Protein AF-A0A401G6D4-F1 (afdb_monomer_lite)

Foldseek 3Di:
DDDDDDDDDDDDDDDDDDDDDDDDDDDDDDDDDDDDDDDDDDDDDDDDDDDDDDDDDDDDDDDDDDDDDDDDDDDDDDDDDDDDPPPPPDVVNVVVVVVVVVLCVVCVVPDPVVSVLVVVLVVQLVLLLDDDDRDPVPPLSVLLLLLLLCLCQPQHLPDQQLQLLLLQLVVVCVVVDPDDDDPPAPCVPHDPDDDPVRSVSSPVSNVSSCVSNVVCVVCSVVCNVDNVSSVSSSVSSVVSSVVSLVVLLVLCLQPLLVQQDDDPPADRDDSPPDQQCFDLVGLSLVLQQAFPVCNVVCVVPVNVVSVCVVVVVDDDDPVGDGPQQADPVQDDPVDRCGRGNVRSSLQQSLCCQQVNNVCSPPPDDDPPDDDDDGGNCVVSVPPDDDPSNSVSSSVSSSVSRHD

Radius of gyration: 33.6 Å; chains: 1; bounding box: 81×92×113 Å

Secondary structure (DSSP, 8-state):
-PPPPPPP-------PPP-------------------------------------PPPP---PPP------------------PPP----HHHHHHHHHHHHHHHTTTTS-HHHHHHHHHHHHHHHHHH--SPPPSS-HHHHHHHHHHTTHHHHT-TT--HHHHHHHHHHHHHHHH--S-----S-GGGS-SS--HHHHHHHHHHHHHHHHHSTHHHHSHHHHHH-HHHHHHHHHHHHHHHHHHHHHHHHHHHTTGGGGSPP-TTSPPPPTTS-GGGSGGGSHHHHHHHSBGGGHHHHHH-HHHHHHHHHTTSS---TTS-BGGGB-TTT-BTTBTTTTBT--HHHHHHHIIIII-GGGTT--S------SSPPPHHHHTT-SS--HHHHHHHHHHHHHHH--

pLDDT: mean 74.56, std 26.26, range [23.97, 98.31]

Structure (mmCIF, N/CA/C/O backbone):
data_AF-A0A401G6D4-F1
#
_entry.id   AF-A0A401G6D4-F1
#
loop_
_atom_site.group_PDB
_atom_site.id
_atom_site.type_symbol
_atom_site.label_atom_id
_atom_site.label_alt_id
_atom_site.label_comp_id
_atom_site.label_asym_id
_atom_site.label_entity_id
_atom_site.label_seq_id
_atom_site.pdbx_PDB_ins_code
_atom_site.Cartn_x
_atom_site.Cartn_y
_atom_site.Cartn_z
_atom_site.occupancy
_atom_site.B_iso_or_equiv
_atom_site.auth_seq_id
_atom_site.auth_comp_id
_atom_site.auth_asym_id
_atom_site.auth_atom_id
_atom_site.pdbx_PDB_model_num
ATOM 1 N N . MET A 1 1 ? 19.485 -2.890 46.721 1.00 42.94 1 MET A N 1
ATOM 2 C CA . MET A 1 1 ? 18.847 -3.655 45.633 1.00 42.94 1 MET A CA 1
ATOM 3 C C . MET A 1 1 ? 19.537 -5.003 45.505 1.00 42.94 1 MET A C 1
ATOM 5 O O . MET A 1 1 ? 20.699 -5.013 45.122 1.00 42.94 1 MET A O 1
ATOM 9 N N . PRO A 1 2 ? 18.884 -6.115 45.869 1.00 38.69 2 PRO A N 1
ATOM 10 C CA . PRO A 1 2 ? 19.303 -7.448 45.450 1.00 38.69 2 PRO A CA 1
ATOM 11 C C . PRO A 1 2 ? 18.625 -7.815 44.112 1.00 38.69 2 PRO A C 1
ATOM 13 O O . PRO A 1 2 ? 17.506 -7.355 43.864 1.00 38.69 2 PRO A O 1
ATOM 16 N N . PRO A 1 3 ? 19.257 -8.616 43.236 1.00 39.62 3 PRO A N 1
ATOM 17 C CA . PRO A 1 3 ? 18.653 -8.998 41.966 1.00 39.62 3 PRO A CA 1
ATOM 18 C C . PRO A 1 3 ? 17.604 -10.098 42.186 1.00 39.62 3 PRO A C 1
ATOM 20 O O . PRO A 1 3 ? 17.882 -11.132 42.794 1.00 39.62 3 PRO A O 1
ATOM 23 N N . LEU A 1 4 ? 16.383 -9.865 41.696 1.00 38.38 4 LEU A N 1
ATOM 24 C CA . LEU A 1 4 ? 15.331 -10.878 41.621 1.00 38.38 4 LEU A CA 1
ATOM 25 C C . LEU A 1 4 ? 15.645 -11.872 40.494 1.00 38.38 4 LEU A C 1
ATOM 27 O O . LEU A 1 4 ? 15.896 -11.483 39.356 1.00 38.38 4 LEU A O 1
ATOM 31 N N . ALA A 1 5 ? 15.608 -13.158 40.836 1.00 38.88 5 ALA A N 1
ATOM 32 C CA . ALA A 1 5 ? 15.821 -14.284 39.936 1.00 38.88 5 ALA A CA 1
ATOM 33 C C . ALA A 1 5 ? 14.728 -14.398 38.845 1.00 38.88 5 ALA A C 1
ATOM 35 O O . ALA A 1 5 ? 13.567 -14.056 39.099 1.00 38.88 5 ALA A O 1
ATOM 36 N N . PRO A 1 6 ? 15.058 -14.932 37.652 1.00 36.16 6 PRO A N 1
ATOM 37 C CA . PRO A 1 6 ? 14.094 -15.135 36.575 1.00 36.16 6 PRO A CA 1
ATOM 38 C C . PRO A 1 6 ? 13.110 -16.265 36.915 1.00 36.16 6 PRO A C 1
ATOM 40 O O . PRO A 1 6 ? 13.501 -17.399 37.200 1.00 36.16 6 PRO A O 1
ATOM 43 N N . LYS A 1 7 ? 11.809 -15.952 36.881 1.00 40.94 7 LYS A N 1
ATOM 44 C CA . LYS A 1 7 ? 10.725 -16.932 37.030 1.00 40.94 7 LYS A CA 1
ATOM 45 C C . LYS A 1 7 ? 10.603 -17.763 35.751 1.00 40.94 7 LYS A C 1
ATOM 47 O O . LYS A 1 7 ? 10.476 -17.222 34.659 1.00 40.94 7 LYS A O 1
ATOM 52 N N . GLN A 1 8 ? 10.643 -19.079 35.927 1.00 33.09 8 GLN A N 1
ATOM 53 C CA . GLN A 1 8 ? 10.526 -20.094 34.885 1.00 33.09 8 GLN A CA 1
ATOM 54 C C . GLN A 1 8 ? 9.160 -20.050 34.183 1.00 33.09 8 GLN A C 1
ATOM 56 O O . GLN A 1 8 ? 8.114 -20.017 34.834 1.00 33.09 8 GLN A O 1
ATOM 61 N N . LEU A 1 9 ? 9.193 -20.090 32.850 1.00 30.31 9 LEU A N 1
ATOM 62 C CA . LEU A 1 9 ? 8.038 -20.202 31.965 1.00 30.31 9 LEU A CA 1
ATOM 63 C C . LEU A 1 9 ? 7.537 -21.657 31.985 1.00 30.31 9 LEU A C 1
ATOM 65 O O . LEU A 1 9 ? 8.212 -22.565 31.503 1.00 30.31 9 LEU A O 1
ATOM 69 N N . VAL A 1 10 ? 6.364 -21.904 32.571 1.00 34.66 10 VAL A N 1
ATOM 70 C CA . VAL A 1 10 ? 5.753 -23.241 32.590 1.00 34.66 10 VAL A CA 1
ATOM 71 C C . VAL A 1 10 ? 4.966 -23.441 31.294 1.00 34.66 10 VAL A C 1
ATOM 73 O O . VAL A 1 10 ? 3.837 -22.974 31.165 1.00 34.66 10 VAL A O 1
ATOM 76 N N . HIS A 1 11 ? 5.547 -24.158 30.332 1.00 31.47 11 HIS A N 1
ATOM 77 C CA . HIS A 1 11 ? 4.820 -24.655 29.163 1.00 31.47 11 HIS A CA 1
ATOM 78 C C . HIS A 1 11 ? 3.788 -25.712 29.585 1.00 31.47 11 HIS A C 1
ATOM 80 O O . HIS A 1 11 ? 4.139 -26.838 29.943 1.00 31.47 11 HIS A O 1
ATOM 86 N N . ARG A 1 12 ? 2.495 -25.384 29.498 1.00 35.22 12 ARG A N 1
ATOM 87 C CA . ARG A 1 12 ? 1.419 -26.384 29.521 1.00 35.22 12 ARG A CA 1
ATOM 88 C C . ARG A 1 12 ? 1.221 -26.944 28.111 1.00 35.22 12 ARG A C 1
ATOM 90 O O . ARG A 1 12 ? 0.574 -26.322 27.279 1.00 35.22 12 ARG A O 1
ATOM 97 N N . LYS A 1 13 ? 1.760 -28.140 27.856 1.00 32.69 13 LYS A N 1
ATOM 98 C CA . LYS A 1 13 ? 1.357 -28.990 26.723 1.00 32.69 13 LYS A CA 1
ATOM 99 C C . LYS A 1 13 ? -0.042 -29.548 26.997 1.00 32.69 13 LYS A C 1
ATOM 101 O O . LYS A 1 13 ? -0.209 -30.336 27.928 1.00 32.69 13 LYS A O 1
ATOM 106 N N . ALA A 1 14 ? -1.031 -29.168 26.193 1.00 35.41 14 ALA A N 1
ATOM 107 C CA . ALA A 1 14 ? -2.322 -29.847 26.160 1.00 35.41 14 ALA A CA 1
ATOM 108 C C . ALA A 1 14 ? -2.190 -31.161 25.367 1.00 35.41 14 ALA A C 1
ATOM 110 O O . ALA A 1 14 ? -1.772 -31.178 24.212 1.00 35.41 14 ALA A O 1
ATOM 111 N N . LEU A 1 15 ? -2.507 -32.274 26.028 1.00 32.53 15 LEU A N 1
ATOM 112 C CA . LEU A 1 15 ? -2.580 -33.620 25.462 1.00 32.53 15 LEU A CA 1
ATOM 113 C C . LEU A 1 15 ? -3.901 -33.786 24.694 1.00 32.53 15 LEU A C 1
ATOM 115 O O . LEU A 1 15 ? -4.954 -33.925 25.315 1.00 32.53 15 LEU A O 1
ATOM 119 N N . LEU A 1 16 ? -3.848 -33.833 23.361 1.00 34.09 16 LEU A N 1
ATOM 120 C CA . LEU A 1 16 ? -4.959 -34.312 22.534 1.00 34.09 16 LEU A CA 1
ATOM 121 C C . LEU A 1 16 ? -4.990 -35.850 22.540 1.00 34.09 16 LEU A C 1
ATOM 123 O O . LEU A 1 16 ? -4.030 -36.505 22.136 1.00 34.09 16 LEU A O 1
ATOM 127 N N . LYS A 1 17 ? -6.112 -36.429 22.986 1.00 33.50 17 LYS A N 1
ATOM 128 C CA . LYS A 1 17 ? -6.468 -37.836 22.736 1.00 33.50 17 LYS A CA 1
ATOM 129 C C . LYS A 1 17 ? -7.318 -37.926 21.459 1.00 33.50 17 LYS A C 1
ATOM 131 O O . LYS A 1 17 ? -8.213 -37.098 21.296 1.00 33.50 17 LYS A O 1
ATOM 136 N N . PRO A 1 18 ? -7.105 -38.930 20.592 1.00 32.56 18 PRO A N 1
ATOM 137 C CA . PRO A 1 18 ? -7.914 -39.119 19.392 1.00 32.56 18 PRO A CA 1
ATOM 138 C C . PRO A 1 18 ? -9.276 -39.728 19.749 1.00 32.56 18 PRO A C 1
ATOM 140 O O . PRO A 1 18 ? -9.369 -40.556 20.659 1.00 32.56 18 PRO A O 1
ATOM 143 N N . ARG A 1 19 ? -10.332 -39.332 19.028 1.00 32.56 19 ARG A N 1
ATOM 144 C CA . ARG A 1 19 ? -11.673 -39.912 19.167 1.00 32.56 19 ARG A CA 1
ATOM 145 C C . ARG A 1 19 ? -12.155 -40.496 17.841 1.00 32.56 19 ARG A C 1
ATOM 147 O O . ARG A 1 19 ? -11.947 -39.920 16.776 1.00 32.56 19 ARG A O 1
ATOM 154 N N . ASP A 1 20 ? -12.751 -41.674 17.971 1.00 32.03 20 ASP A N 1
ATOM 155 C CA . ASP A 1 20 ? -13.060 -42.647 16.931 1.00 32.03 20 ASP A CA 1
ATOM 156 C C . ASP A 1 20 ? -14.065 -42.199 15.867 1.00 32.03 20 ASP A C 1
ATOM 158 O O . ASP A 1 20 ? -15.035 -41.484 16.119 1.00 32.03 20 ASP A O 1
ATOM 162 N N . LYS A 1 21 ? -13.843 -42.734 14.662 1.00 34.53 21 LYS A N 1
ATOM 163 C CA . LYS A 1 21 ? -14.729 -42.657 13.502 1.00 34.53 21 LYS A CA 1
ATOM 164 C C . LYS A 1 21 ? -15.867 -43.668 13.658 1.00 34.53 21 LYS A C 1
ATOM 166 O O . LYS A 1 21 ? -15.616 -44.871 13.741 1.00 34.53 21 LYS A O 1
ATOM 171 N N . HIS A 1 22 ? -17.114 -43.207 13.592 1.00 33.44 22 HIS A N 1
ATOM 172 C CA . HIS A 1 22 ? -18.258 -44.075 13.312 1.00 33.44 22 HIS A CA 1
ATOM 173 C C . HIS A 1 22 ? -18.999 -43.632 12.052 1.00 33.44 22 HIS A C 1
ATOM 175 O O . HIS A 1 22 ? -19.619 -42.577 11.967 1.00 33.44 22 HIS A O 1
ATOM 181 N N . THR A 1 23 ? -18.872 -44.510 11.066 1.00 31.78 23 THR A N 1
ATOM 182 C CA . THR A 1 23 ? -19.559 -44.620 9.788 1.00 31.78 23 THR A CA 1
ATOM 183 C C . THR A 1 23 ? -21.059 -44.841 9.992 1.00 31.78 23 THR A C 1
ATOM 185 O O . THR A 1 23 ? -21.453 -45.704 10.774 1.00 31.78 23 THR A O 1
ATOM 188 N N . ARG A 1 24 ? -21.910 -44.158 9.216 1.00 28.12 24 ARG A N 1
ATOM 189 C CA . ARG A 1 24 ? -23.281 -44.624 8.960 1.00 28.12 24 ARG A CA 1
ATOM 190 C C . ARG A 1 24 ? -23.668 -44.408 7.497 1.00 28.12 24 ARG A C 1
ATOM 192 O O . ARG A 1 24 ? -23.653 -43.298 6.978 1.00 28.12 24 ARG A O 1
ATOM 199 N N . THR A 1 25 ? -23.987 -45.520 6.853 1.00 31.12 25 THR A N 1
ATOM 200 C CA . THR A 1 25 ? -24.474 -45.714 5.484 1.00 31.12 25 THR A CA 1
ATOM 201 C C . THR A 1 25 ? -25.947 -45.291 5.305 1.00 31.12 25 THR A C 1
ATOM 203 O O . THR A 1 25 ? -26.781 -45.661 6.126 1.00 31.12 25 THR A O 1
ATOM 206 N N . GLN A 1 26 ? -26.235 -44.495 4.256 1.00 30.92 26 GLN A N 1
ATOM 207 C CA . GLN A 1 26 ? -27.135 -44.751 3.092 1.00 30.92 26 GLN A CA 1
ATOM 208 C C . GLN A 1 26 ? -28.334 -45.738 3.283 1.00 30.92 26 GLN A C 1
ATOM 210 O O . GLN A 1 26 ? -28.132 -46.801 3.852 1.00 30.92 26 GLN A O 1
ATOM 215 N N . THR A 1 27 ? -29.589 -45.571 2.809 1.00 30.48 27 THR A N 1
ATOM 216 C CA . THR A 1 27 ? -30.226 -44.910 1.628 1.00 30.48 27 THR A CA 1
ATOM 217 C C . THR A 1 27 ? -31.789 -44.733 1.843 1.00 30.48 27 THR A C 1
ATOM 219 O O . THR A 1 27 ? -32.172 -44.675 3.010 1.00 30.48 27 THR A O 1
ATOM 222 N N . PRO A 1 28 ? -32.720 -44.574 0.843 1.00 39.28 28 PRO A N 1
ATOM 223 C CA . PRO A 1 28 ? -33.702 -43.472 0.806 1.00 39.28 28 PRO A CA 1
ATOM 224 C C . PRO A 1 28 ? -35.184 -43.943 0.733 1.00 39.28 28 PRO A C 1
ATOM 226 O O . PRO A 1 28 ? -35.478 -45.135 0.655 1.00 39.28 28 PRO A O 1
ATOM 229 N N . SER A 1 29 ? -36.154 -43.022 0.678 1.00 28.17 29 SER A N 1
ATOM 230 C CA . SER A 1 29 ? -37.496 -43.356 0.174 1.00 28.17 29 SER A CA 1
ATOM 231 C C . SER A 1 29 ? -38.133 -42.209 -0.618 1.00 28.17 29 SER A C 1
ATOM 233 O O . SER A 1 29 ? -37.982 -41.029 -0.313 1.00 28.17 29 SER A O 1
ATOM 235 N N . ASN A 1 30 ? -38.771 -42.627 -1.710 1.00 28.59 30 ASN A N 1
ATOM 236 C CA . ASN A 1 30 ? -39.372 -41.860 -2.795 1.00 28.59 30 ASN A CA 1
ATOM 237 C C . ASN A 1 30 ? -40.717 -41.218 -2.422 1.00 28.59 30 ASN A C 1
ATOM 239 O O . ASN A 1 30 ? -41.444 -41.748 -1.586 1.00 28.59 30 ASN A O 1
ATOM 243 N N . GLY A 1 31 ? -41.129 -40.206 -3.196 1.00 26.73 31 GLY A N 1
ATOM 244 C CA . GLY A 1 31 ? -42.552 -39.895 -3.372 1.00 26.73 31 GLY A CA 1
ATOM 245 C C . GLY A 1 31 ? -42.856 -38.582 -4.099 1.00 26.73 31 GLY A C 1
ATOM 246 O O . GLY A 1 31 ? -42.962 -37.559 -3.446 1.00 26.73 31 GLY A O 1
ATOM 247 N N . HIS A 1 32 ? -43.006 -38.674 -5.432 1.00 28.45 32 HIS A N 1
ATOM 248 C CA . HIS A 1 32 ? -43.937 -37.967 -6.352 1.00 28.45 32 HIS A CA 1
ATOM 249 C C . HIS A 1 32 ? -44.230 -36.449 -6.155 1.00 28.45 32 HIS A C 1
ATOM 251 O O . HIS A 1 32 ? -44.586 -36.003 -5.079 1.00 28.45 32 HIS A O 1
ATOM 257 N N . THR A 1 33 ? -44.257 -35.566 -7.168 1.00 27.23 33 THR A N 1
ATOM 258 C CA . THR A 1 33 ? -45.036 -35.645 -8.423 1.00 27.23 33 THR A CA 1
ATOM 259 C C . THR A 1 33 ? -44.640 -34.514 -9.405 1.00 27.23 33 THR A C 1
ATOM 261 O O . THR A 1 33 ? -44.622 -33.349 -9.035 1.00 27.23 33 THR A O 1
ATOM 264 N N . VAL A 1 34 ? -44.325 -34.902 -10.648 1.00 25.42 34 VAL A N 1
ATOM 265 C CA . VAL A 1 34 ? -44.672 -34.341 -11.984 1.00 25.42 34 VAL A CA 1
ATOM 266 C C . VAL A 1 34 ? -45.144 -32.869 -12.109 1.00 25.42 34 VAL A C 1
ATOM 268 O O . VAL A 1 34 ? -46.196 -32.530 -11.584 1.00 25.42 34 VAL A O 1
ATOM 271 N N . ALA A 1 35 ? -44.483 -32.054 -12.960 1.00 27.23 35 ALA A N 1
ATOM 272 C CA . ALA A 1 35 ? -45.023 -31.577 -14.262 1.00 27.23 35 ALA A CA 1
ATOM 273 C C . ALA A 1 35 ? -44.274 -30.362 -14.874 1.00 27.23 35 ALA A C 1
ATOM 275 O O . ALA A 1 35 ? -44.298 -29.267 -14.332 1.00 27.23 35 ALA A O 1
ATOM 276 N N . ALA A 1 36 ? -43.703 -30.596 -16.066 1.00 25.41 36 ALA A N 1
ATOM 277 C CA . ALA A 1 36 ? -43.654 -29.756 -17.278 1.00 25.41 36 ALA A CA 1
ATOM 278 C C . ALA A 1 36 ? -43.492 -28.216 -17.181 1.00 25.41 36 ALA A C 1
ATOM 280 O O . ALA A 1 36 ? -44.317 -27.527 -16.600 1.00 25.41 36 ALA A O 1
ATOM 281 N N . LYS A 1 37 ? -42.622 -27.624 -18.018 1.00 27.28 37 LYS A N 1
ATOM 282 C CA . LYS A 1 37 ? -42.909 -27.313 -19.441 1.00 27.28 37 LYS A CA 1
ATOM 283 C C . LYS A 1 37 ? -41.817 -26.397 -20.017 1.00 27.28 37 LYS A C 1
ATOM 285 O O . LYS A 1 37 ? -41.586 -25.296 -19.532 1.00 27.28 37 LYS A O 1
ATOM 290 N N . VAL A 1 38 ? -41.186 -26.844 -21.097 1.00 30.44 38 VAL A N 1
ATOM 291 C CA . VAL A 1 38 ? -40.449 -25.990 -22.037 1.00 30.44 38 VAL A CA 1
ATOM 292 C C . VAL A 1 38 ? -41.476 -25.325 -22.954 1.00 30.44 38 VAL A C 1
ATOM 294 O O . VAL A 1 38 ? -42.319 -26.022 -23.518 1.00 30.44 38 VAL A O 1
ATOM 297 N N . ALA A 1 39 ? -41.398 -24.006 -23.139 1.00 27.16 39 ALA A N 1
ATOM 298 C CA . ALA A 1 39 ? -42.016 -23.328 -24.275 1.00 27.16 39 ALA A CA 1
ATOM 299 C C . ALA A 1 39 ? -41.284 -22.028 -24.626 1.00 27.16 39 ALA A C 1
ATOM 301 O O . ALA A 1 39 ? -40.755 -21.312 -23.782 1.00 27.16 39 ALA A O 1
ATOM 302 N N . ARG A 1 40 ? -41.257 -21.801 -25.932 1.00 25.06 40 ARG A N 1
ATOM 303 C CA . ARG A 1 40 ? -40.499 -20.841 -26.724 1.00 25.06 40 ARG A CA 1
ATOM 304 C C . ARG A 1 40 ? -41.391 -19.628 -27.048 1.00 25.06 40 ARG A C 1
ATOM 306 O O . ARG A 1 40 ? -42.592 -19.801 -27.210 1.00 25.06 40 ARG A O 1
ATOM 313 N N . ALA A 1 41 ? -40.729 -18.509 -27.346 1.00 25.25 41 ALA A N 1
ATOM 314 C CA . ALA A 1 41 ? -41.062 -17.535 -28.398 1.00 25.25 41 ALA A CA 1
ATOM 315 C C . ALA A 1 41 ? -41.994 -16.325 -28.130 1.00 25.25 41 ALA A C 1
ATOM 317 O O . ALA A 1 41 ? -42.929 -16.362 -27.341 1.00 25.25 41 ALA A O 1
ATOM 318 N N . HIS A 1 42 ? -41.704 -15.308 -28.963 1.00 26.45 42 HIS A N 1
ATOM 319 C CA . HIS A 1 42 ? -42.421 -14.072 -29.328 1.00 26.45 42 HIS A CA 1
ATOM 320 C C . HIS A 1 42 ? -42.150 -12.851 -28.434 1.00 26.45 42 HIS A C 1
ATOM 322 O O . HIS A 1 42 ? -42.535 -12.798 -27.278 1.00 26.45 42 HIS A O 1
ATOM 328 N N . HIS A 1 43 ? -41.336 -11.879 -28.867 1.00 26.19 43 HIS A N 1
ATOM 329 C CA . HIS A 1 43 ? -41.523 -10.971 -30.015 1.00 26.19 43 HIS A CA 1
ATOM 330 C C . HIS A 1 43 ? -42.866 -10.237 -29.933 1.00 26.19 43 HIS A C 1
ATOM 332 O O . HIS A 1 43 ? -43.870 -10.691 -30.470 1.00 26.19 43 HIS A O 1
ATOM 338 N N . VAL A 1 44 ? -42.845 -9.084 -29.261 1.00 27.80 44 VAL A N 1
ATOM 339 C CA . VAL A 1 44 ? -43.875 -8.051 -29.360 1.00 27.80 44 VAL A CA 1
ATOM 340 C C . VAL A 1 44 ? -43.173 -6.768 -29.785 1.00 27.80 44 VAL A C 1
ATOM 342 O O . VAL A 1 44 ? -42.416 -6.163 -29.028 1.00 27.80 44 VAL A O 1
ATOM 345 N N . GLN A 1 45 ? -43.398 -6.401 -31.042 1.00 25.72 45 GLN A N 1
ATOM 346 C CA . GLN A 1 45 ? -43.209 -5.047 -31.536 1.00 25.72 45 GLN A CA 1
ATOM 347 C C . GLN A 1 45 ? -44.281 -4.155 -30.903 1.00 25.72 45 GLN A C 1
ATOM 349 O O . GLN A 1 45 ? -45.454 -4.519 -30.884 1.00 25.72 45 GLN A O 1
ATOM 354 N N . CYS A 1 46 ? -43.896 -2.963 -30.454 1.00 23.97 46 CYS A N 1
ATOM 355 C CA . CYS A 1 46 ? -44.829 -1.852 -30.334 1.00 23.97 46 CYS A CA 1
ATOM 356 C C . CYS A 1 46 ? -44.174 -0.609 -30.935 1.00 23.97 46 CYS A C 1
ATOM 358 O O . CYS A 1 46 ? -43.117 -0.153 -30.501 1.00 23.97 46 CYS A O 1
ATOM 360 N N . THR A 1 47 ? -44.784 -0.131 -32.010 1.00 26.19 47 THR A N 1
ATOM 361 C CA . THR A 1 47 ? -44.438 1.074 -32.753 1.00 26.19 47 THR A CA 1
ATOM 362 C C . THR A 1 47 ? -45.023 2.308 -32.075 1.00 26.19 47 THR A C 1
ATOM 364 O O . THR A 1 47 ? -46.224 2.348 -31.828 1.00 26.19 47 THR A O 1
ATOM 367 N N . ALA A 1 48 ? -44.224 3.362 -31.921 1.00 27.28 48 ALA A N 1
ATOM 368 C CA . ALA A 1 48 ? -44.717 4.737 -31.927 1.00 27.28 48 ALA A CA 1
ATOM 369 C C . ALA A 1 48 ? -43.667 5.650 -32.582 1.00 27.28 48 ALA A C 1
ATOM 371 O O . ALA A 1 48 ? -42.536 5.773 -32.117 1.00 27.28 48 ALA A O 1
ATOM 372 N N . ARG A 1 49 ? -44.051 6.247 -33.715 1.00 26.08 49 ARG A N 1
ATOM 373 C CA . ARG A 1 49 ? -43.358 7.351 -34.393 1.00 26.08 49 ARG A CA 1
ATOM 374 C C . ARG A 1 49 ? -43.649 8.654 -33.639 1.00 26.08 49 ARG A C 1
ATOM 376 O O . ARG A 1 49 ? -44.812 8.891 -33.351 1.00 26.08 49 ARG A O 1
ATOM 383 N N . SER A 1 50 ? -42.653 9.527 -33.470 1.00 27.03 50 SER A N 1
ATOM 384 C CA . SER A 1 50 ? -42.558 10.802 -34.215 1.00 27.03 50 SER A CA 1
ATOM 385 C C . SER A 1 50 ? -41.447 11.716 -33.670 1.00 27.03 50 SER A C 1
ATOM 387 O O . SER A 1 50 ? -41.478 12.106 -32.509 1.00 27.03 50 SER A O 1
ATOM 389 N N . SER A 1 51 ? -40.521 12.066 -34.574 1.00 25.61 51 SER A N 1
ATOM 390 C CA . SER A 1 51 ? -39.845 13.367 -34.759 1.00 25.61 51 SER A CA 1
ATOM 391 C C . SER A 1 51 ? -39.196 14.084 -33.566 1.00 25.61 51 SER A C 1
ATOM 393 O O . SER A 1 51 ? -39.894 14.615 -32.712 1.00 25.61 51 SER A O 1
ATOM 395 N N . LEU A 1 52 ? -37.870 14.268 -33.633 1.00 28.72 52 LEU A N 1
ATOM 396 C CA . LEU A 1 52 ? -37.206 15.561 -33.898 1.00 28.72 52 LEU A CA 1
ATOM 397 C C . LEU A 1 52 ? -35.695 15.334 -34.174 1.00 28.72 52 LEU A C 1
ATOM 399 O O . LEU A 1 52 ? -35.114 14.336 -33.761 1.00 28.72 52 LEU A O 1
ATOM 403 N N . SER A 1 53 ? -35.116 16.220 -34.983 1.00 28.88 53 SER A N 1
ATOM 404 C CA . SER A 1 53 ? -33.889 16.110 -35.798 1.00 28.88 53 SER A CA 1
ATOM 405 C C . SER A 1 53 ? -32.538 15.937 -35.068 1.00 28.88 53 SER A C 1
ATOM 407 O O . SER A 1 53 ? -32.384 16.449 -33.960 1.00 28.88 53 SER A O 1
ATOM 409 N N . PRO A 1 54 ? -31.499 15.368 -35.724 1.00 30.19 54 PRO A N 1
ATOM 410 C CA . PRO A 1 54 ? -30.140 15.308 -35.188 1.00 30.19 54 PRO A CA 1
ATOM 411 C C . PRO A 1 54 ? -29.308 16.560 -35.523 1.00 30.19 54 PRO A C 1
ATOM 413 O O . PRO A 1 54 ? -29.138 16.930 -36.684 1.00 30.19 54 PRO A O 1
ATOM 416 N N . PHE A 1 55 ? -28.741 17.184 -34.487 1.00 25.25 55 PHE A N 1
ATOM 417 C CA . PHE A 1 55 ? -27.799 18.300 -34.584 1.00 25.25 55 PHE A CA 1
ATOM 418 C C . PHE A 1 55 ? -26.412 17.773 -34.996 1.00 25.25 55 PHE A C 1
ATOM 420 O O . PHE A 1 55 ? -25.735 17.081 -34.233 1.00 25.25 55 PHE A O 1
ATOM 427 N N . GLN A 1 56 ? -26.015 18.060 -36.236 1.00 29.03 56 GLN A N 1
ATOM 428 C CA . GLN A 1 56 ? -24.719 17.698 -36.807 1.00 29.03 56 GLN A CA 1
ATOM 429 C C . GLN A 1 56 ? -23.606 18.618 -36.282 1.00 29.03 56 GLN A C 1
ATOM 431 O O . GLN A 1 56 ? -23.743 19.841 -36.256 1.00 29.03 56 GLN A O 1
ATOM 436 N N . ARG A 1 57 ? -22.474 18.013 -35.901 1.00 27.11 57 ARG A N 1
ATOM 437 C CA . ARG A 1 57 ? -21.210 18.704 -35.608 1.00 27.11 57 ARG A CA 1
ATOM 438 C C . ARG A 1 57 ? -20.657 19.318 -36.898 1.00 27.11 57 ARG A C 1
ATOM 440 O O . ARG A 1 57 ? -20.432 18.594 -37.863 1.00 27.11 57 ARG A O 1
ATOM 447 N N . LYS A 1 58 ? -20.402 20.628 -36.898 1.00 26.61 58 LYS A N 1
ATOM 448 C CA . LYS A 1 58 ? -19.649 21.315 -37.956 1.00 26.61 58 LYS A CA 1
ATOM 449 C C . LYS A 1 58 ? -18.150 21.227 -37.663 1.00 26.61 58 LYS A C 1
ATOM 451 O O . LYS A 1 58 ? -17.695 21.722 -36.638 1.00 26.61 58 LYS A O 1
ATOM 456 N N . SER A 1 59 ? -17.411 20.609 -38.578 1.00 27.38 59 SER A N 1
ATOM 457 C CA . SER A 1 59 ? -15.966 20.754 -38.762 1.00 27.38 59 SER A CA 1
ATOM 458 C C . SER A 1 59 ? -15.720 21.851 -39.801 1.00 27.38 59 SER A C 1
ATOM 460 O O . SER A 1 59 ? -16.181 21.727 -40.936 1.00 27.38 59 SER A O 1
ATOM 462 N N . SER A 1 60 ? -15.021 22.922 -39.435 1.00 27.00 60 SER A N 1
ATOM 463 C CA . SER A 1 60 ? -14.570 23.959 -40.366 1.00 27.00 60 SER A CA 1
ATOM 464 C C . SER A 1 60 ? -13.171 23.618 -40.879 1.00 27.00 60 SER A C 1
ATOM 466 O O . SER A 1 60 ? -12.195 23.728 -40.145 1.00 27.00 60 SER A O 1
ATOM 468 N N . VAL A 1 61 ? -13.097 23.202 -42.143 1.00 27.66 61 VAL A N 1
ATOM 469 C CA . VAL A 1 61 ? -11.874 23.176 -42.956 1.00 27.66 61 VAL A CA 1
ATOM 470 C C . VAL A 1 61 ? -11.961 24.385 -43.881 1.00 27.66 61 VAL A C 1
ATOM 472 O O . VAL A 1 61 ? -12.881 24.464 -44.694 1.00 27.66 61 VAL A O 1
ATOM 475 N N . GLN A 1 62 ? -11.047 25.340 -43.734 1.00 27.92 62 GLN A N 1
ATOM 476 C CA . GLN A 1 62 ? -10.944 26.510 -44.605 1.00 27.92 62 GLN A CA 1
ATOM 477 C C . GLN A 1 62 ? -9.896 26.216 -45.684 1.00 27.92 62 GLN A C 1
ATOM 479 O O . GLN A 1 62 ? -8.727 25.991 -45.383 1.00 27.92 62 GLN A O 1
ATOM 484 N N . LYS A 1 63 ? -10.349 26.156 -46.939 1.00 28.59 63 LYS A N 1
ATOM 485 C CA . LYS A 1 63 ? -9.511 26.142 -48.142 1.00 28.59 63 LYS A CA 1
ATOM 486 C C . LYS A 1 63 ? -9.389 27.585 -48.624 1.00 28.59 63 LYS A C 1
ATOM 488 O O . LYS A 1 63 ? -10.420 28.182 -48.922 1.00 28.59 63 LYS A O 1
ATOM 493 N N . ASN A 1 64 ? -8.171 28.104 -48.744 1.00 27.70 64 ASN A N 1
ATOM 494 C CA . ASN A 1 64 ? -7.910 29.332 -49.491 1.00 27.70 64 ASN A CA 1
ATOM 495 C C . ASN A 1 64 ? -7.281 28.965 -50.839 1.00 27.70 64 ASN A C 1
ATOM 497 O O . ASN A 1 64 ? -6.239 28.317 -50.895 1.00 27.70 64 ASN A O 1
ATOM 501 N N . SER A 1 65 ? -7.972 29.347 -51.911 1.00 27.30 65 SER A N 1
ATOM 502 C CA . SER A 1 65 ? -7.502 29.360 -53.295 1.00 27.30 65 SER A CA 1
ATOM 503 C C . SER A 1 65 ? -6.717 30.644 -53.552 1.00 27.30 65 SER A C 1
ATOM 505 O O . SER A 1 65 ? -7.190 31.714 -53.169 1.00 27.30 65 SER A O 1
ATOM 507 N N . ILE A 1 66 ? -5.570 30.551 -54.224 1.00 30.20 66 ILE A N 1
ATOM 508 C CA . ILE A 1 66 ? -4.802 31.711 -54.690 1.00 30.20 66 ILE A CA 1
ATOM 509 C C . ILE A 1 66 ? -4.990 31.839 -56.205 1.00 30.20 66 ILE A C 1
ATOM 511 O O . ILE A 1 66 ? -4.912 30.852 -56.936 1.00 30.20 66 ILE A O 1
ATOM 515 N N . ASP A 1 67 ? -5.306 33.064 -56.610 1.00 30.17 67 ASP A N 1
ATOM 516 C CA . ASP A 1 67 ? -5.536 33.550 -57.968 1.00 30.17 67 ASP A CA 1
ATOM 517 C C . ASP A 1 67 ? -4.196 33.787 -58.689 1.00 30.17 67 ASP A C 1
ATOM 519 O O . ASP A 1 67 ? -3.248 34.303 -58.097 1.00 30.17 67 ASP A O 1
ATOM 523 N N . LEU A 1 68 ? -4.118 33.382 -59.956 1.00 36.66 68 LEU A N 1
ATOM 524 C CA . LEU A 1 68 ? -2.943 33.489 -60.821 1.00 36.66 68 LEU A CA 1
ATOM 525 C C . LEU A 1 68 ? -3.295 34.381 -62.012 1.00 36.66 68 LEU A C 1
ATOM 527 O O . LEU A 1 68 ? -3.762 33.894 -63.042 1.00 36.66 68 LEU A O 1
ATOM 531 N N . SER A 1 69 ? -3.036 35.683 -61.896 1.00 27.42 69 SER A N 1
ATOM 532 C CA . SER A 1 69 ? -2.905 36.561 -63.061 1.00 27.42 69 SER A CA 1
ATOM 533 C C . SER A 1 69 ? -2.081 37.812 -62.739 1.00 27.42 69 SER A C 1
ATOM 535 O O . SER A 1 69 ? -2.345 38.500 -61.758 1.00 27.42 69 SER A O 1
ATOM 537 N N . GLY A 1 70 ? -1.085 38.102 -63.585 1.00 28.02 70 GLY A N 1
ATOM 538 C CA . GLY A 1 70 ? -0.373 39.386 -63.605 1.00 28.02 70 GLY A CA 1
ATOM 539 C C . GLY A 1 70 ? 1.149 39.282 -63.517 1.00 28.02 70 GLY A C 1
ATOM 540 O O . GLY A 1 70 ? 1.725 39.650 -62.502 1.00 28.02 70 GLY A O 1
ATOM 541 N N . ILE A 1 71 ? 1.800 38.816 -64.586 1.00 29.31 71 ILE A N 1
ATOM 542 C CA . ILE A 1 71 ? 3.226 39.074 -64.828 1.00 29.31 71 ILE A CA 1
ATOM 543 C C . ILE A 1 71 ? 3.295 39.892 -66.113 1.00 29.31 71 ILE A C 1
ATOM 545 O O . ILE A 1 71 ? 3.002 39.361 -67.180 1.00 29.31 71 ILE A O 1
ATOM 549 N N . ASP A 1 72 ? 3.684 41.159 -65.988 1.00 30.83 72 ASP A N 1
ATOM 550 C CA . ASP A 1 72 ? 4.246 41.956 -67.074 1.00 30.83 72 ASP A CA 1
ATOM 551 C C . ASP A 1 72 ? 5.595 42.531 -66.613 1.00 30.83 72 ASP A C 1
ATOM 553 O O . ASP A 1 72 ? 5.790 42.883 -65.450 1.00 30.83 72 ASP A O 1
ATOM 557 N N . ASN A 1 73 ? 6.526 42.522 -67.560 1.00 31.22 73 ASN A N 1
ATOM 558 C CA . ASN A 1 73 ? 7.977 42.683 -67.461 1.00 31.22 73 ASN A CA 1
ATOM 559 C C . ASN A 1 73 ? 8.464 44.074 -66.990 1.00 31.22 73 ASN A C 1
ATOM 561 O O . ASN A 1 73 ? 7.843 45.075 -67.339 1.00 31.22 73 ASN A O 1
ATOM 565 N N . LEU A 1 74 ? 9.650 44.147 -66.360 1.00 29.97 74 LEU A N 1
ATOM 566 C CA . LEU A 1 74 ? 10.912 44.656 -66.953 1.00 29.97 74 LEU A CA 1
ATOM 567 C C . LEU A 1 74 ? 11.961 45.085 -65.896 1.00 29.97 74 LEU A C 1
ATOM 569 O O . LEU A 1 74 ? 11.651 45.778 -64.934 1.00 29.97 74 LEU A O 1
ATOM 573 N N . ASP A 1 75 ? 13.205 44.735 -66.236 1.00 30.48 75 ASP A N 1
ATOM 574 C CA . ASP A 1 75 ? 14.487 45.408 -65.984 1.00 30.48 75 ASP A CA 1
ATOM 575 C C . ASP A 1 75 ? 15.318 45.180 -64.704 1.00 30.48 75 ASP A C 1
ATOM 577 O O . ASP A 1 75 ? 14.848 45.105 -63.573 1.00 30.48 75 ASP A O 1
ATOM 581 N N . ASN A 1 76 ? 16.615 45.028 -65.004 1.00 35.28 76 ASN A N 1
ATOM 582 C CA . ASN A 1 76 ? 17.773 44.690 -64.183 1.00 35.28 76 ASN A CA 1
ATOM 583 C C . ASN A 1 76 ? 18.122 45.772 -63.152 1.00 35.28 76 ASN A C 1
ATOM 585 O O . ASN A 1 76 ? 17.950 46.948 -63.447 1.00 35.28 76 ASN A O 1
ATOM 589 N N . ASP A 1 77 ? 18.744 45.374 -62.038 1.00 32.09 77 ASP A N 1
ATOM 590 C CA . ASP A 1 77 ? 20.002 45.977 -61.568 1.00 32.09 77 ASP A CA 1
ATOM 591 C C . ASP A 1 77 ? 20.626 45.149 -60.425 1.00 32.09 77 ASP A C 1
ATOM 593 O O . ASP A 1 77 ? 19.945 44.649 -59.530 1.00 32.09 77 ASP A O 1
ATOM 597 N N . ASP A 1 78 ? 21.948 44.999 -60.506 1.00 40.12 78 ASP A N 1
ATOM 598 C CA . ASP A 1 78 ? 22.853 44.342 -59.560 1.00 40.12 78 ASP A CA 1
ATOM 599 C C . ASP A 1 78 ? 22.769 44.904 -58.123 1.00 40.12 78 ASP A C 1
ATOM 601 O O . ASP A 1 78 ? 22.762 46.129 -57.959 1.00 40.12 78 ASP A O 1
ATOM 605 N N . LYS A 1 79 ? 22.846 44.029 -57.093 1.00 31.42 79 LYS A N 1
ATOM 606 C CA . LYS A 1 79 ? 23.783 44.124 -55.936 1.00 31.42 79 LYS A CA 1
ATOM 607 C C . LYS A 1 79 ? 23.521 43.127 -54.785 1.00 31.42 79 LYS A C 1
ATOM 609 O O . LYS A 1 79 ? 22.454 43.142 -54.187 1.00 31.42 79 LYS A O 1
ATOM 614 N N . ASP A 1 80 ? 24.610 42.434 -54.428 1.00 32.59 80 ASP A N 1
ATOM 615 C CA . ASP A 1 80 ? 25.070 42.000 -53.090 1.00 32.59 80 ASP A CA 1
ATOM 616 C C . ASP A 1 80 ? 24.333 40.886 -52.302 1.00 32.59 80 ASP A C 1
ATOM 618 O O . ASP A 1 80 ? 23.159 40.616 -52.534 1.00 32.59 80 ASP A O 1
ATOM 622 N N . PRO A 1 81 ? 25.080 40.134 -51.457 1.00 38.91 81 PRO A N 1
ATOM 623 C CA . PRO A 1 81 ? 24.857 38.711 -51.231 1.00 38.91 81 PRO A CA 1
ATOM 624 C C . PRO A 1 81 ? 23.769 38.415 -50.199 1.00 38.91 81 PRO A C 1
ATOM 626 O O . PRO A 1 81 ? 23.567 39.151 -49.240 1.00 38.91 81 PRO A O 1
ATOM 629 N N . GLU A 1 82 ? 23.131 37.276 -50.443 1.00 36.41 82 GLU A N 1
ATOM 630 C CA . GLU A 1 82 ? 22.104 36.577 -49.675 1.00 36.41 82 GLU A CA 1
ATOM 631 C C . GLU A 1 82 ? 22.176 36.785 -48.149 1.00 36.41 82 GLU A C 1
ATOM 633 O O . GLU A 1 82 ? 23.113 36.337 -47.485 1.00 36.41 82 GLU A O 1
ATOM 638 N N . ASP A 1 83 ? 21.117 37.387 -47.595 1.00 36.97 83 ASP A N 1
ATOM 639 C CA . ASP A 1 83 ? 20.683 37.135 -46.222 1.00 36.97 83 ASP A CA 1
ATOM 640 C C . ASP A 1 83 ? 20.351 35.638 -46.110 1.00 36.97 83 ASP A C 1
ATOM 642 O O . ASP A 1 83 ? 19.326 35.161 -46.609 1.00 36.97 83 ASP A O 1
ATOM 646 N N . ILE A 1 84 ? 21.247 34.882 -45.476 1.00 40.19 84 ILE A N 1
ATOM 647 C CA . ILE A 1 84 ? 20.957 33.536 -44.982 1.00 40.19 84 ILE A CA 1
ATOM 648 C C . ILE A 1 84 ? 19.843 33.704 -43.938 1.00 40.19 84 ILE A C 1
ATOM 650 O O . ILE A 1 84 ? 20.050 34.463 -42.989 1.00 40.19 84 ILE A O 1
ATOM 654 N N . PRO A 1 85 ? 18.675 33.047 -44.072 1.00 40.84 85 PRO A N 1
ATOM 655 C CA . PRO A 1 85 ? 17.652 33.114 -43.038 1.00 40.84 85 PRO A CA 1
ATOM 656 C C . PRO A 1 85 ? 18.251 32.622 -41.720 1.00 40.84 85 PRO A C 1
ATOM 658 O O . PRO A 1 85 ? 18.832 31.535 -41.686 1.00 40.84 85 PRO A O 1
ATOM 661 N N . GLU A 1 86 ? 18.136 33.426 -40.662 1.00 41.28 86 GLU A N 1
ATOM 662 C CA . GLU A 1 86 ? 18.487 32.993 -39.312 1.00 41.28 86 GLU A CA 1
ATOM 663 C C . GLU A 1 86 ? 17.693 31.718 -38.990 1.00 41.28 86 GLU A C 1
ATOM 665 O O . GLU A 1 86 ? 16.475 31.651 -39.177 1.00 41.28 86 GLU A O 1
ATOM 670 N N . ASP A 1 87 ? 18.425 30.678 -38.598 1.00 48.94 87 ASP A N 1
ATOM 671 C CA . ASP A 1 87 ? 17.895 29.381 -38.199 1.00 48.94 87 ASP A CA 1
ATOM 672 C C . ASP A 1 87 ? 17.129 29.556 -36.880 1.00 48.94 87 ASP A C 1
ATOM 674 O O . ASP A 1 87 ? 17.695 29.467 -35.793 1.00 48.94 87 ASP A O 1
ATOM 678 N N . ASP A 1 88 ? 15.830 29.851 -36.981 1.00 46.03 88 ASP A N 1
ATOM 679 C CA . ASP A 1 88 ? 14.865 29.881 -35.871 1.00 46.03 88 ASP A CA 1
ATOM 680 C C . ASP A 1 88 ? 14.562 28.455 -35.344 1.00 46.03 88 ASP A C 1
ATOM 682 O O . ASP A 1 88 ? 13.432 28.131 -34.965 1.00 46.03 88 ASP A O 1
ATOM 686 N N . SER A 1 89 ? 15.548 27.554 -35.350 1.00 57.66 89 SER A N 1
ATOM 687 C CA . SER A 1 89 ? 15.414 26.239 -34.734 1.00 57.66 89 SER A CA 1
ATOM 688 C C . SER A 1 89 ? 15.309 26.403 -33.219 1.00 57.66 89 SER A C 1
ATOM 690 O O . SER A 1 89 ? 16.177 27.010 -32.587 1.00 57.66 89 SER A O 1
ATOM 692 N N . ASP A 1 90 ? 14.234 25.866 -32.638 1.00 60.81 90 ASP A N 1
ATOM 693 C CA . ASP A 1 90 ? 14.021 25.839 -31.192 1.00 60.81 90 ASP A CA 1
ATOM 694 C C . ASP A 1 90 ? 15.272 25.244 -30.514 1.00 60.81 90 ASP A C 1
ATOM 696 O O . ASP A 1 90 ? 15.689 24.141 -30.888 1.00 60.81 90 ASP A O 1
ATOM 700 N N . PRO A 1 91 ? 15.901 25.928 -29.539 1.00 60.47 91 PRO A N 1
ATOM 701 C CA . PRO A 1 91 ? 17.080 25.404 -28.856 1.00 60.47 91 PRO A CA 1
ATOM 702 C C . PRO A 1 91 ? 16.837 24.022 -28.224 1.00 60.47 91 PRO A C 1
ATOM 704 O O . PRO A 1 91 ? 17.780 23.239 -28.110 1.00 60.47 91 PRO A O 1
ATOM 707 N N . GLU A 1 92 ? 15.588 23.671 -27.880 1.00 52.16 92 GLU A N 1
ATOM 708 C CA . GLU A 1 92 ? 15.236 22.308 -27.462 1.00 52.16 92 GLU A CA 1
ATOM 709 C C . GLU A 1 92 ? 15.310 21.297 -28.625 1.00 52.16 92 GLU A C 1
ATOM 711 O O . GLU A 1 92 ? 15.792 20.178 -28.434 1.00 52.16 92 GLU A O 1
ATOM 716 N N . GLU A 1 93 ? 14.890 21.662 -29.842 1.00 51.22 93 GLU A N 1
ATOM 717 C CA . GLU A 1 93 ? 15.000 20.798 -31.027 1.00 51.22 93 GLU A CA 1
ATOM 718 C C . GLU A 1 93 ? 16.456 20.608 -31.472 1.00 51.22 93 GLU A C 1
ATOM 720 O O . GLU A 1 93 ? 16.845 19.480 -31.794 1.00 51.22 93 GLU A O 1
ATOM 725 N N . GLU A 1 94 ? 17.282 21.659 -31.426 1.00 50.94 94 GLU A N 1
ATOM 726 C CA . GLU A 1 94 ? 18.722 21.574 -31.706 1.00 50.94 94 GLU A CA 1
ATOM 727 C C . GLU A 1 94 ? 19.449 20.693 -30.675 1.00 50.94 94 GLU A C 1
ATOM 729 O O . GLU A 1 94 ? 20.294 19.873 -31.041 1.00 50.94 94 GLU A O 1
ATOM 734 N N . GLU A 1 95 ? 19.102 20.797 -29.388 1.00 53.25 95 GLU A N 1
ATOM 735 C CA . GLU A 1 95 ? 19.667 19.948 -28.334 1.00 53.25 95 GLU A CA 1
ATOM 736 C C . GLU A 1 95 ? 19.243 18.478 -28.500 1.00 53.25 95 GLU A C 1
ATOM 738 O O . GLU A 1 95 ? 20.069 17.573 -28.343 1.00 53.25 95 GLU A O 1
ATOM 743 N N . ILE A 1 96 ? 17.987 18.217 -28.883 1.00 55.19 96 ILE A N 1
ATOM 744 C CA . ILE A 1 96 ? 17.493 16.868 -29.203 1.00 55.19 96 ILE A CA 1
ATOM 745 C C . ILE A 1 96 ? 18.214 16.297 -30.432 1.00 55.19 96 ILE A C 1
ATOM 747 O O . ILE A 1 96 ? 18.598 15.125 -30.425 1.00 55.19 96 ILE A O 1
ATOM 751 N N . LEU A 1 97 ? 18.406 17.094 -31.487 1.00 50.94 97 LEU A N 1
ATOM 752 C CA . LEU A 1 97 ? 19.137 16.697 -32.694 1.00 50.94 97 LEU A CA 1
ATOM 753 C C . LEU A 1 97 ? 20.611 16.419 -32.391 1.00 50.94 97 LEU A C 1
ATOM 755 O O . LEU A 1 97 ? 21.128 15.397 -32.837 1.00 50.94 97 LEU A O 1
ATOM 759 N N . ARG A 1 98 ? 21.265 17.254 -31.576 1.00 51.62 98 ARG A N 1
ATOM 760 C CA . ARG A 1 98 ? 22.652 17.045 -31.135 1.00 51.62 98 ARG A CA 1
ATOM 761 C C . ARG A 1 98 ? 22.798 15.799 -30.267 1.00 51.62 98 ARG A C 1
ATOM 763 O O . ARG A 1 98 ? 23.690 15.006 -30.543 1.00 51.62 98 ARG A O 1
ATOM 770 N N . LYS A 1 99 ? 21.914 15.565 -29.288 1.00 54.03 99 LYS A N 1
ATOM 771 C CA . LYS A 1 99 ? 21.919 14.332 -28.471 1.00 54.03 99 LYS A CA 1
ATOM 772 C C . LYS A 1 99 ? 21.685 13.082 -29.316 1.00 54.03 99 LYS A C 1
ATOM 774 O O . LYS A 1 99 ? 22.401 12.101 -29.154 1.00 54.03 99 LYS A O 1
ATOM 779 N N . LYS A 1 100 ? 20.754 13.138 -30.278 1.00 55.62 100 LYS A N 1
ATOM 780 C CA . LYS A 1 100 ? 20.562 12.060 -31.263 1.00 55.62 100 LYS A CA 1
ATOM 781 C C . LYS A 1 100 ? 21.817 11.819 -32.098 1.00 55.62 100 LYS A C 1
ATOM 783 O O . LYS A 1 100 ? 22.147 10.669 -32.338 1.00 55.62 100 LYS A O 1
ATOM 788 N N . HIS A 1 101 ? 22.499 12.878 -32.536 1.00 53.12 101 HIS A N 1
ATOM 789 C CA . HIS A 1 101 ? 23.694 12.772 -33.374 1.00 53.12 101 HIS A CA 1
ATOM 790 C C . HIS A 1 101 ? 24.924 12.274 -32.598 1.00 53.12 101 HIS A C 1
ATOM 792 O O . HIS A 1 101 ? 25.719 11.528 -33.155 1.00 53.12 101 HIS A O 1
ATOM 798 N N . LEU A 1 102 ? 25.055 12.643 -31.319 1.00 48.22 102 LEU A N 1
ATOM 799 C CA . LEU A 1 102 ? 26.091 12.144 -30.408 1.00 48.22 102 LEU A CA 1
ATOM 800 C C . LEU A 1 102 ? 25.889 10.651 -30.097 1.00 48.22 102 LEU A C 1
ATOM 802 O O . LEU A 1 102 ? 26.822 9.876 -30.270 1.00 48.22 102 LEU A O 1
ATOM 806 N N . GLY A 1 103 ? 24.664 10.226 -29.762 1.00 56.59 103 GLY A N 1
ATOM 807 C CA . GLY A 1 103 ? 24.364 8.809 -29.508 1.00 56.59 103 GLY A CA 1
ATOM 808 C C . GLY A 1 103 ? 24.480 7.905 -30.745 1.00 56.59 103 GLY A C 1
ATOM 809 O O . GLY A 1 103 ? 24.801 6.729 -30.623 1.00 56.59 103 GLY A O 1
ATOM 810 N N . ASP A 1 104 ? 24.261 8.425 -31.960 1.00 54.44 104 ASP A N 1
ATOM 811 C CA . ASP A 1 104 ? 24.422 7.634 -33.196 1.00 54.44 104 ASP A CA 1
ATOM 812 C C . ASP A 1 104 ? 25.903 7.457 -33.604 1.00 54.44 104 ASP A C 1
ATOM 814 O O . ASP A 1 104 ? 26.206 6.544 -34.375 1.00 54.44 104 ASP A O 1
ATOM 818 N N . GLN A 1 105 ? 26.823 8.303 -33.108 1.00 55.88 105 GLN A N 1
ATOM 819 C CA . GLN A 1 105 ? 28.260 8.242 -33.426 1.00 55.88 105 GLN A CA 1
ATOM 820 C C . GLN A 1 105 ? 29.019 7.180 -32.611 1.00 55.88 105 GLN A C 1
ATOM 822 O O . GLN A 1 105 ? 29.921 6.544 -33.163 1.00 55.88 105 GLN A O 1
ATOM 827 N N . ASP A 1 106 ? 28.612 6.924 -31.364 1.00 64.31 106 ASP A N 1
ATOM 828 C CA . ASP A 1 106 ? 29.275 5.966 -30.459 1.00 64.31 106 ASP A CA 1
ATOM 829 C C . ASP A 1 106 ? 29.045 4.487 -30.829 1.00 64.31 106 ASP A C 1
ATOM 831 O O . ASP A 1 106 ? 29.768 3.612 -30.363 1.00 64.31 106 ASP A O 1
ATOM 835 N N . TYR A 1 107 ? 28.092 4.197 -31.724 1.00 74.44 107 TYR A N 1
ATOM 836 C CA . TYR A 1 107 ? 27.694 2.830 -32.103 1.00 74.44 107 TYR A CA 1
ATOM 837 C C . TYR A 1 107 ? 27.728 2.577 -33.615 1.00 74.44 107 TYR A C 1
ATOM 839 O O . TYR A 1 107 ? 26.976 1.750 -34.147 1.00 74.44 107 TYR A O 1
ATOM 847 N N . THR A 1 108 ? 28.535 3.340 -34.353 1.00 73.81 108 THR A N 1
ATOM 848 C CA . THR A 1 108 ? 28.599 3.251 -35.825 1.00 73.81 108 THR A CA 1
ATOM 849 C C . THR A 1 108 ? 29.149 1.919 -36.339 1.00 73.81 108 THR A C 1
ATOM 851 O O . THR A 1 108 ? 28.886 1.555 -37.486 1.00 73.81 108 THR A O 1
ATOM 854 N N . ASP A 1 109 ? 29.869 1.190 -35.491 1.00 82.00 109 ASP A N 1
ATOM 855 C CA . ASP A 1 109 ? 30.457 -0.127 -35.721 1.00 82.00 109 ASP A CA 1
ATOM 856 C C . ASP A 1 109 ? 29.493 -1.296 -35.442 1.00 82.00 109 ASP A C 1
ATOM 858 O O . ASP A 1 109 ? 29.717 -2.407 -35.930 1.00 82.00 109 ASP A O 1
ATOM 862 N N . LEU A 1 110 ? 28.398 -1.054 -34.714 1.00 85.44 110 LEU A N 1
ATOM 863 C CA . LEU A 1 110 ? 27.390 -2.065 -34.401 1.00 85.44 110 LEU A CA 1
ATOM 864 C C . LEU A 1 110 ? 26.429 -2.314 -35.567 1.00 85.44 110 LEU A C 1
ATOM 866 O O . LEU A 1 110 ? 26.138 -1.442 -36.393 1.00 85.44 110 LEU A O 1
ATOM 870 N N . ASP A 1 111 ? 25.849 -3.517 -35.601 1.00 91.56 111 ASP A N 1
ATOM 871 C CA . ASP A 1 111 ? 24.784 -3.797 -36.554 1.00 91.56 111 ASP A CA 1
ATOM 872 C C . ASP A 1 111 ? 23.546 -2.909 -36.275 1.00 91.56 111 ASP A C 1
ATOM 874 O O . ASP A 1 111 ? 23.282 -2.515 -35.130 1.00 91.56 111 ASP A O 1
ATOM 878 N N . PRO A 1 112 ? 22.728 -2.602 -37.300 1.00 89.38 112 PRO A N 1
ATOM 879 C CA . PRO A 1 112 ? 21.622 -1.663 -37.146 1.00 89.38 112 PRO A CA 1
ATOM 880 C C . PRO A 1 112 ? 20.573 -2.052 -36.098 1.00 89.38 112 PRO A C 1
ATOM 882 O O . PRO A 1 112 ? 19.851 -1.174 -35.625 1.00 89.38 112 PRO A O 1
ATOM 885 N N . ALA A 1 113 ? 20.400 -3.340 -35.783 1.00 89.00 113 ALA A N 1
ATOM 886 C CA . ALA A 1 113 ? 19.436 -3.770 -34.776 1.00 89.00 113 ALA A CA 1
ATOM 887 C C . ALA A 1 113 ? 19.973 -3.519 -33.365 1.00 89.00 113 ALA A C 1
ATOM 889 O O . ALA A 1 113 ? 19.264 -2.909 -32.562 1.00 89.00 113 ALA A O 1
ATOM 890 N N . THR A 1 114 ? 21.225 -3.897 -33.105 1.00 89.06 114 THR A N 1
ATOM 891 C CA . THR A 1 114 ? 21.891 -3.660 -31.817 1.00 89.06 114 THR A CA 1
ATOM 892 C C . THR A 1 114 ? 22.022 -2.167 -31.526 1.00 89.06 114 THR A C 1
ATOM 894 O O . THR A 1 114 ? 21.645 -1.727 -30.440 1.00 89.06 114 THR A O 1
ATOM 897 N N . ARG A 1 115 ? 22.412 -1.354 -32.521 1.00 89.50 115 ARG A N 1
ATOM 898 C CA . ARG A 1 115 ? 22.462 0.112 -32.379 1.00 89.50 115 ARG A CA 1
ATOM 899 C C . ARG A 1 115 ? 21.116 0.704 -31.960 1.00 89.50 115 ARG A C 1
ATOM 901 O O . ARG A 1 115 ? 21.045 1.502 -31.032 1.00 89.50 115 ARG A O 1
ATOM 908 N N . ARG A 1 116 ? 20.022 0.296 -32.616 1.00 90.06 116 ARG A N 1
ATOM 909 C CA . ARG A 1 116 ? 18.672 0.776 -32.265 1.00 90.06 116 ARG A CA 1
ATOM 910 C C . ARG A 1 116 ? 18.265 0.383 -30.848 1.00 90.06 116 ARG A C 1
ATOM 912 O O . ARG A 1 116 ? 17.586 1.170 -30.198 1.00 90.06 116 ARG A O 1
ATOM 919 N N . LYS A 1 117 ? 18.641 -0.817 -30.396 1.00 90.88 117 LYS A N 1
ATOM 920 C CA . LYS A 1 117 ? 18.357 -1.286 -29.036 1.00 90.88 117 LYS A CA 1
ATOM 921 C C . LYS A 1 117 ? 19.093 -0.428 -28.001 1.00 90.88 117 LYS A C 1
ATOM 923 O O . LYS A 1 117 ? 18.432 0.121 -27.127 1.00 90.88 117 LYS A O 1
ATOM 928 N N . ARG A 1 118 ? 20.408 -0.229 -28.162 1.00 91.25 118 ARG A N 1
ATOM 929 C CA . ARG A 1 118 ? 21.224 0.610 -27.262 1.00 91.25 118 ARG A CA 1
ATOM 930 C C . ARG A 1 118 ? 20.723 2.051 -27.207 1.00 91.25 118 ARG A C 1
ATOM 932 O O . ARG A 1 118 ? 20.407 2.542 -26.131 1.00 91.25 118 ARG A O 1
ATOM 939 N N . LEU A 1 119 ? 20.491 2.675 -28.363 1.00 90.88 119 LEU A N 1
ATOM 940 C CA . LEU A 1 119 ? 19.955 4.036 -28.410 1.00 90.88 119 LEU A CA 1
ATOM 941 C C . LEU A 1 119 ? 18.562 4.130 -27.759 1.00 90.88 119 LEU A C 1
ATOM 943 O O . LEU A 1 119 ? 18.235 5.125 -27.115 1.00 90.88 119 LEU A O 1
ATOM 947 N N . HIS A 1 120 ? 17.705 3.113 -27.911 1.00 90.94 120 HIS A N 1
ATOM 948 C CA . HIS A 1 120 ? 16.405 3.094 -27.233 1.00 90.94 120 HIS A CA 1
ATOM 949 C C . HIS A 1 120 ? 16.545 3.009 -25.709 1.00 90.94 120 HIS A C 1
ATOM 951 O O . HIS A 1 120 ? 15.818 3.703 -24.992 1.00 90.94 120 HIS A O 1
ATOM 957 N N . PHE A 1 121 ? 17.469 2.178 -25.232 1.00 92.69 121 PHE A N 1
ATOM 958 C CA . PHE A 1 121 ? 17.772 2.009 -23.818 1.00 92.69 121 PHE A CA 1
ATOM 959 C C . PHE A 1 121 ? 18.303 3.303 -23.196 1.00 92.69 121 PHE A C 1
ATOM 961 O O . PHE A 1 121 ? 17.724 3.774 -22.220 1.00 92.69 121 PHE A O 1
ATOM 968 N N . GLU A 1 122 ? 19.303 3.937 -23.811 1.00 92.31 122 GLU A N 1
ATOM 969 C CA . GLU A 1 122 ? 19.876 5.208 -23.345 1.00 92.31 122 GLU A CA 1
ATOM 970 C C . GLU A 1 122 ? 18.824 6.312 -23.263 1.00 92.31 122 GLU A C 1
ATOM 972 O O . GLU A 1 122 ? 18.659 6.935 -22.219 1.00 92.31 122 GLU A O 1
ATOM 977 N N . ASN A 1 123 ? 18.024 6.491 -24.321 1.00 91.75 123 ASN A N 1
ATOM 978 C CA . ASN A 1 123 ? 16.926 7.460 -24.303 1.00 91.75 123 ASN A CA 1
ATOM 979 C C . ASN A 1 123 ? 15.916 7.159 -23.184 1.00 91.75 123 ASN A C 1
ATOM 981 O O . ASN A 1 123 ? 15.364 8.075 -22.576 1.00 91.75 123 ASN A O 1
ATOM 985 N N . THR A 1 124 ? 15.668 5.877 -22.900 1.00 92.50 124 THR A N 1
ATOM 986 C CA . THR A 1 124 ? 14.784 5.474 -21.802 1.00 92.50 124 THR A CA 1
ATOM 987 C C . THR A 1 124 ? 15.408 5.803 -20.446 1.00 92.50 124 THR A C 1
ATOM 989 O O . THR A 1 124 ? 14.703 6.326 -19.586 1.00 92.50 124 THR A O 1
ATOM 992 N N . MET A 1 125 ? 16.703 5.552 -20.240 1.00 94.19 125 MET A N 1
ATOM 993 C CA . MET A 1 125 ? 17.400 5.912 -18.998 1.00 94.19 125 MET A CA 1
ATOM 994 C C . MET A 1 125 ? 17.456 7.430 -18.800 1.00 94.19 125 MET A C 1
ATOM 996 O O . MET A 1 125 ? 17.172 7.915 -17.704 1.00 94.19 125 MET A O 1
ATOM 1000 N N . ASP A 1 126 ? 17.693 8.194 -19.863 1.00 92.56 126 ASP A N 1
ATOM 1001 C CA . ASP A 1 126 ? 17.596 9.654 -19.862 1.00 92.56 126 ASP A CA 1
ATOM 1002 C C . ASP A 1 126 ? 16.197 10.135 -19.463 1.00 92.56 126 ASP A C 1
ATOM 1004 O O . ASP A 1 126 ? 16.044 11.036 -18.638 1.00 92.56 126 ASP A O 1
ATOM 1008 N N . ASP A 1 127 ? 15.148 9.527 -20.012 1.00 92.38 127 ASP A N 1
ATOM 1009 C CA . ASP A 1 127 ? 13.772 9.874 -19.667 1.00 92.38 127 ASP A CA 1
ATOM 1010 C C . ASP A 1 127 ? 13.422 9.523 -18.210 1.00 92.38 127 ASP A C 1
ATOM 1012 O O . ASP A 1 127 ? 12.656 10.251 -17.571 1.00 92.38 127 ASP A O 1
ATOM 1016 N N . LEU A 1 128 ? 13.965 8.423 -17.678 1.00 93.38 128 LEU A N 1
ATOM 1017 C CA . LEU A 1 128 ? 13.761 7.993 -16.290 1.00 93.38 128 LEU A CA 1
ATOM 1018 C C . LEU A 1 128 ? 14.570 8.828 -15.289 1.00 93.38 128 LEU A C 1
ATOM 1020 O O . LEU A 1 128 ? 14.107 9.040 -14.169 1.00 93.38 128 LEU A O 1
ATOM 1024 N N . SER A 1 129 ? 15.753 9.313 -15.668 1.00 93.25 129 SER A N 1
ATOM 1025 C CA . SER A 1 129 ? 16.605 10.134 -14.797 1.00 93.25 129 SER A CA 1
ATOM 1026 C C . SER A 1 129 ? 16.069 11.559 -14.623 1.00 93.25 129 SER A C 1
ATOM 1028 O O . SER A 1 129 ? 16.333 12.216 -13.610 1.00 93.25 129 SER A O 1
ATOM 1030 N N . ARG A 1 130 ? 15.265 12.044 -15.578 1.00 90.06 130 ARG A N 1
ATOM 1031 C CA . ARG A 1 130 ? 14.643 13.370 -15.504 1.00 90.06 130 ARG A CA 1
ATOM 1032 C C . ARG A 1 130 ? 13.680 13.476 -14.327 1.00 90.06 130 ARG A C 1
ATOM 1034 O O . ARG A 1 130 ? 12.750 12.690 -14.145 1.00 90.06 130 ARG A O 1
ATOM 1041 N N . THR A 1 131 ? 13.838 14.555 -13.569 1.00 72.75 131 THR A N 1
ATOM 1042 C CA . THR A 1 131 ? 12.898 14.922 -12.510 1.00 72.75 131 THR A CA 1
ATOM 1043 C C . THR A 1 131 ? 11.742 15.740 -13.089 1.00 72.75 131 THR A C 1
ATOM 1045 O O . THR A 1 131 ? 11.940 16.621 -13.922 1.00 72.75 131 THR A O 1
ATOM 1048 N N . GLY A 1 132 ? 10.507 15.469 -12.652 1.00 76.00 132 GLY A N 1
ATOM 1049 C CA . GLY A 1 132 ? 9.353 16.297 -13.010 1.00 76.00 132 GLY A CA 1
ATOM 1050 C C . GLY A 1 132 ? 8.113 15.523 -13.445 1.00 76.00 132 GLY A C 1
ATOM 1051 O O . GLY A 1 132 ? 7.864 14.391 -13.030 1.00 76.00 132 GLY A O 1
ATOM 1052 N N . LYS A 1 133 ? 7.258 16.186 -14.232 1.00 79.12 133 LYS A N 1
ATOM 1053 C CA . LYS A 1 133 ? 6.016 15.583 -14.725 1.00 79.12 133 LYS A CA 1
ATOM 1054 C C . LYS A 1 133 ? 6.339 14.591 -15.834 1.00 79.12 133 LYS A C 1
ATOM 1056 O O . LYS A 1 133 ? 6.934 14.960 -16.835 1.00 79.12 133 LYS A O 1
ATOM 1061 N N . VAL A 1 134 ? 5.845 13.368 -15.677 1.00 84.69 134 VAL A N 1
ATOM 1062 C CA . VAL A 1 134 ? 5.935 12.337 -16.712 1.00 84.69 134 VAL A CA 1
ATOM 1063 C C . VAL A 1 134 ? 5.195 12.783 -17.970 1.00 84.69 134 VAL A C 1
ATOM 1065 O O . VAL A 1 134 ? 3.996 13.094 -17.908 1.00 84.69 134 VAL A O 1
ATOM 1068 N N . ASP A 1 135 ? 5.901 12.773 -19.101 1.00 84.88 135 ASP A N 1
ATOM 1069 C CA . ASP A 1 135 ? 5.290 12.982 -20.406 1.00 84.88 135 ASP A CA 1
ATOM 1070 C C . ASP A 1 135 ? 4.321 11.834 -20.724 1.00 84.88 135 ASP A C 1
ATOM 1072 O O . ASP A 1 135 ? 4.662 10.652 -20.709 1.00 84.88 135 ASP A O 1
ATOM 1076 N N . LYS A 1 136 ? 3.071 12.201 -21.006 1.00 85.00 136 LYS A N 1
ATOM 1077 C CA . LYS A 1 136 ? 2.004 11.251 -21.335 1.00 85.00 136 LYS A CA 1
ATOM 1078 C C . LYS A 1 136 ? 2.046 10.810 -22.799 1.00 85.00 136 LYS A C 1
ATOM 1080 O O . LYS A 1 136 ? 1.373 9.829 -23.124 1.00 85.00 136 LYS A O 1
ATOM 1085 N N . GLY A 1 137 ? 2.759 11.541 -23.661 1.00 88.31 137 GLY A N 1
ATOM 1086 C CA . GLY A 1 137 ? 2.986 11.195 -25.064 1.00 88.31 137 GLY A CA 1
ATOM 1087 C C . GLY A 1 137 ? 3.966 10.032 -25.217 1.00 88.31 137 GLY A C 1
ATOM 1088 O O . GLY A 1 137 ? 3.721 9.124 -26.015 1.00 88.31 137 GLY A O 1
ATOM 1089 N N . ASN A 1 138 ? 5.007 10.000 -24.384 1.00 89.94 138 ASN A N 1
ATOM 1090 C CA . ASN A 1 138 ? 5.977 8.914 -24.330 1.00 89.94 138 ASN A CA 1
ATOM 1091 C C . ASN A 1 138 ? 5.367 7.609 -23.780 1.00 89.94 138 ASN A C 1
ATOM 1093 O O . ASN A 1 138 ? 5.159 7.414 -22.578 1.00 89.94 138 ASN A O 1
ATOM 1097 N N . ARG A 1 139 ? 5.073 6.671 -24.688 1.00 90.75 139 ARG A N 1
ATOM 1098 C CA . ARG A 1 139 ? 4.444 5.386 -24.349 1.00 90.75 139 ARG A CA 1
ATOM 1099 C C . ARG A 1 139 ? 5.363 4.466 -23.537 1.00 90.75 139 ARG A C 1
ATOM 1101 O O . ARG A 1 139 ? 4.852 3.742 -22.676 1.00 90.75 139 ARG A O 1
ATOM 1108 N N . THR A 1 140 ? 6.669 4.491 -23.800 1.00 90.06 140 THR A N 1
ATOM 1109 C CA . THR A 1 140 ? 7.657 3.684 -23.072 1.00 90.06 140 THR A CA 1
ATOM 1110 C C . THR A 1 140 ? 7.725 4.157 -21.630 1.00 90.06 140 THR A C 1
ATOM 1112 O O . THR A 1 140 ? 7.351 3.401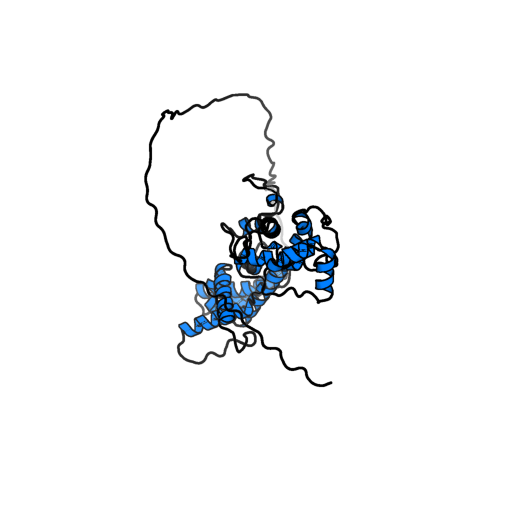 -20.734 1.00 90.06 140 THR A O 1
ATOM 1115 N N . LEU A 1 141 ? 8.014 5.441 -21.405 1.00 90.88 141 LEU A N 1
ATOM 1116 C CA . LEU A 1 141 ? 8.052 6.030 -20.066 1.00 90.88 141 LEU A CA 1
ATOM 1117 C C . LEU A 1 141 ? 6.733 5.821 -19.306 1.00 90.88 141 LEU A C 1
ATOM 1119 O O . LEU A 1 141 ? 6.723 5.459 -18.129 1.00 90.88 141 LEU A O 1
ATOM 1123 N N . MET A 1 142 ? 5.587 5.948 -19.985 1.00 92.06 142 MET A N 1
ATOM 1124 C CA . MET A 1 142 ? 4.288 5.677 -19.368 1.00 92.06 142 MET A CA 1
ATOM 1125 C C . MET A 1 142 ? 4.099 4.219 -18.921 1.00 92.06 142 MET A C 1
ATOM 1127 O O . MET A 1 142 ? 3.323 3.971 -17.992 1.00 92.06 142 MET A O 1
ATOM 1131 N N . THR A 1 143 ? 4.768 3.258 -19.558 1.00 92.56 143 THR A N 1
ATOM 1132 C CA . THR A 1 143 ? 4.755 1.845 -19.149 1.00 92.56 143 THR A CA 1
ATOM 1133 C C . THR A 1 143 ? 5.534 1.663 -17.851 1.00 92.56 143 THR A C 1
ATOM 1135 O O . THR A 1 143 ? 4.976 1.125 -16.892 1.00 92.56 143 THR A O 1
ATOM 1138 N N . TYR A 1 144 ? 6.744 2.224 -17.768 1.00 94.25 144 TYR A N 1
ATOM 1139 C CA . TYR A 1 144 ? 7.561 2.230 -16.548 1.00 94.25 144 TYR A CA 1
ATOM 1140 C C . TYR A 1 144 ? 6.831 2.929 -15.407 1.00 94.25 144 TYR A C 1
ATOM 1142 O O . TYR A 1 144 ? 6.647 2.354 -14.339 1.00 94.25 144 TYR A O 1
ATOM 1150 N N . HIS A 1 145 ? 6.295 4.125 -15.653 1.00 94.31 145 HIS A N 1
ATOM 1151 C CA . HIS A 1 145 ? 5.531 4.867 -14.658 1.00 94.31 145 HIS A CA 1
ATOM 1152 C C . HIS A 1 145 ? 4.311 4.080 -14.154 1.00 94.31 145 HIS A C 1
ATOM 1154 O O . HIS A 1 145 ? 4.039 4.029 -12.955 1.00 94.31 145 HIS A O 1
ATOM 1160 N N . ARG A 1 146 ? 3.536 3.442 -15.044 1.00 93.94 146 ARG A N 1
ATOM 1161 C CA . ARG A 1 146 ? 2.386 2.619 -14.622 1.00 93.94 146 ARG A CA 1
ATOM 1162 C C . ARG A 1 146 ? 2.824 1.424 -13.784 1.00 93.94 146 ARG A C 1
ATOM 1164 O O . ARG A 1 146 ? 2.147 1.146 -12.789 1.00 93.94 146 ARG A O 1
ATOM 1171 N N . GLY A 1 147 ? 3.913 0.769 -14.178 1.00 95.69 147 GLY A N 1
ATOM 1172 C CA . GLY A 1 147 ? 4.486 -0.372 -13.477 1.00 95.69 147 GLY A CA 1
ATOM 1173 C C . GLY A 1 147 ? 5.033 -0.004 -12.102 1.00 95.69 147 GLY A C 1
ATOM 1174 O O . GLY A 1 147 ? 4.612 -0.593 -11.111 1.00 95.69 147 GLY A O 1
ATOM 1175 N N . ALA A 1 148 ? 5.835 1.058 -12.011 1.00 95.88 148 ALA A N 1
ATOM 1176 C CA . ALA A 1 148 ? 6.357 1.606 -10.758 1.00 95.88 148 ALA A CA 1
ATOM 1177 C C . ALA A 1 148 ? 5.238 1.900 -9.751 1.00 95.88 148 ALA A C 1
ATOM 1179 O O . ALA A 1 148 ? 5.287 1.522 -8.582 1.00 95.88 148 ALA A O 1
ATOM 1180 N N . ARG A 1 149 ? 4.146 2.503 -10.232 1.00 95.94 149 ARG A N 1
ATOM 1181 C CA . ARG A 1 149 ? 2.959 2.764 -9.412 1.00 95.94 149 ARG A CA 1
ATOM 1182 C C . ARG A 1 149 ? 2.168 1.500 -9.062 1.00 95.94 149 ARG A C 1
ATOM 1184 O O . ARG A 1 149 ? 1.314 1.547 -8.180 1.00 95.94 149 ARG A O 1
ATOM 1191 N N . TYR A 1 150 ? 2.375 0.382 -9.743 1.00 96.81 150 TYR A N 1
ATOM 1192 C CA . TYR A 1 150 ? 1.717 -0.879 -9.411 1.00 96.81 150 TYR A CA 1
ATOM 1193 C C . TYR A 1 150 ? 2.500 -1.715 -8.398 1.00 96.81 150 TYR A C 1
ATOM 1195 O O . TYR A 1 150 ? 1.865 -2.402 -7.602 1.00 96.81 150 TYR A O 1
ATOM 1203 N N . ILE A 1 151 ? 3.831 -1.594 -8.349 1.00 97.25 151 ILE A N 1
ATOM 1204 C CA . ILE A 1 151 ? 4.714 -2.308 -7.407 1.00 97.25 151 ILE A CA 1
ATOM 1205 C C . ILE A 1 151 ? 4.156 -2.383 -5.975 1.00 97.25 151 ILE A C 1
ATOM 1207 O O . ILE A 1 151 ? 3.992 -3.499 -5.477 1.00 97.25 151 ILE A O 1
ATOM 1211 N N . PRO A 1 152 ? 3.771 -1.274 -5.305 1.00 97.00 152 PRO A N 1
ATOM 1212 C CA . PRO A 1 152 ? 3.339 -1.364 -3.912 1.00 97.00 152 PRO A CA 1
ATOM 1213 C C . PRO A 1 152 ? 2.019 -2.129 -3.750 1.00 97.00 152 PRO A C 1
ATOM 1215 O O . PRO A 1 152 ? 1.768 -2.713 -2.701 1.00 97.00 152 PRO A O 1
ATOM 1218 N N . ARG A 1 153 ? 1.190 -2.151 -4.800 1.00 95.75 153 ARG A N 1
ATOM 1219 C CA . ARG A 1 153 ? -0.129 -2.794 -4.826 1.00 95.75 153 ARG A CA 1
ATOM 1220 C C . ARG A 1 153 ? -0.049 -4.266 -5.209 1.00 95.75 153 ARG A C 1
ATOM 1222 O O . ARG A 1 153 ? -0.873 -5.042 -4.735 1.00 95.75 153 ARG A O 1
ATOM 1229 N N . GLY A 1 154 ? 0.872 -4.618 -6.105 1.00 94.75 154 GLY A N 1
ATOM 1230 C CA . GLY A 1 154 ? 1.029 -5.961 -6.663 1.00 94.75 154 GLY A CA 1
ATOM 1231 C C . GLY A 1 154 ? 2.054 -6.825 -5.929 1.00 94.75 154 GLY A C 1
ATOM 1232 O O . GLY A 1 154 ? 1.830 -8.023 -5.790 1.00 94.75 154 GLY A O 1
ATOM 1233 N N . ILE A 1 155 ? 3.139 -6.220 -5.437 1.00 95.88 155 ILE A N 1
ATOM 1234 C CA . ILE A 1 155 ? 4.269 -6.920 -4.808 1.00 95.88 155 ILE A CA 1
ATOM 1235 C C . ILE A 1 155 ? 4.272 -6.673 -3.297 1.00 95.88 155 ILE A C 1
ATOM 1237 O O . ILE A 1 155 ? 4.162 -7.614 -2.511 1.00 95.88 155 ILE A O 1
ATOM 1241 N N . GLY A 1 156 ? 4.355 -5.412 -2.874 1.00 94.81 156 GLY A N 1
ATOM 1242 C CA . GLY A 1 156 ? 4.315 -5.064 -1.457 1.00 94.81 156 GLY A CA 1
ATOM 1243 C C . GLY A 1 156 ? 4.757 -3.630 -1.156 1.00 94.81 156 GLY A C 1
ATOM 1244 O O . GLY A 1 156 ? 5.539 -3.046 -1.905 1.00 94.81 156 GLY A O 1
ATOM 1245 N N . PRO A 1 157 ? 4.291 -3.041 -0.040 1.00 93.81 157 PRO A N 1
ATOM 1246 C CA . PRO A 1 157 ? 4.546 -1.636 0.294 1.00 93.81 157 PRO A CA 1
ATOM 1247 C C . PRO A 1 157 ? 5.980 -1.327 0.748 1.00 93.81 157 PRO A C 1
ATOM 1249 O O . PRO A 1 157 ? 6.287 -0.147 0.937 1.00 93.81 157 PRO A O 1
ATOM 1252 N N . PHE A 1 158 ? 6.806 -2.351 0.974 1.00 92.25 158 PHE A N 1
ATOM 1253 C CA . PHE A 1 158 ? 8.165 -2.255 1.524 1.00 92.25 158 PHE A CA 1
ATOM 1254 C C . PHE A 1 158 ? 9.225 -2.891 0.617 1.00 92.25 158 PHE A C 1
ATOM 1256 O O . PHE A 1 158 ? 10.338 -3.144 1.061 1.00 92.25 158 PHE A O 1
ATOM 1263 N N . VAL A 1 159 ? 8.872 -3.178 -0.637 1.00 94.31 159 VAL A N 1
ATOM 1264 C CA . VAL A 1 159 ? 9.826 -3.682 -1.631 1.00 94.31 159 VAL A CA 1
ATOM 1265 C C . VAL A 1 159 ? 10.944 -2.662 -1.811 1.00 94.31 159 VAL A C 1
ATOM 1267 O O . VAL A 1 159 ? 10.656 -1.472 -1.935 1.00 94.31 159 VAL A O 1
ATOM 1270 N N . ASN A 1 160 ? 12.186 -3.140 -1.858 1.00 95.19 160 ASN A N 1
ATOM 1271 C CA . ASN A 1 160 ? 13.350 -2.361 -2.257 1.00 95.19 160 ASN A CA 1
ATOM 1272 C C . ASN A 1 160 ? 13.708 -2.731 -3.711 1.00 95.19 160 ASN A C 1
ATOM 1274 O O . ASN A 1 160 ? 14.263 -3.810 -3.928 1.00 95.19 160 ASN A O 1
ATOM 1278 N N . PRO A 1 161 ? 13.357 -1.895 -4.712 1.00 95.75 161 PRO A N 1
ATOM 1279 C CA . PRO A 1 161 ? 13.629 -2.206 -6.111 1.00 95.75 161 PRO A CA 1
ATOM 1280 C C . PRO A 1 161 ? 15.118 -2.369 -6.415 1.00 95.75 161 PRO A C 1
ATOM 1282 O O . PRO A 1 161 ? 15.450 -3.234 -7.214 1.00 95.75 161 PRO A O 1
ATOM 1285 N N . MET A 1 162 ? 15.991 -1.592 -5.760 1.00 95.00 162 MET A N 1
ATOM 1286 C CA . MET A 1 162 ? 17.443 -1.672 -5.960 1.00 95.00 162 MET A CA 1
ATOM 1287 C C . MET A 1 162 ? 17.956 -3.071 -5.628 1.00 95.00 162 MET A C 1
ATOM 1289 O O . MET A 1 162 ? 18.441 -3.782 -6.503 1.00 95.00 162 MET A O 1
ATOM 1293 N N . GLN A 1 163 ? 17.723 -3.505 -4.387 1.00 94.56 163 GLN A N 1
ATOM 1294 C CA . GLN A 1 163 ? 18.166 -4.813 -3.905 1.00 94.56 163 GLN A CA 1
ATOM 1295 C C . GLN A 1 163 ? 17.545 -5.960 -4.704 1.00 94.56 163 GLN A C 1
ATOM 1297 O O . GLN A 1 163 ? 18.202 -6.960 -4.969 1.00 94.56 163 GLN A O 1
ATOM 1302 N N . ALA A 1 164 ? 16.276 -5.832 -5.104 1.00 95.31 164 ALA A N 1
ATOM 1303 C CA . ALA A 1 164 ? 15.631 -6.850 -5.922 1.00 95.31 164 ALA A CA 1
ATOM 1304 C C . ALA A 1 164 ? 16.309 -6.976 -7.297 1.00 95.31 164 ALA A C 1
ATOM 1306 O O . ALA A 1 164 ? 16.574 -8.089 -7.742 1.00 95.31 164 ALA A O 1
ATOM 1307 N N . ILE A 1 165 ? 16.604 -5.854 -7.962 1.00 93.81 165 ILE A N 1
ATOM 1308 C CA . ILE A 1 165 ? 17.230 -5.853 -9.290 1.00 93.81 165 ILE A CA 1
ATOM 1309 C C . ILE A 1 165 ? 18.674 -6.351 -9.215 1.00 93.81 165 ILE A C 1
ATOM 1311 O O . ILE A 1 165 ? 19.011 -7.259 -9.969 1.00 93.81 165 ILE A O 1
ATOM 1315 N N . GLN A 1 166 ? 19.486 -5.847 -8.282 1.00 91.50 166 GLN A N 1
ATOM 1316 C CA . GLN A 1 166 ? 20.873 -6.296 -8.093 1.00 91.50 166 GLN A CA 1
ATOM 1317 C C . GLN A 1 166 ? 20.949 -7.804 -7.812 1.00 91.50 166 GLN A C 1
ATOM 1319 O O . GLN A 1 166 ? 21.665 -8.529 -8.503 1.00 91.50 166 GLN A O 1
ATOM 1324 N N . LEU A 1 167 ? 20.138 -8.310 -6.868 1.00 91.06 167 LEU A N 1
ATOM 1325 C CA . LEU A 1 167 ? 20.090 -9.745 -6.561 1.00 91.06 167 LEU A CA 1
ATOM 1326 C C . LEU A 1 167 ? 19.672 -10.570 -7.787 1.00 91.06 167 LEU A C 1
ATOM 1328 O O . LEU A 1 167 ? 20.214 -11.647 -8.032 1.00 91.06 167 LEU A O 1
ATOM 1332 N N . GLY A 1 168 ? 18.690 -10.071 -8.541 1.00 90.38 168 GLY A N 1
ATOM 1333 C CA . GLY A 1 168 ? 18.187 -10.715 -9.746 1.00 90.38 168 GLY A CA 1
ATOM 1334 C C . GLY A 1 168 ? 19.243 -10.840 -10.839 1.00 90.38 168 GLY A C 1
ATOM 1335 O O . GLY A 1 168 ? 19.446 -11.941 -11.343 1.00 90.38 168 GLY A O 1
ATOM 1336 N N . LEU A 1 169 ? 19.929 -9.745 -11.171 1.00 88.12 169 LEU A N 1
ATOM 1337 C CA . LEU A 1 169 ? 20.963 -9.717 -12.212 1.00 88.12 169 LEU A CA 1
ATOM 1338 C C . LEU A 1 169 ? 22.156 -10.617 -11.851 1.00 88.12 169 LEU A C 1
ATOM 1340 O O . LEU A 1 169 ? 22.583 -11.431 -12.666 1.00 88.12 169 LEU A O 1
ATOM 1344 N N . ARG A 1 170 ? 22.603 -10.603 -10.589 1.00 81.38 170 ARG A N 1
ATOM 1345 C CA . ARG A 1 170 ? 23.670 -11.499 -10.111 1.00 81.38 170 ARG A CA 1
ATOM 1346 C C . ARG A 1 170 ? 23.317 -12.984 -10.256 1.00 81.38 170 ARG A C 1
ATOM 1348 O O . ARG A 1 170 ? 24.160 -13.810 -10.604 1.00 81.38 170 ARG A O 1
ATOM 1355 N N . ALA A 1 171 ? 22.064 -13.348 -9.985 1.00 74.56 171 ALA A N 1
ATOM 1356 C CA . ALA A 1 171 ? 21.611 -14.730 -10.125 1.00 74.56 171 ALA A CA 1
ATOM 1357 C C . ALA A 1 171 ? 21.605 -15.209 -11.588 1.00 74.56 171 ALA A C 1
ATOM 1359 O O . ALA A 1 171 ? 21.769 -16.406 -11.817 1.00 74.56 171 ALA A O 1
ATOM 13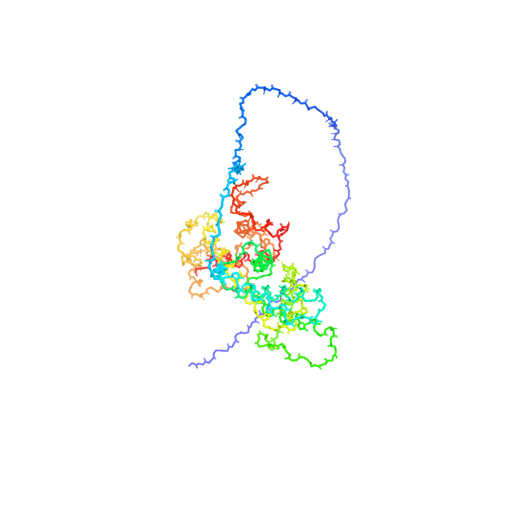60 N N . TYR A 1 172 ? 21.432 -14.307 -12.562 1.00 64.56 172 TYR A N 1
ATOM 1361 C CA . TYR A 1 172 ? 21.544 -14.625 -13.989 1.00 64.56 172 TYR A CA 1
ATOM 1362 C C . TYR A 1 172 ? 23.007 -14.820 -14.416 1.00 64.56 172 TYR A C 1
ATOM 1364 O O . TYR A 1 172 ? 23.313 -15.821 -15.066 1.00 64.56 172 TYR A O 1
ATOM 1372 N N . GLN A 1 173 ? 23.924 -13.971 -13.942 1.00 60.88 173 GLN A N 1
ATOM 1373 C CA . GLN A 1 173 ? 25.364 -14.099 -14.211 1.00 60.88 173 GLN A CA 1
ATOM 1374 C C . GLN A 1 173 ? 25.944 -15.447 -13.737 1.00 60.88 173 GLN A C 1
ATOM 1376 O O . GLN A 1 173 ? 26.694 -16.093 -14.468 1.00 60.88 173 GLN A O 1
ATOM 1381 N N . HIS A 1 174 ? 25.541 -15.935 -12.556 1.00 53.44 174 HIS A N 1
ATOM 1382 C CA . HIS A 1 174 ? 26.005 -17.227 -12.021 1.00 53.44 174 HIS A CA 1
ATOM 1383 C C . HIS A 1 174 ? 25.476 -18.467 -12.770 1.00 53.44 174 HIS A C 1
ATOM 1385 O O . HIS A 1 174 ? 25.986 -19.567 -12.553 1.00 53.44 174 HIS A O 1
ATOM 1391 N N . VAL A 1 175 ? 24.451 -18.335 -13.621 1.00 53.00 175 VAL A N 1
ATOM 1392 C CA . VAL A 1 175 ? 23.927 -19.455 -14.428 1.00 53.00 175 VAL A CA 1
ATOM 1393 C C . VAL A 1 175 ? 24.677 -19.589 -15.756 1.00 53.00 175 VAL A C 1
ATOM 1395 O O . VAL A 1 175 ? 24.782 -20.704 -16.269 1.00 53.00 175 VAL A O 1
ATOM 1398 N N . GLU A 1 176 ? 25.224 -18.494 -16.293 1.00 49.41 176 GLU A N 1
ATOM 1399 C CA . GLU A 1 176 ? 25.926 -18.492 -17.585 1.00 49.41 176 GLU A CA 1
ATOM 1400 C C . GLU A 1 176 ? 27.460 -18.502 -17.459 1.00 49.41 176 GLU A C 1
ATOM 1402 O O . GLU A 1 176 ? 28.120 -19.059 -18.336 1.00 49.41 176 GLU A O 1
ATOM 1407 N N . ASN A 1 177 ? 28.031 -18.025 -16.344 1.00 46.47 177 ASN A N 1
ATOM 1408 C CA . ASN A 1 177 ? 29.477 -18.022 -16.101 1.00 46.47 177 ASN A CA 1
ATOM 1409 C C . ASN A 1 177 ? 29.835 -18.815 -14.833 1.00 46.47 177 ASN A C 1
ATOM 1411 O O . ASN A 1 177 ? 29.731 -18.326 -13.711 1.00 46.47 177 ASN A O 1
ATOM 1415 N N . SER A 1 178 ? 30.292 -20.058 -15.018 1.00 43.28 178 SER A N 1
ATOM 1416 C CA . SER A 1 178 ? 30.919 -20.877 -13.968 1.00 43.28 178 SER A CA 1
ATOM 1417 C C . SER A 1 178 ? 32.422 -20.611 -13.809 1.00 43.28 178 SER A C 1
ATOM 1419 O O . SER A 1 178 ? 33.119 -21.458 -13.255 1.00 43.28 178 SER A O 1
ATOM 1421 N N . ASP A 1 179 ? 32.920 -19.493 -14.335 1.00 45.75 179 ASP A N 1
ATOM 1422 C CA . ASP A 1 179 ? 34.288 -19.037 -14.118 1.00 45.75 179 ASP A CA 1
ATOM 1423 C C . ASP A 1 179 ? 34.240 -17.786 -13.243 1.00 45.75 179 ASP A C 1
ATOM 1425 O O . ASP A 1 179 ? 33.662 -16.761 -13.602 1.00 45.75 179 ASP A O 1
ATOM 1429 N N . ASP A 1 180 ? 34.808 -17.939 -12.050 1.00 49.50 180 ASP A N 1
ATOM 1430 C CA . ASP A 1 180 ? 34.964 -16.909 -11.038 1.00 49.50 180 ASP A CA 1
ATOM 1431 C C . ASP A 1 180 ? 35.637 -15.659 -11.632 1.00 49.50 180 ASP A C 1
ATOM 1433 O O . ASP A 1 180 ? 36.641 -15.784 -12.339 1.00 49.50 180 ASP A O 1
ATOM 1437 N N . ASN A 1 181 ? 35.116 -14.484 -11.256 1.00 48.38 181 ASN A N 1
ATOM 1438 C CA . ASN A 1 181 ? 35.631 -13.111 -11.417 1.00 48.38 181 ASN A CA 1
ATOM 1439 C C . ASN A 1 181 ? 34.790 -12.221 -12.351 1.00 48.38 181 ASN A C 1
ATOM 1441 O O . ASN A 1 181 ? 35.166 -11.980 -13.497 1.00 48.38 181 ASN A O 1
ATOM 1445 N N . ASP A 1 182 ? 33.720 -11.633 -11.811 1.00 46.03 182 ASP A N 1
ATOM 1446 C CA . ASP A 1 182 ? 33.242 -10.330 -12.283 1.00 46.03 182 ASP A CA 1
ATOM 1447 C C . ASP A 1 182 ? 32.749 -9.485 -11.093 1.00 46.03 182 ASP A C 1
ATOM 1449 O O . ASP A 1 182 ? 31.618 -9.615 -10.631 1.00 46.03 182 ASP A O 1
ATOM 1453 N N . ASP A 1 183 ? 33.648 -8.655 -10.554 1.00 49.59 183 ASP A N 1
ATOM 1454 C CA . ASP A 1 183 ? 33.424 -7.735 -9.423 1.00 49.59 183 ASP A CA 1
ATOM 1455 C C . ASP A 1 183 ? 32.817 -6.380 -9.875 1.00 49.59 183 ASP A C 1
ATOM 1457 O O . ASP A 1 183 ? 32.954 -5.371 -9.184 1.00 49.59 183 ASP A O 1
ATOM 1461 N N . ASN A 1 184 ? 32.183 -6.299 -11.054 1.00 51.62 184 ASN A N 1
ATOM 1462 C CA . ASN A 1 184 ? 31.758 -5.015 -11.639 1.00 51.62 184 ASN A CA 1
ATOM 1463 C C . ASN A 1 184 ? 30.364 -4.507 -11.210 1.00 51.62 184 ASN A C 1
ATOM 1465 O O . ASN A 1 184 ? 29.975 -3.407 -11.607 1.00 51.62 184 ASN A O 1
ATOM 1469 N N . MET A 1 185 ? 29.612 -5.239 -10.379 1.00 55.06 185 MET A N 1
ATOM 1470 C CA . MET A 1 185 ? 28.422 -4.687 -9.712 1.00 55.06 185 MET A CA 1
ATOM 1471 C C . MET A 1 185 ? 28.841 -4.010 -8.403 1.00 55.06 185 MET A C 1
ATOM 1473 O O . MET A 1 185 ? 29.351 -4.658 -7.492 1.00 55.06 185 MET A O 1
ATOM 1477 N N . ASP A 1 186 ? 28.615 -2.697 -8.307 1.00 56.00 186 ASP A N 1
ATOM 1478 C CA . ASP A 1 186 ? 28.741 -1.932 -7.063 1.00 56.00 186 ASP A CA 1
ATOM 1479 C C . ASP A 1 186 ? 27.674 -2.414 -6.056 1.00 56.00 186 ASP A C 1
ATOM 1481 O O . ASP A 1 186 ? 26.554 -1.905 -5.994 1.00 56.00 186 ASP A O 1
ATOM 1485 N N . ASP A 1 187 ? 28.016 -3.471 -5.315 1.00 55.44 187 ASP A N 1
ATOM 1486 C CA . ASP A 1 187 ? 27.145 -4.243 -4.415 1.00 55.44 187 ASP A CA 1
ATOM 1487 C C . ASP A 1 187 ? 26.889 -3.546 -3.061 1.00 55.44 187 ASP A C 1
ATOM 1489 O O . ASP A 1 187 ? 26.341 -4.150 -2.138 1.00 55.44 187 ASP A O 1
ATOM 1493 N N . ASN A 1 188 ? 27.239 -2.263 -2.921 1.00 62.25 188 ASN A N 1
ATOM 1494 C CA . ASN A 1 188 ? 27.136 -1.521 -1.656 1.00 62.25 188 ASN A CA 1
ATOM 1495 C C . ASN A 1 188 ? 25.706 -1.456 -1.067 1.00 62.25 188 ASN A C 1
ATOM 1497 O O . ASN A 1 188 ? 25.548 -1.182 0.125 1.00 62.25 188 ASN A O 1
ATOM 1501 N N . ASP A 1 189 ? 24.669 -1.711 -1.871 1.00 73.44 189 ASP A N 1
ATOM 1502 C CA . ASP A 1 189 ? 23.263 -1.635 -1.452 1.00 73.44 189 ASP A CA 1
ATOM 1503 C C . ASP A 1 189 ? 22.641 -2.987 -1.040 1.00 73.44 189 ASP A C 1
ATOM 1505 O O . ASP A 1 189 ? 21.578 -3.004 -0.391 1.00 73.44 189 ASP A O 1
ATOM 1509 N N . LEU A 1 190 ? 23.275 -4.122 -1.371 1.00 78.75 190 LEU A N 1
ATOM 1510 C CA . LEU A 1 190 ? 22.855 -5.444 -0.900 1.00 78.75 190 LEU A CA 1
ATOM 1511 C C . LEU A 1 190 ? 23.461 -5.727 0.487 1.00 78.75 190 LEU A C 1
ATOM 1513 O O . LEU A 1 190 ? 24.661 -5.568 0.684 1.00 78.75 190 LEU A O 1
ATOM 1517 N N . PRO A 1 191 ? 22.665 -6.176 1.475 1.00 76.50 191 PRO A N 1
ATOM 1518 C CA . PRO A 1 191 ? 23.216 -6.596 2.759 1.00 76.50 191 PRO A CA 1
ATOM 1519 C C . PRO A 1 191 ? 24.187 -7.776 2.597 1.00 76.50 191 PRO A C 1
ATOM 1521 O O . PRO A 1 191 ? 23.854 -8.736 1.904 1.00 76.50 191 PRO A O 1
ATOM 1524 N N . GLU A 1 192 ? 25.324 -7.740 3.307 1.00 73.06 192 GLU A N 1
ATOM 1525 C CA . GLU A 1 192 ? 26.322 -8.831 3.328 1.00 73.06 192 GLU A CA 1
ATOM 1526 C C . GLU A 1 192 ? 25.700 -10.189 3.697 1.00 73.06 192 GLU A C 1
ATOM 1528 O O . GLU A 1 192 ? 26.072 -11.225 3.149 1.00 73.06 192 GLU A O 1
ATOM 1533 N N . GLU A 1 193 ? 24.710 -10.184 4.596 1.00 82.62 193 GLU A N 1
ATOM 1534 C CA . GLU A 1 193 ? 23.949 -11.369 4.981 1.00 82.62 193 GLU A CA 1
ATOM 1535 C C . GLU A 1 193 ? 22.443 -11.131 4.802 1.00 82.62 193 GLU A C 1
ATOM 1537 O O . GLU A 1 193 ? 21.828 -10.292 5.468 1.00 82.62 193 GLU A O 1
ATOM 1542 N N . LEU A 1 194 ? 21.826 -11.919 3.919 1.00 86.12 194 LEU A N 1
ATOM 1543 C CA . LEU A 1 194 ? 20.376 -12.012 3.765 1.00 86.12 194 LEU A CA 1
ATOM 1544 C C . LEU A 1 194 ? 19.882 -13.324 4.376 1.00 86.12 194 LEU A C 1
ATOM 1546 O O . LEU A 1 194 ? 20.381 -14.400 4.051 1.00 86.12 194 LEU A O 1
ATOM 1550 N N . SER A 1 195 ? 18.846 -13.2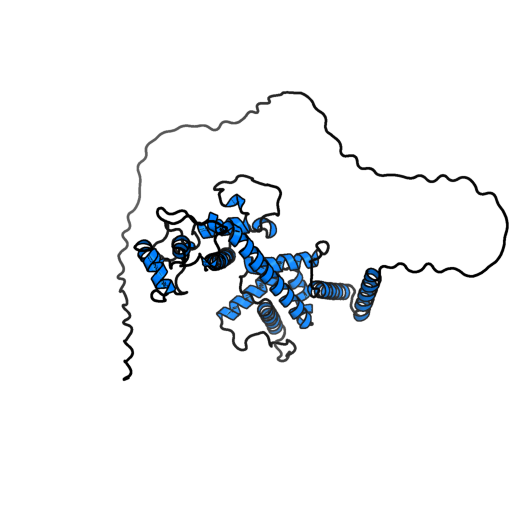60 5.216 1.00 91.62 195 SER A N 1
ATOM 1551 C CA . SER A 1 195 ? 18.121 -14.474 5.604 1.00 91.62 195 SER A CA 1
ATOM 1552 C C . SER A 1 195 ? 17.443 -15.110 4.387 1.00 91.62 195 SER A C 1
ATOM 1554 O O . SER A 1 195 ? 17.075 -14.420 3.433 1.00 91.62 195 SER A O 1
ATOM 1556 N N . GLU A 1 196 ? 17.194 -16.418 4.448 1.00 90.19 196 GLU A N 1
ATOM 1557 C CA . GLU A 1 196 ? 16.549 -17.153 3.352 1.00 90.19 196 GLU A CA 1
ATOM 1558 C C . GLU A 1 196 ? 15.196 -16.535 2.951 1.00 90.19 196 GLU A C 1
ATOM 1560 O O . GLU A 1 196 ? 14.908 -16.374 1.768 1.00 90.19 196 GLU A O 1
ATOM 1565 N N . ASN A 1 197 ? 14.400 -16.078 3.924 1.00 91.44 197 ASN A N 1
ATOM 1566 C CA . ASN A 1 197 ? 13.124 -15.409 3.653 1.00 91.44 197 ASN A CA 1
ATOM 1567 C C . ASN A 1 197 ? 13.304 -14.060 2.937 1.00 91.44 197 ASN A C 1
ATOM 1569 O O . ASN A 1 197 ? 12.526 -13.729 2.046 1.00 91.44 197 ASN A O 1
ATOM 1573 N N . GLN A 1 198 ? 14.318 -13.272 3.313 1.00 91.56 198 GLN A N 1
ATOM 1574 C CA . GLN A 1 198 ? 14.608 -12.004 2.634 1.00 91.56 198 GLN A CA 1
ATOM 1575 C C . GLN A 1 198 ? 15.065 -12.251 1.197 1.00 91.56 198 GLN A C 1
ATOM 1577 O O . GLN A 1 198 ? 14.589 -11.577 0.286 1.00 91.56 198 GLN A O 1
ATOM 1582 N N . ARG A 1 199 ? 15.933 -13.248 0.988 1.00 92.06 199 ARG A N 1
ATOM 1583 C CA . ARG A 1 199 ? 16.404 -13.652 -0.340 1.00 92.06 199 ARG A CA 1
ATOM 1584 C C . ARG A 1 199 ? 15.234 -14.069 -1.233 1.00 92.06 199 ARG A C 1
ATOM 1586 O O . ARG A 1 199 ? 15.096 -13.549 -2.335 1.00 92.06 199 ARG A O 1
ATOM 1593 N N . GLN A 1 200 ? 14.340 -14.919 -0.727 1.00 93.25 200 GLN A N 1
ATOM 1594 C CA . GLN A 1 200 ? 13.143 -15.359 -1.452 1.00 93.25 200 GLN A CA 1
ATOM 1595 C C . GLN A 1 200 ? 12.193 -14.202 -1.799 1.00 93.25 200 GLN A C 1
ATOM 1597 O O . GLN A 1 200 ? 11.674 -14.152 -2.915 1.00 93.25 200 GLN A O 1
ATOM 1602 N N . GLU A 1 201 ? 11.972 -13.251 -0.885 1.00 94.56 201 GLU A N 1
ATOM 1603 C CA . GLU A 1 201 ? 11.128 -12.083 -1.173 1.00 94.56 201 GLU A CA 1
ATOM 1604 C C . GLU A 1 201 ? 11.760 -11.139 -2.205 1.00 94.56 201 GLU A C 1
ATOM 1606 O O . GLU A 1 201 ? 11.043 -10.621 -3.063 1.00 94.56 201 GLU A O 1
ATOM 1611 N N . LEU A 1 202 ? 13.082 -10.940 -2.175 1.00 95.06 202 LEU A N 1
ATOM 1612 C CA . LEU A 1 202 ? 13.792 -10.149 -3.185 1.00 95.06 202 LEU A CA 1
ATOM 1613 C C . LEU A 1 202 ? 13.774 -10.835 -4.559 1.00 95.06 202 LEU A C 1
ATOM 1615 O O . LEU A 1 202 ? 13.457 -10.185 -5.555 1.00 95.06 202 LEU A O 1
ATOM 1619 N N . GLU A 1 203 ? 14.010 -12.149 -4.622 1.00 94.12 203 GLU A N 1
ATOM 1620 C CA . GLU A 1 203 ? 13.895 -12.928 -5.864 1.00 94.12 203 GLU A CA 1
ATOM 1621 C C . GLU A 1 203 ? 12.475 -12.878 -6.444 1.00 94.12 203 GLU A C 1
ATOM 1623 O O . GLU A 1 203 ? 12.287 -12.743 -7.658 1.00 94.12 203 GLU A O 1
ATOM 1628 N N . TYR A 1 204 ? 11.455 -12.982 -5.585 1.00 95.81 204 TYR A N 1
ATOM 1629 C CA . TYR A 1 204 ? 10.066 -12.812 -5.997 1.00 95.81 204 TYR A CA 1
ATOM 1630 C C . TYR A 1 204 ? 9.824 -11.400 -6.537 1.00 95.81 204 TYR A C 1
ATOM 1632 O O . TYR A 1 204 ? 9.229 -11.246 -7.606 1.00 95.81 204 TYR A O 1
ATOM 1640 N N . ALA A 1 205 ? 10.281 -10.374 -5.813 1.00 96.88 205 ALA A N 1
ATOM 1641 C CA . ALA A 1 205 ? 10.105 -8.983 -6.204 1.00 96.88 205 ALA A CA 1
ATOM 1642 C C . ALA A 1 205 ? 10.751 -8.698 -7.561 1.00 96.88 205 ALA A C 1
ATOM 1644 O O . ALA A 1 205 ? 10.108 -8.077 -8.402 1.00 96.88 205 ALA A O 1
ATOM 1645 N N . TYR A 1 206 ? 11.957 -9.208 -7.810 1.00 95.94 206 TYR A N 1
ATOM 1646 C CA . TYR A 1 206 ? 12.636 -9.092 -9.098 1.00 95.94 206 TYR A CA 1
ATOM 1647 C C . TYR A 1 206 ? 11.799 -9.670 -10.244 1.00 95.94 206 TYR A C 1
ATOM 1649 O O . TYR A 1 206 ? 11.441 -8.955 -11.182 1.00 95.94 206 TYR A O 1
ATOM 1657 N N . LYS A 1 207 ? 11.395 -10.942 -10.129 1.00 95.38 207 LYS A N 1
ATOM 1658 C CA . LYS A 1 207 ? 10.570 -11.623 -11.142 1.00 95.38 207 LYS A CA 1
ATOM 1659 C C . LYS A 1 207 ? 9.260 -10.873 -11.388 1.00 95.38 207 LYS A C 1
ATOM 1661 O O . LYS A 1 207 ? 8.870 -10.651 -12.533 1.00 95.38 207 LYS A O 1
ATOM 1666 N N . ALA A 1 208 ? 8.612 -10.418 -10.318 1.00 96.00 208 ALA A N 1
ATOM 1667 C CA . ALA A 1 208 ? 7.379 -9.652 -10.412 1.00 96.00 208 ALA A CA 1
ATOM 1668 C C . ALA A 1 208 ? 7.586 -8.264 -11.050 1.00 96.00 208 ALA A C 1
ATOM 1670 O O . ALA A 1 208 ? 6.732 -7.825 -11.816 1.00 96.00 208 ALA A O 1
ATOM 1671 N N . ILE A 1 209 ? 8.702 -7.573 -10.789 1.00 96.69 209 ILE A N 1
ATOM 1672 C CA . ILE A 1 209 ? 9.045 -6.299 -11.445 1.00 96.69 209 ILE A CA 1
ATOM 1673 C C . ILE A 1 209 ? 9.194 -6.508 -12.957 1.00 96.69 209 ILE A C 1
ATOM 1675 O O . ILE A 1 209 ? 8.596 -5.754 -13.728 1.00 96.69 209 ILE A O 1
ATOM 1679 N N . LEU A 1 210 ? 9.900 -7.561 -13.378 1.00 94.94 210 LEU A N 1
ATOM 1680 C CA . LEU A 1 210 ? 10.050 -7.915 -14.791 1.00 94.94 210 LEU A CA 1
ATOM 1681 C C . LEU A 1 210 ? 8.708 -8.243 -15.468 1.00 94.94 210 LEU A C 1
ATOM 1683 O O . LEU A 1 210 ? 8.507 -7.927 -16.639 1.00 94.94 210 LEU A O 1
ATOM 1687 N N . ASP A 1 211 ? 7.775 -8.875 -14.754 1.00 93.75 211 ASP A N 1
ATOM 1688 C CA . ASP A 1 211 ? 6.428 -9.155 -15.271 1.00 93.75 211 ASP A CA 1
ATOM 1689 C C . ASP A 1 211 ? 5.562 -7.888 -15.374 1.00 93.75 211 ASP A C 1
ATOM 1691 O O . ASP A 1 211 ? 4.765 -7.742 -16.304 1.00 93.75 211 ASP A O 1
ATOM 1695 N N . ILE A 1 212 ? 5.713 -6.957 -14.429 1.00 94.31 212 ILE A N 1
ATOM 1696 C CA . ILE A 1 212 ? 4.961 -5.696 -14.387 1.00 94.31 212 ILE A CA 1
ATOM 1697 C C . ILE A 1 212 ? 5.464 -4.705 -15.445 1.00 94.31 212 ILE A C 1
ATOM 1699 O O . ILE A 1 212 ? 4.661 -3.942 -15.992 1.00 94.31 212 ILE A O 1
ATOM 1703 N N . ILE A 1 213 ? 6.768 -4.704 -15.734 1.00 93.56 213 ILE A N 1
ATOM 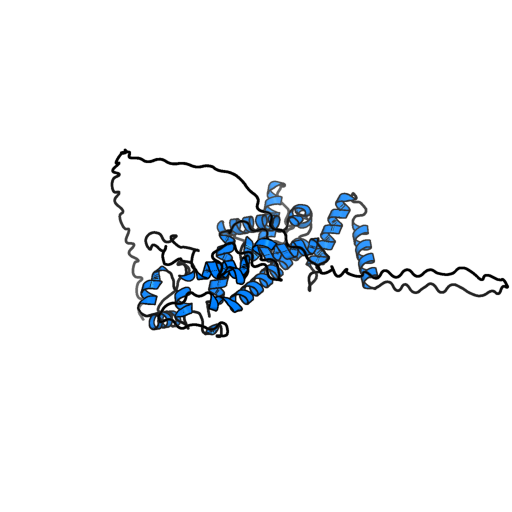1704 C CA . ILE A 1 213 ? 7.410 -3.846 -16.737 1.00 93.56 213 ILE A CA 1
ATOM 1705 C C . ILE A 1 213 ? 8.130 -4.744 -17.754 1.00 93.56 213 ILE A C 1
ATOM 1707 O O . ILE A 1 213 ? 9.345 -4.911 -17.677 1.00 93.56 213 ILE A O 1
ATOM 1711 N N . PRO A 1 214 ? 7.408 -5.309 -18.743 1.00 80.81 214 PRO A N 1
ATOM 1712 C CA . PRO A 1 214 ? 7.982 -6.289 -19.667 1.00 80.81 214 PRO A CA 1
ATOM 1713 C C . PRO A 1 214 ? 9.174 -5.781 -20.486 1.00 80.81 214 PRO A C 1
ATOM 1715 O O . PRO A 1 214 ? 9.988 -6.593 -20.911 1.00 80.81 214 PRO A O 1
ATOM 1718 N N . GLY A 1 215 ? 9.288 -4.460 -20.693 1.00 84.31 215 GLY A N 1
ATOM 1719 C CA . GLY A 1 215 ? 10.442 -3.850 -21.365 1.00 84.31 215 GLY A CA 1
ATOM 1720 C C . GLY A 1 215 ? 11.769 -4.184 -20.682 1.00 84.31 215 GLY A C 1
ATOM 1721 O O . GLY A 1 215 ? 12.746 -4.441 -21.367 1.00 84.31 215 GLY A O 1
ATOM 1722 N N . LEU A 1 216 ? 11.771 -4.340 -19.352 1.00 89.81 216 LEU A N 1
ATOM 1723 C CA . LEU A 1 216 ? 12.976 -4.693 -18.599 1.00 89.81 216 LEU A CA 1
ATOM 1724 C C . LEU A 1 216 ? 13.566 -6.040 -19.009 1.00 89.81 216 LEU A C 1
ATOM 1726 O O . LEU A 1 216 ? 14.778 -6.184 -19.005 1.00 89.81 216 LEU A O 1
ATOM 1730 N N . LYS A 1 217 ? 12.730 -7.017 -19.391 1.00 89.31 217 LYS A N 1
ATOM 1731 C CA . LYS A 1 217 ? 13.209 -8.340 -19.824 1.00 89.31 217 LYS A CA 1
ATOM 1732 C C . LYS A 1 217 ? 13.994 -8.287 -21.131 1.00 89.31 217 LYS A C 1
ATOM 1734 O O . LYS A 1 217 ? 14.791 -9.178 -21.387 1.00 89.31 217 LYS A O 1
ATOM 1739 N N . VAL A 1 218 ? 13.702 -7.300 -21.979 1.00 87.75 218 VAL A N 1
ATOM 1740 C CA . VAL A 1 218 ? 14.339 -7.149 -23.293 1.00 87.75 218 VAL A CA 1
ATOM 1741 C C . VAL A 1 218 ? 15.746 -6.578 -23.153 1.00 87.75 218 VAL A C 1
ATOM 1743 O O . VAL A 1 218 ? 16.607 -6.916 -23.959 1.00 87.75 218 VAL A O 1
ATOM 1746 N N . ASP A 1 219 ? 15.966 -5.765 -22.121 1.00 90.62 219 ASP A N 1
ATOM 1747 C CA . ASP A 1 219 ? 17.184 -4.982 -21.925 1.00 90.62 219 ASP A CA 1
ATOM 1748 C C . ASP A 1 219 ? 18.028 -5.489 -20.739 1.00 90.62 219 ASP A C 1
ATOM 1750 O O . ASP A 1 219 ? 18.843 -4.739 -20.213 1.00 90.62 219 ASP A O 1
ATOM 1754 N N . ILE A 1 220 ? 17.827 -6.739 -20.288 1.00 89.75 220 ILE A N 1
ATOM 1755 C CA . ILE A 1 220 ? 18.572 -7.327 -19.152 1.00 89.75 220 ILE A CA 1
ATOM 1756 C C . ILE A 1 220 ? 20.082 -7.261 -19.394 1.00 89.75 220 ILE A C 1
ATOM 1758 O O . ILE A 1 220 ? 20.803 -6.784 -18.528 1.00 89.75 220 ILE A O 1
ATOM 1762 N N . ASP A 1 221 ? 20.526 -7.657 -20.585 1.00 89.06 221 ASP A N 1
ATOM 1763 C CA . ASP A 1 221 ? 21.919 -7.583 -21.037 1.00 89.06 221 ASP A CA 1
ATOM 1764 C C . ASP A 1 221 ? 22.491 -6.163 -20.927 1.00 89.06 221 ASP A C 1
ATOM 1766 O O . ASP A 1 221 ? 23.619 -5.972 -20.491 1.00 89.06 221 ASP A O 1
ATOM 1770 N N . LEU A 1 222 ? 21.691 -5.142 -21.245 1.00 90.88 222 LEU A N 1
ATOM 1771 C CA . LEU A 1 222 ? 22.128 -3.747 -21.151 1.00 90.88 222 LEU A CA 1
ATOM 1772 C C . LEU A 1 222 ? 22.201 -3.251 -19.700 1.00 90.88 222 LEU A C 1
ATOM 1774 O O . LEU A 1 222 ? 23.056 -2.433 -19.378 1.00 90.88 222 LEU A O 1
ATOM 1778 N N . PHE A 1 223 ? 21.338 -3.751 -18.811 1.00 90.12 223 PHE A N 1
ATOM 1779 C CA . PHE A 1 223 ? 21.442 -3.472 -17.375 1.00 90.12 223 PHE A CA 1
ATOM 1780 C C . PHE A 1 223 ? 22.625 -4.189 -16.711 1.00 90.12 223 PHE A C 1
ATOM 1782 O O . PHE A 1 223 ? 23.142 -3.686 -15.718 1.00 90.12 223 PHE A O 1
ATOM 1789 N N . GLU A 1 224 ? 23.041 -5.349 -17.225 1.00 85.81 224 GLU A N 1
ATOM 1790 C CA . GLU A 1 224 ? 24.245 -6.051 -16.759 1.00 85.81 224 GLU A CA 1
ATOM 1791 C C . GLU A 1 224 ? 25.522 -5.298 -17.150 1.00 85.81 224 GLU A C 1
ATOM 1793 O O . GLU A 1 224 ? 26.454 -5.225 -16.353 1.00 85.81 224 GLU A O 1
ATOM 1798 N N . GLU A 1 225 ? 25.545 -4.695 -18.341 1.00 86.38 225 GLU A N 1
ATOM 1799 C CA . GLU A 1 225 ? 26.672 -3.889 -18.827 1.00 86.38 225 GLU A CA 1
ATOM 1800 C C . GLU A 1 225 ? 26.774 -2.502 -18.161 1.00 86.38 225 GLU A C 1
ATOM 1802 O O . GLU A 1 225 ? 27.872 -1.952 -18.066 1.00 86.38 225 GLU A O 1
ATOM 1807 N N . ASP A 1 226 ? 25.652 -1.923 -17.712 1.00 84.81 226 ASP A N 1
ATOM 1808 C CA . ASP A 1 226 ? 25.589 -0.564 -17.156 1.00 84.81 226 ASP A CA 1
ATOM 1809 C C . ASP A 1 226 ? 25.004 -0.526 -15.727 1.00 84.81 226 ASP A C 1
ATOM 1811 O O . ASP A 1 226 ? 23.792 -0.343 -15.529 1.00 84.81 226 ASP A O 1
ATOM 1815 N N . PRO A 1 227 ? 25.864 -0.595 -14.690 1.00 84.75 227 PRO A N 1
ATOM 1816 C CA . PRO A 1 227 ? 25.443 -0.445 -13.299 1.00 84.75 227 PRO A CA 1
ATOM 1817 C C . PRO A 1 227 ? 24.742 0.891 -13.003 1.00 84.75 227 PRO A C 1
ATOM 1819 O O . PRO A 1 227 ? 23.907 0.969 -12.096 1.00 84.75 227 PRO A O 1
ATOM 1822 N N . SER A 1 228 ? 25.035 1.963 -13.748 1.00 89.31 228 SER A N 1
ATOM 1823 C CA . SER A 1 228 ? 24.400 3.269 -13.532 1.00 89.31 228 SER A CA 1
ATOM 1824 C C . SER A 1 228 ? 22.929 3.264 -13.965 1.00 89.31 228 SER A C 1
ATOM 1826 O O . SER A 1 228 ? 22.076 3.826 -13.268 1.00 89.31 228 SER A O 1
ATOM 1828 N N . ALA A 1 229 ? 22.591 2.533 -15.033 1.00 91.88 229 ALA A N 1
ATOM 1829 C CA . ALA A 1 229 ? 21.214 2.329 -15.472 1.00 91.88 229 ALA A CA 1
ATOM 1830 C C . ALA A 1 229 ? 20.371 1.585 -14.426 1.00 91.88 229 ALA A C 1
ATOM 1832 O O . ALA A 1 229 ? 19.201 1.931 -14.216 1.00 91.88 229 ALA A O 1
ATOM 1833 N N . VAL A 1 230 ? 20.960 0.618 -13.709 1.00 92.31 230 VAL A N 1
ATOM 1834 C CA . VAL A 1 230 ? 20.297 -0.060 -12.579 1.00 92.31 230 VAL A CA 1
ATOM 1835 C C . VAL A 1 230 ? 19.901 0.954 -11.508 1.00 92.31 230 VAL A C 1
ATOM 1837 O O . VAL A 1 230 ? 18.755 0.948 -11.049 1.00 92.31 230 VAL A O 1
ATOM 1840 N N . HIS A 1 231 ? 20.800 1.882 -11.170 1.00 92.94 231 HIS A N 1
ATOM 1841 C CA . HIS A 1 231 ? 20.519 2.924 -10.188 1.00 92.94 231 HIS A CA 1
ATOM 1842 C C . HIS A 1 231 ? 19.428 3.890 -10.651 1.00 92.94 231 HIS A C 1
ATOM 1844 O O . HIS A 1 231 ? 18.520 4.212 -9.878 1.00 92.94 231 HIS A O 1
ATOM 1850 N N . ILE A 1 232 ? 19.480 4.336 -11.909 1.00 95.25 232 ILE A N 1
ATOM 1851 C CA . ILE A 1 232 ? 18.459 5.210 -12.503 1.00 95.25 232 ILE A CA 1
ATOM 1852 C C . ILE A 1 232 ? 17.082 4.543 -12.416 1.00 95.25 232 ILE A C 1
ATOM 1854 O O . ILE A 1 232 ? 16.128 5.136 -11.900 1.00 95.25 232 ILE A O 1
ATOM 1858 N N . LEU A 1 233 ? 16.985 3.288 -12.861 1.00 95.44 233 LEU A N 1
ATOM 1859 C CA . LEU A 1 233 ? 15.747 2.522 -12.821 1.00 95.44 233 LEU A CA 1
ATOM 1860 C C . LEU A 1 233 ? 15.248 2.340 -11.385 1.00 95.44 233 LEU A C 1
ATOM 1862 O O . LEU A 1 233 ? 14.098 2.670 -11.089 1.00 95.44 233 LEU A O 1
ATOM 1866 N N . ALA A 1 234 ? 16.086 1.823 -10.487 1.00 95.50 234 ALA A N 1
ATOM 1867 C CA . ALA A 1 234 ? 15.699 1.522 -9.115 1.00 95.50 234 ALA A CA 1
ATOM 1868 C C . ALA A 1 234 ? 15.203 2.770 -8.368 1.00 95.50 234 ALA A C 1
ATOM 1870 O O . ALA A 1 234 ? 14.146 2.724 -7.730 1.00 95.50 234 ALA A O 1
ATOM 1871 N N . ASN A 1 235 ? 15.899 3.900 -8.520 1.00 95.19 235 ASN A N 1
ATOM 1872 C CA . ASN A 1 235 ? 15.502 5.179 -7.933 1.00 95.19 235 ASN A CA 1
ATOM 1873 C C . ASN A 1 235 ? 14.167 5.679 -8.493 1.00 95.19 235 ASN A C 1
ATOM 1875 O O . ASN A 1 235 ? 13.304 6.132 -7.734 1.00 95.19 235 ASN A O 1
ATOM 1879 N N . TYR A 1 236 ? 13.952 5.551 -9.804 1.00 96.69 236 TYR A N 1
ATOM 1880 C CA . TYR A 1 236 ? 12.678 5.901 -10.426 1.00 96.69 236 TYR A CA 1
ATOM 1881 C C . TYR A 1 236 ? 11.522 5.052 -9.874 1.00 96.69 236 TYR A C 1
ATOM 1883 O O . TYR A 1 236 ? 10.458 5.576 -9.513 1.00 96.69 236 TYR A O 1
ATOM 1891 N N . LEU A 1 237 ? 11.725 3.734 -9.764 1.00 96.69 237 LEU A N 1
ATOM 1892 C CA . LEU A 1 237 ? 10.735 2.816 -9.202 1.00 96.69 237 LEU A CA 1
ATOM 1893 C C . LEU A 1 237 ? 10.420 3.164 -7.739 1.00 96.69 237 LEU A C 1
ATOM 1895 O O . LEU A 1 237 ? 9.240 3.245 -7.378 1.00 96.69 237 LEU A O 1
ATOM 1899 N N . ASP A 1 238 ? 11.442 3.421 -6.918 1.00 96.25 238 ASP A N 1
ATOM 1900 C CA . ASP A 1 238 ? 11.288 3.768 -5.500 1.00 96.25 238 ASP A CA 1
ATOM 1901 C C . ASP A 1 238 ? 10.575 5.118 -5.293 1.00 96.25 238 ASP A C 1
ATOM 1903 O O . ASP A 1 238 ? 9.648 5.246 -4.483 1.00 96.25 238 ASP A O 1
ATOM 1907 N N . ALA A 1 239 ? 10.902 6.132 -6.093 1.00 95.44 239 ALA A N 1
ATOM 1908 C CA . ALA A 1 239 ? 10.218 7.420 -6.032 1.00 95.44 239 ALA A CA 1
ATOM 1909 C C . ALA A 1 239 ? 8.708 7.275 -6.316 1.00 95.44 239 ALA A C 1
ATOM 1911 O O . ALA A 1 239 ? 7.852 7.781 -5.573 1.00 95.44 239 ALA A O 1
ATOM 1912 N N . HIS A 1 240 ? 8.351 6.536 -7.369 1.00 95.69 240 HIS A N 1
ATOM 1913 C CA . HIS A 1 240 ? 6.960 6.396 -7.796 1.00 95.69 240 HIS A CA 1
ATOM 1914 C C . HIS A 1 240 ? 6.148 5.386 -6.977 1.00 95.69 240 HIS A C 1
ATOM 1916 O O . HIS A 1 240 ? 4.931 5.586 -6.819 1.00 95.69 240 HIS A O 1
ATOM 1922 N N . LEU A 1 241 ? 6.774 4.358 -6.391 1.00 95.69 241 LEU A N 1
ATOM 1923 C CA . LEU A 1 241 ? 6.102 3.496 -5.414 1.00 95.69 241 LEU A CA 1
ATOM 1924 C C . LEU A 1 241 ? 5.777 4.278 -4.135 1.00 95.69 241 LEU A C 1
ATOM 1926 O O . LEU A 1 241 ? 4.647 4.192 -3.639 1.00 95.69 241 LEU A O 1
ATOM 1930 N N . ARG A 1 242 ? 6.704 5.114 -3.637 1.00 95.44 242 ARG A N 1
ATOM 1931 C CA . ARG A 1 242 ? 6.486 5.932 -2.430 1.00 95.44 242 ARG A CA 1
ATOM 1932 C C . ARG A 1 242 ? 5.399 6.969 -2.651 1.00 95.44 242 ARG A C 1
ATOM 1934 O O . ARG A 1 242 ? 4.468 7.050 -1.848 1.00 95.44 242 ARG A O 1
ATOM 1941 N N . SER A 1 243 ? 5.475 7.704 -3.762 1.00 95.44 243 SER A N 1
ATOM 1942 C CA . SER A 1 243 ? 4.437 8.657 -4.172 1.00 95.44 243 SER A CA 1
ATOM 1943 C C . SER A 1 243 ? 3.067 7.979 -4.252 1.00 95.44 243 SER A C 1
ATOM 1945 O O . SER A 1 243 ? 2.086 8.484 -3.710 1.00 95.44 243 SER A O 1
ATOM 1947 N N . THR A 1 244 ? 3.004 6.784 -4.842 1.00 96.19 244 THR A N 1
ATOM 1948 C CA . THR A 1 244 ? 1.756 6.025 -4.933 1.00 96.19 244 THR A CA 1
ATOM 1949 C C . THR A 1 244 ? 1.184 5.656 -3.573 1.00 96.19 244 THR A C 1
ATOM 1951 O O . THR A 1 244 ? -0.015 5.819 -3.354 1.00 96.19 244 THR A O 1
ATOM 1954 N N . ARG A 1 245 ? 2.021 5.165 -2.657 1.00 96.19 245 ARG A N 1
ATOM 1955 C CA . ARG A 1 245 ? 1.587 4.817 -1.304 1.00 96.19 245 ARG A CA 1
ATOM 1956 C C . ARG A 1 245 ? 1.027 6.041 -0.578 1.00 96.19 245 ARG A C 1
ATOM 1958 O O . ARG A 1 245 ? -0.021 5.936 0.052 1.00 96.19 245 ARG A O 1
ATOM 1965 N N . SER A 1 246 ? 1.674 7.197 -0.715 1.00 96.38 246 SER A N 1
ATOM 1966 C CA . SER A 1 246 ? 1.187 8.465 -0.159 1.00 96.38 246 SER A CA 1
ATOM 1967 C C . SER A 1 246 ? -0.174 8.872 -0.734 1.00 96.38 246 SER A C 1
ATOM 1969 O O . SER A 1 246 ? -1.073 9.217 0.036 1.00 96.38 246 SER A O 1
ATOM 1971 N N . ASP A 1 247 ? -0.359 8.771 -2.054 1.00 96.25 247 ASP A N 1
ATOM 1972 C CA . ASP A 1 247 ? -1.638 9.064 -2.718 1.00 96.25 247 ASP A CA 1
ATOM 1973 C C . ASP A 1 247 ? -2.764 8.142 -2.221 1.00 96.25 247 ASP A C 1
ATOM 1975 O O . ASP A 1 247 ? -3.871 8.598 -1.918 1.00 96.25 247 ASP A O 1
ATOM 1979 N N . ASP A 1 248 ? -2.486 6.841 -2.110 1.00 97.00 248 ASP A N 1
ATOM 1980 C CA . ASP A 1 248 ? -3.464 5.842 -1.672 1.00 97.00 248 ASP A CA 1
ATOM 1981 C C . ASP A 1 248 ? -3.845 6.052 -0.195 1.00 97.00 248 ASP A C 1
ATOM 1983 O O . ASP A 1 248 ? -5.031 6.022 0.149 1.00 97.00 248 ASP A O 1
ATOM 1987 N N . ILE A 1 249 ? -2.871 6.376 0.665 1.00 95.94 249 ILE A N 1
ATOM 1988 C CA . ILE A 1 249 ? -3.103 6.776 2.062 1.00 95.94 249 ILE A CA 1
ATOM 1989 C C . ILE A 1 249 ? -3.974 8.030 2.134 1.00 95.94 249 ILE A C 1
ATOM 1991 O O . ILE A 1 249 ? -4.939 8.051 2.898 1.00 95.94 249 ILE A O 1
ATOM 1995 N N . ALA A 1 250 ? -3.658 9.079 1.370 1.00 94.50 250 ALA A N 1
ATOM 1996 C CA . ALA A 1 250 ? -4.430 10.322 1.371 1.00 94.50 250 ALA A CA 1
ATOM 1997 C C . ALA A 1 250 ? -5.880 10.077 0.921 1.00 94.50 250 ALA A C 1
ATOM 1999 O O . ALA A 1 250 ? -6.833 10.548 1.545 1.00 94.50 250 ALA A O 1
ATOM 2000 N N . SER A 1 251 ? -6.048 9.259 -0.118 1.00 93.12 251 SER A N 1
ATOM 2001 C CA . SER A 1 251 ? -7.348 8.850 -0.640 1.00 93.12 251 SER A CA 1
ATOM 2002 C C . SER A 1 251 ? -8.175 8.082 0.397 1.00 93.12 251 SER A C 1
ATOM 2004 O O . SER A 1 251 ? -9.367 8.359 0.554 1.00 93.12 251 SER A O 1
ATOM 2006 N N . LEU A 1 252 ? -7.562 7.147 1.131 1.00 94.38 252 LEU A N 1
ATOM 2007 C CA . LEU A 1 252 ? -8.233 6.410 2.204 1.00 94.38 252 LEU A CA 1
ATOM 2008 C C . LEU A 1 252 ? -8.521 7.299 3.418 1.00 94.38 252 LEU A C 1
ATOM 2010 O O . LEU A 1 252 ? -9.639 7.255 3.924 1.00 94.38 252 LEU A O 1
ATOM 2014 N N . LYS A 1 253 ? -7.588 8.160 3.846 1.00 92.25 253 LYS A N 1
ATOM 2015 C CA . LYS A 1 253 ? -7.784 9.106 4.964 1.00 92.25 253 LYS A CA 1
ATOM 2016 C C . LYS A 1 253 ? -9.062 9.926 4.817 1.00 92.25 253 LYS A C 1
ATOM 2018 O O . LYS A 1 253 ? -9.790 10.064 5.794 1.00 92.25 253 LYS A O 1
ATOM 2023 N N . ALA A 1 254 ? -9.347 10.398 3.605 1.00 90.75 254 ALA A N 1
ATOM 2024 C CA . ALA A 1 254 ? -10.515 11.222 3.308 1.00 90.75 254 ALA A CA 1
ATOM 2025 C C . ALA A 1 254 ? -11.862 10.478 3.408 1.00 90.75 254 ALA A C 1
ATOM 2027 O O . ALA A 1 254 ? -12.913 11.112 3.396 1.00 90.75 254 ALA A O 1
ATOM 2028 N N . ARG A 1 255 ? -11.874 9.136 3.428 1.00 91.38 255 ARG A N 1
ATOM 2029 C CA . ARG A 1 255 ? -13.121 8.356 3.293 1.00 91.38 255 ARG A CA 1
ATOM 2030 C C . ARG A 1 255 ? -13.288 7.219 4.290 1.00 91.38 255 ARG A C 1
ATOM 2032 O O . ARG A 1 255 ? -14.425 6.855 4.564 1.00 91.38 255 ARG A O 1
ATOM 2039 N N . MET A 1 256 ? -12.200 6.668 4.821 1.00 93.38 256 MET A N 1
ATOM 2040 C CA . MET A 1 256 ? -12.190 5.432 5.609 1.00 93.38 256 MET A CA 1
ATOM 2041 C C . MET A 1 256 ? -13.079 5.503 6.850 1.00 93.38 256 MET A C 1
ATOM 2043 O O . MET A 1 256 ? -13.732 4.517 7.169 1.00 93.38 256 MET A O 1
ATOM 2047 N N . ILE A 1 257 ? -13.164 6.661 7.510 1.00 93.56 257 ILE A N 1
ATOM 2048 C CA . ILE A 1 257 ? -14.041 6.846 8.675 1.00 93.56 257 ILE A CA 1
ATOM 2049 C C . ILE A 1 257 ? -15.502 6.504 8.341 1.00 93.56 257 ILE A C 1
ATOM 2051 O O . ILE A 1 257 ? -16.170 5.822 9.110 1.00 93.56 257 ILE A O 1
ATOM 2055 N N . ASN A 1 258 ? -15.966 6.851 7.135 1.00 92.31 258 ASN A N 1
ATOM 2056 C CA . ASN A 1 258 ? -17.319 6.536 6.665 1.00 92.31 258 ASN A CA 1
ATOM 2057 C C . ASN A 1 258 ? -17.543 5.042 6.367 1.00 92.31 258 ASN A C 1
ATOM 2059 O O . ASN A 1 258 ? -18.664 4.649 6.037 1.00 92.31 258 ASN A O 1
ATOM 2063 N N . TYR A 1 259 ? -16.487 4.228 6.402 1.00 94.50 259 TYR A N 1
ATOM 2064 C CA . TYR A 1 259 ? -16.534 2.788 6.154 1.00 94.50 259 TYR A CA 1
ATOM 2065 C C . TYR A 1 259 ? -16.473 1.962 7.440 1.00 94.50 259 TYR A C 1
ATOM 2067 O O . TYR A 1 259 ? -16.697 0.756 7.375 1.00 94.50 259 TYR A O 1
ATOM 2075 N N . ILE A 1 260 ? -16.183 2.583 8.589 1.00 94.69 260 ILE A N 1
ATOM 2076 C CA . ILE A 1 260 ? -16.167 1.884 9.874 1.00 94.69 260 ILE A CA 1
ATOM 2077 C C . ILE A 1 260 ? -17.603 1.433 10.198 1.00 94.69 260 ILE A C 1
ATOM 2079 O O . ILE A 1 260 ? -18.516 2.269 10.182 1.00 94.69 260 ILE A O 1
ATOM 2083 N N . PRO A 1 261 ? -17.833 0.133 10.468 1.00 90.88 261 PRO A N 1
ATOM 2084 C CA . PRO A 1 261 ? -19.141 -0.357 10.881 1.00 90.88 261 PRO A CA 1
ATOM 2085 C C . PRO A 1 261 ? -19.638 0.380 12.124 1.00 90.88 261 PRO A C 1
ATOM 2087 O O . PRO A 1 261 ? -18.894 0.572 13.084 1.00 90.88 261 PRO A O 1
ATOM 2090 N N . ARG A 1 262 ? -20.906 0.795 12.103 1.00 91.38 262 ARG A N 1
ATOM 2091 C CA . ARG A 1 262 ? -21.537 1.418 13.268 1.00 91.38 262 ARG A CA 1
ATOM 2092 C C . ARG A 1 262 ? -21.872 0.339 14.289 1.00 91.38 262 ARG A C 1
ATOM 2094 O O . ARG A 1 262 ? -22.444 -0.683 13.923 1.00 91.38 262 ARG A O 1
ATOM 2101 N N . LEU A 1 263 ? -21.523 0.602 15.540 1.00 90.94 263 LEU A N 1
ATOM 2102 C CA . LEU A 1 263 ? -21.806 -0.252 16.686 1.00 90.94 263 LEU A CA 1
ATOM 2103 C C . LEU A 1 263 ? -22.621 0.557 17.692 1.00 90.94 263 LEU A C 1
ATOM 2105 O O . LEU A 1 263 ? -22.336 1.738 17.915 1.00 90.94 263 LEU A O 1
ATOM 2109 N N . ASP A 1 264 ? -23.635 -0.067 18.281 1.00 91.50 264 ASP A N 1
ATOM 2110 C CA . ASP A 1 264 ? -24.472 0.587 19.283 1.00 91.50 264 ASP A CA 1
ATOM 2111 C C . ASP A 1 264 ? -23.629 0.975 20.504 1.00 91.50 264 ASP A C 1
ATOM 2113 O O . ASP A 1 264 ? -22.790 0.209 20.970 1.00 91.50 264 ASP A O 1
ATOM 2117 N N . GLY A 1 265 ? -23.822 2.197 21.003 1.00 90.44 265 GLY A N 1
ATOM 2118 C CA . GLY A 1 265 ? -23.039 2.736 22.121 1.00 90.44 265 GLY A CA 1
ATOM 2119 C C . GLY A 1 265 ? -21.654 3.284 21.751 1.00 90.44 265 GLY A C 1
ATOM 2120 O O . GLY A 1 265 ? -21.008 3.880 22.610 1.00 90.44 265 GLY A O 1
ATOM 2121 N N . TYR A 1 266 ? -21.211 3.168 20.493 1.00 94.81 266 TYR A N 1
ATOM 2122 C CA . TYR A 1 266 ? -19.935 3.734 20.039 1.00 94.81 266 TYR A CA 1
ATOM 2123 C C . TYR A 1 266 ? -20.119 5.117 19.387 1.00 94.81 266 TYR A C 1
ATOM 2125 O O . TYR A 1 266 ? -21.057 5.313 18.607 1.00 94.81 266 TYR A O 1
ATOM 2133 N N . PRO A 1 267 ? -19.213 6.084 19.645 1.00 93.38 267 PRO A N 1
ATOM 2134 C CA . PRO A 1 267 ? -19.222 7.381 18.982 1.00 93.38 267 PRO A CA 1
ATOM 2135 C C . PRO A 1 267 ? -19.135 7.260 17.458 1.00 93.38 267 PRO A C 1
ATOM 2137 O O . PRO A 1 267 ? -18.309 6.517 16.915 1.00 93.38 267 PRO A O 1
ATOM 2140 N N . ILE A 1 268 ? -19.957 8.048 16.766 1.00 90.69 268 ILE A N 1
ATOM 2141 C CA . ILE A 1 268 ? -19.855 8.236 15.319 1.00 90.69 268 ILE A CA 1
ATOM 2142 C C . ILE A 1 268 ? -18.772 9.281 15.063 1.00 90.69 268 ILE A C 1
ATOM 2144 O O . ILE A 1 268 ? -18.865 10.400 15.557 1.00 90.69 268 ILE A O 1
ATOM 2148 N N . LEU A 1 269 ? -17.768 8.903 14.280 1.00 90.12 269 LEU A N 1
ATOM 2149 C CA . LEU A 1 269 ? -16.662 9.777 13.906 1.00 90.12 269 LEU A CA 1
ATOM 2150 C C . LEU A 1 269 ? -16.976 10.537 12.614 1.00 90.12 269 LEU A C 1
ATOM 2152 O O . LEU A 1 269 ? -17.664 10.014 11.730 1.00 90.12 269 LEU A O 1
ATOM 2156 N N . ASN A 1 270 ? -16.413 11.733 12.478 1.00 87.75 270 ASN A N 1
ATOM 2157 C CA . ASN A 1 270 ? -16.432 12.506 11.243 1.00 87.75 270 ASN A CA 1
ATOM 2158 C C . ASN A 1 270 ? -15.128 12.300 10.470 1.00 87.75 270 ASN A C 1
ATOM 2160 O O . ASN A 1 270 ? -14.054 12.091 11.032 1.00 87.75 270 ASN A O 1
ATOM 2164 N N . SER A 1 271 ? -15.196 12.383 9.142 1.00 84.00 271 SER A N 1
ATOM 2165 C CA . SER A 1 271 ? -13.993 12.301 8.302 1.00 84.00 271 SER A CA 1
ATOM 2166 C C . SER A 1 271 ? -13.010 13.446 8.542 1.00 84.00 271 SER A C 1
ATOM 2168 O O . SER A 1 271 ? -11.819 13.271 8.281 1.00 84.00 271 SER A O 1
ATOM 2170 N N . ASP A 1 272 ? -13.517 14.578 9.031 1.00 85.88 272 ASP A N 1
ATOM 2171 C CA . ASP A 1 272 ? -12.751 15.796 9.291 1.00 85.88 272 ASP A CA 1
ATOM 2172 C C . ASP A 1 272 ? -12.107 15.795 10.687 1.00 85.88 272 ASP A C 1
ATOM 2174 O O . ASP A 1 272 ? -11.280 16.662 10.972 1.00 85.88 272 ASP A O 1
ATOM 2178 N N . ASP A 1 273 ? -12.433 14.805 11.530 1.00 87.56 273 ASP A N 1
ATOM 2179 C CA . ASP A 1 273 ? -11.800 14.646 12.837 1.00 87.56 273 ASP A CA 1
ATOM 2180 C C . ASP A 1 273 ? -10.290 14.410 12.648 1.00 87.56 273 ASP A C 1
ATOM 2182 O O . ASP A 1 273 ? -9.860 13.625 11.775 1.00 87.56 273 ASP A O 1
ATOM 2186 N N . PRO A 1 274 ? -9.450 15.088 13.447 1.00 88.94 274 PRO A N 1
ATOM 2187 C CA . PRO A 1 274 ? -8.016 15.051 13.254 1.00 88.94 274 PRO A CA 1
ATOM 2188 C C . PRO A 1 274 ? -7.458 13.645 13.506 1.00 88.94 274 PRO A C 1
ATOM 2190 O O . PRO A 1 274 ? -7.936 12.881 14.341 1.00 88.94 274 PRO A O 1
ATOM 2193 N N . LYS A 1 275 ? -6.394 13.283 12.777 1.00 87.56 275 LYS A N 1
ATOM 2194 C CA . LYS A 1 275 ? -5.824 11.923 12.825 1.00 87.56 275 LYS A CA 1
ATOM 2195 C C . LYS A 1 275 ? -5.408 11.500 14.240 1.00 87.56 275 LYS A C 1
ATOM 2197 O O . LYS A 1 275 ? -5.598 10.341 14.582 1.00 87.56 275 LYS A O 1
ATOM 2202 N N . TRP A 1 276 ? -4.888 12.425 15.046 1.00 91.12 276 TRP A N 1
ATOM 2203 C CA . TRP A 1 276 ? -4.400 12.142 16.398 1.00 91.12 276 TRP A CA 1
ATOM 2204 C C . TRP A 1 276 ? -5.513 11.749 17.389 1.00 91.12 276 TRP A C 1
ATOM 2206 O O . TRP A 1 276 ? -5.208 11.182 18.432 1.00 91.12 276 TRP A O 1
ATOM 2216 N N . GLU A 1 277 ? -6.791 11.986 17.064 1.00 92.75 277 GLU A N 1
ATOM 2217 C CA . GLU A 1 277 ? -7.945 11.499 17.846 1.00 92.75 277 GLU A CA 1
ATOM 2218 C C . GLU A 1 277 ? -8.303 10.032 17.543 1.00 92.75 277 GLU A C 1
ATOM 2220 O O . GLU A 1 277 ? -9.185 9.452 18.178 1.00 92.75 277 GLU A O 1
ATOM 2225 N N . ARG A 1 278 ? -7.626 9.411 16.569 1.00 93.75 278 ARG A N 1
ATOM 2226 C CA . ARG A 1 278 ? -7.817 8.006 16.188 1.00 93.75 278 ARG A CA 1
ATOM 2227 C C . ARG A 1 278 ? -6.963 7.084 17.069 1.00 93.75 278 ARG A C 1
ATOM 2229 O O . ARG A 1 278 ? -6.508 7.450 18.151 1.00 93.75 278 ARG A O 1
ATOM 2236 N N . GLY A 1 279 ? -6.758 5.842 16.644 1.00 95.44 279 GLY A N 1
ATOM 2237 C CA . GLY A 1 279 ? -6.087 4.843 17.467 1.00 95.44 279 GLY A CA 1
ATOM 2238 C C . GLY A 1 279 ? -6.882 4.518 18.733 1.00 95.44 279 GLY A C 1
ATOM 2239 O O . GLY A 1 279 ? -8.110 4.574 18.731 1.00 95.44 279 GLY A O 1
ATOM 2240 N N . PHE A 1 280 ? -6.171 4.236 19.824 1.00 96.69 280 PHE A N 1
ATOM 2241 C CA . PHE A 1 280 ? -6.737 4.008 21.162 1.00 96.69 280 PHE A CA 1
ATOM 2242 C C . PHE A 1 280 ? -7.083 5.305 21.920 1.00 96.69 280 PHE A C 1
ATOM 2244 O O . PHE A 1 280 ? -7.352 5.269 23.118 1.00 96.69 280 PHE A O 1
ATOM 2251 N N . VAL A 1 281 ? -7.077 6.468 21.258 1.00 95.94 281 VAL A N 1
ATOM 2252 C CA . VAL A 1 281 ? -7.689 7.689 21.814 1.00 95.94 281 VAL A CA 1
ATOM 2253 C C . VAL A 1 281 ? -9.214 7.624 21.683 1.00 95.94 281 VAL A C 1
ATOM 2255 O O . VAL A 1 281 ? -9.928 8.042 22.593 1.00 95.94 281 VAL A O 1
ATOM 2258 N N . SER A 1 282 ? -9.709 7.035 20.592 1.00 95.44 282 SER A N 1
ATOM 2259 C CA . SER A 1 282 ? -11.130 6.816 20.324 1.00 95.44 282 SER A CA 1
ATOM 2260 C C . SER A 1 282 ? -11.473 5.337 20.442 1.00 95.44 282 SER A C 1
ATOM 2262 O O . SER A 1 282 ? -10.857 4.498 19.789 1.00 95.44 282 SER A O 1
ATOM 2264 N N . ILE A 1 283 ? -12.508 5.000 21.215 1.00 97.38 283 ILE A N 1
ATOM 2265 C CA . ILE A 1 283 ? -12.951 3.605 21.358 1.00 97.38 283 ILE A CA 1
ATOM 2266 C C . ILE A 1 283 ? -13.425 3.013 20.021 1.00 97.38 283 ILE A C 1
ATOM 2268 O O . ILE A 1 283 ? -13.280 1.816 19.789 1.00 97.38 283 ILE A O 1
ATOM 2272 N N . THR A 1 284 ? -13.917 3.845 19.099 1.00 96.75 284 THR A N 1
ATOM 2273 C CA . THR A 1 284 ? -14.385 3.411 17.777 1.00 96.75 284 THR A CA 1
ATOM 2274 C C . THR A 1 284 ? -13.231 2.938 16.897 1.00 96.75 284 THR A C 1
ATOM 2276 O O . THR A 1 284 ? -13.325 1.869 16.296 1.00 96.75 284 THR A O 1
ATOM 2279 N N . THR A 1 285 ? -12.123 3.683 16.824 1.00 96.88 285 THR A N 1
ATOM 2280 C CA . THR A 1 285 ? -10.936 3.247 16.064 1.00 96.88 285 THR A CA 1
ATOM 2281 C C . THR A 1 285 ? -10.071 2.269 16.851 1.00 96.88 285 THR A C 1
ATOM 2283 O O . THR A 1 285 ? -9.484 1.369 16.255 1.00 96.88 285 THR A O 1
ATOM 2286 N N . GLY A 1 286 ? -10.025 2.400 18.178 1.00 96.69 286 GLY A N 1
ATOM 2287 C CA . GLY A 1 286 ? -9.295 1.509 19.073 1.00 96.69 286 GLY A CA 1
ATOM 2288 C C . GLY A 1 286 ? -9.823 0.087 18.982 1.00 96.69 286 GLY A C 1
ATOM 2289 O O . GLY A 1 286 ? -9.031 -0.840 18.864 1.00 96.69 286 GLY A O 1
ATOM 2290 N N . ARG A 1 287 ? -11.148 -0.088 18.892 1.00 97.00 287 ARG A N 1
ATOM 2291 C CA . ARG A 1 287 ? -11.752 -1.406 18.671 1.00 97.00 287 ARG A CA 1
ATOM 2292 C C . ARG A 1 287 ? -11.238 -2.066 17.396 1.00 97.00 287 ARG A C 1
ATOM 2294 O O . ARG A 1 287 ? -10.907 -3.242 17.429 1.00 97.00 287 ARG A O 1
ATOM 2301 N N . GLN A 1 288 ? -11.135 -1.309 16.297 1.00 97.38 288 GLN A N 1
ATOM 2302 C CA . GLN A 1 288 ? -10.655 -1.811 14.999 1.00 97.38 288 GLN A CA 1
ATOM 2303 C C . GLN A 1 288 ? -9.192 -2.275 15.058 1.00 97.38 288 GLN A C 1
ATOM 2305 O O . GLN A 1 288 ? -8.832 -3.242 14.396 1.00 97.38 288 GLN A O 1
ATOM 2310 N N . LEU A 1 289 ? -8.352 -1.584 15.834 1.00 96.50 289 LEU A N 1
ATOM 2311 C CA . LEU A 1 289 ? -6.930 -1.907 16.009 1.00 96.50 289 LEU A CA 1
ATOM 2312 C C . LEU A 1 289 ? -6.660 -2.906 17.136 1.00 96.50 289 LEU A C 1
ATOM 2314 O O . LEU A 1 289 ? -5.547 -3.418 17.231 1.00 96.50 289 LEU A O 1
ATOM 2318 N N . CYS A 1 290 ? -7.639 -3.157 18.003 1.00 96.38 290 CYS A N 1
ATOM 2319 C CA . CYS A 1 290 ? -7.519 -4.134 19.071 1.00 96.38 290 CYS A CA 1
ATOM 2320 C C . CYS A 1 290 ? -7.188 -5.504 18.472 1.00 96.38 290 CYS A C 1
ATOM 2322 O O . CYS A 1 290 ? -7.776 -5.893 17.459 1.00 96.38 290 CYS A O 1
ATOM 2324 N N . SER A 1 291 ? -6.247 -6.212 19.096 1.00 95.12 291 SER A N 1
ATOM 2325 C CA . SER A 1 291 ? -5.962 -7.605 18.757 1.00 95.12 291 SER A CA 1
ATOM 2326 C C . SER A 1 291 ? -7.254 -8.419 18.831 1.00 95.12 291 SER A C 1
ATOM 2328 O O . SER A 1 291 ? -8.012 -8.286 19.795 1.00 95.12 291 SER A O 1
ATOM 2330 N N . GLN A 1 292 ? -7.510 -9.254 17.822 1.00 95.75 292 GLN A N 1
ATOM 2331 C CA . GLN A 1 292 ? -8.737 -10.046 17.747 1.00 95.75 292 GLN A CA 1
ATOM 2332 C C . GLN A 1 292 ? -8.934 -10.914 19.000 1.00 95.75 292 GLN A C 1
ATOM 2334 O O . GLN A 1 292 ? -10.052 -11.020 19.501 1.00 95.75 292 GLN A O 1
ATOM 2339 N N . ILE A 1 293 ? -7.851 -11.458 19.566 1.00 93.69 293 ILE A N 1
ATOM 2340 C CA . ILE A 1 293 ? -7.915 -12.291 20.776 1.00 93.69 293 ILE A CA 1
ATOM 2341 C C . ILE A 1 293 ? -8.263 -11.497 22.048 1.00 93.69 293 ILE A C 1
ATOM 2343 O O . ILE A 1 293 ? -8.738 -12.079 23.019 1.00 93.69 293 ILE A O 1
ATOM 2347 N N . LEU A 1 294 ? -8.055 -10.174 22.051 1.00 95.38 294 LEU A N 1
ATOM 2348 C CA . LEU A 1 294 ? -8.371 -9.277 23.172 1.00 95.38 294 LEU A CA 1
ATOM 2349 C C . LEU A 1 294 ? -9.692 -8.524 22.972 1.00 95.38 294 LEU A C 1
ATOM 2351 O O . LEU A 1 294 ? -10.089 -7.738 23.831 1.00 95.38 294 LEU A O 1
ATOM 2355 N N . LEU A 1 295 ? -10.386 -8.745 21.851 1.00 95.88 295 LEU A N 1
ATOM 2356 C CA . LEU A 1 295 ? -11.569 -7.967 21.491 1.00 95.88 295 LEU A CA 1
ATOM 2357 C C . LEU A 1 295 ? -12.708 -8.126 22.508 1.00 95.88 295 LEU A C 1
ATOM 2359 O O . LEU A 1 295 ? -13.421 -7.164 22.777 1.00 95.88 295 LEU A O 1
ATOM 2363 N N . GLN A 1 296 ? -12.846 -9.307 23.116 1.00 95.38 296 GLN A N 1
ATOM 2364 C CA . GLN A 1 296 ? -13.827 -9.528 24.180 1.00 95.38 296 GLN A CA 1
ATOM 2365 C C . GLN A 1 296 ? -13.522 -8.674 25.422 1.00 95.38 296 GLN A C 1
ATOM 2367 O O . GLN A 1 296 ? -14.413 -7.992 25.916 1.00 95.38 296 GLN A O 1
ATOM 2372 N N . GLU A 1 297 ? -12.268 -8.655 25.890 1.00 96.56 297 GLU A N 1
ATOM 2373 C CA . GLU A 1 297 ? -11.844 -7.809 27.020 1.00 96.56 297 GLU A CA 1
ATOM 2374 C C . GLU A 1 297 ? -12.019 -6.318 26.694 1.00 96.56 297 GLU A C 1
ATOM 2376 O O . GLU A 1 297 ? -12.404 -5.520 27.550 1.00 96.56 297 GLU A O 1
ATOM 2381 N N . PHE A 1 298 ? -11.756 -5.933 25.442 1.00 97.38 298 PHE A N 1
ATOM 2382 C CA . PHE A 1 298 ? -12.011 -4.580 24.966 1.00 97.38 298 PHE A CA 1
ATOM 2383 C C . PHE A 1 298 ? -13.496 -4.218 25.080 1.00 97.38 298 PHE A C 1
ATOM 2385 O O . PHE A 1 298 ? -13.813 -3.142 25.578 1.00 97.38 298 PHE A O 1
ATOM 2392 N N . ASP A 1 299 ? -14.399 -5.087 24.620 1.00 96.62 299 ASP A N 1
ATOM 2393 C CA . ASP A 1 299 ? -15.839 -4.810 24.572 1.00 96.62 299 ASP A CA 1
ATOM 2394 C C . ASP A 1 299 ? -16.490 -4.777 25.973 1.00 96.62 299 ASP A C 1
ATOM 2396 O O . ASP A 1 299 ? -17.531 -4.142 26.143 1.00 96.62 299 ASP A O 1
ATOM 2400 N N . GLU A 1 300 ? -15.869 -5.389 26.990 1.00 97.25 300 GLU A N 1
ATOM 2401 C CA . GLU A 1 300 ? -16.320 -5.323 28.391 1.00 97.25 300 GLU A CA 1
ATOM 2402 C C . GLU A 1 300 ? -16.160 -3.922 29.011 1.00 97.25 300 GLU A C 1
ATOM 2404 O O . GLU A 1 300 ? -17.058 -3.449 29.711 1.00 97.25 300 GLU A O 1
ATOM 2409 N N . ASP A 1 301 ? -15.037 -3.242 28.753 1.00 97.12 301 ASP A N 1
ATOM 2410 C CA . ASP A 1 301 ? -14.80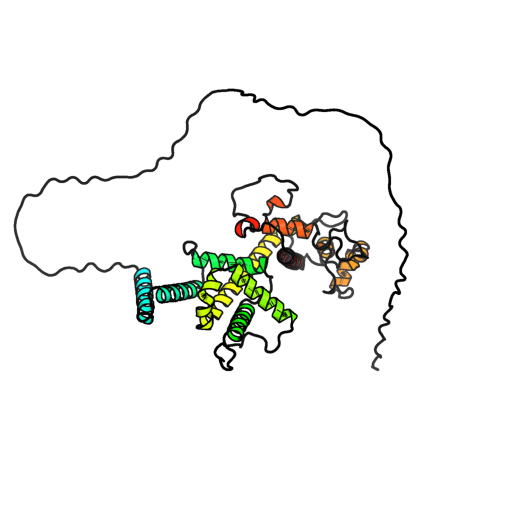3 -1.850 29.169 1.00 97.12 301 ASP A CA 1
ATOM 2411 C C . ASP A 1 301 ? -13.888 -1.112 28.167 1.00 97.12 301 ASP A C 1
ATOM 2413 O O . ASP A 1 301 ? -12.678 -0.958 28.403 1.00 97.12 301 ASP A O 1
ATOM 2417 N N . PRO A 1 302 ? -14.455 -0.601 27.053 1.00 97.75 302 PRO A N 1
ATOM 2418 C CA . PRO A 1 302 ? -13.680 0.012 25.975 1.00 97.75 302 PRO A CA 1
ATOM 2419 C C . PRO A 1 302 ? -12.853 1.217 26.423 1.00 97.75 302 PRO A C 1
ATOM 2421 O O . PRO A 1 302 ? -11.739 1.436 25.938 1.00 97.75 302 PRO A O 1
ATOM 2424 N N . VAL A 1 303 ? -13.393 2.014 27.350 1.00 97.69 303 VAL A N 1
ATOM 2425 C CA . VAL A 1 303 ? -12.761 3.250 27.826 1.00 97.69 303 VAL A CA 1
ATOM 2426 C C . VAL A 1 303 ? -11.542 2.916 28.676 1.00 97.69 303 VAL A C 1
ATOM 2428 O O . VAL A 1 303 ? -10.453 3.445 28.424 1.00 97.69 303 VAL A O 1
ATOM 2431 N N . SER A 1 304 ? -11.693 2.016 29.653 1.00 98.00 304 SER A N 1
ATOM 2432 C CA . SER A 1 304 ? -10.566 1.599 30.484 1.00 98.00 304 SER A CA 1
ATOM 2433 C C . SER A 1 304 ? -9.529 0.832 29.678 1.00 98.00 304 SER A C 1
ATOM 2435 O O . SER A 1 304 ? -8.341 1.080 29.876 1.00 98.00 304 SER A O 1
ATOM 2437 N N . PHE A 1 305 ? -9.938 -0.046 28.755 1.00 98.31 305 PHE A N 1
ATOM 2438 C CA . PHE A 1 305 ? -9.008 -0.787 27.899 1.00 98.31 305 PHE A CA 1
ATOM 2439 C C . PHE A 1 305 ? -8.150 0.168 27.060 1.00 98.31 305 PHE A C 1
ATOM 2441 O O . PHE A 1 305 ? -6.923 0.100 27.096 1.00 98.31 305 PHE A O 1
ATOM 2448 N N . CYS A 1 306 ? -8.776 1.126 26.368 1.00 97.62 306 CYS A N 1
ATOM 2449 C CA . CYS A 1 306 ? -8.063 2.137 25.583 1.00 97.62 306 CYS A CA 1
ATOM 2450 C C . CYS A 1 306 ? -7.072 2.951 26.428 1.00 97.62 306 CYS A C 1
ATOM 2452 O O . CYS A 1 306 ? -5.966 3.250 25.976 1.00 97.62 306 CYS A O 1
ATOM 2454 N N . ARG A 1 307 ? -7.436 3.304 27.669 1.00 98.00 307 ARG A N 1
ATOM 2455 C CA . ARG A 1 307 ? -6.514 3.957 28.609 1.00 98.00 307 ARG A CA 1
ATOM 2456 C C . ARG A 1 307 ? -5.323 3.052 28.946 1.00 98.00 307 ARG A C 1
ATOM 2458 O O . ARG A 1 307 ? -4.197 3.492 28.759 1.00 98.00 307 ARG A O 1
ATOM 2465 N N . ARG A 1 308 ? -5.554 1.792 29.339 1.00 98.00 308 ARG A N 1
ATOM 2466 C CA . ARG A 1 308 ? -4.481 0.831 29.671 1.00 98.00 308 ARG A CA 1
ATOM 2467 C C . ARG A 1 308 ? -3.506 0.613 28.517 1.00 98.00 308 ARG A C 1
ATOM 2469 O O . ARG A 1 308 ? -2.305 0.500 28.746 1.00 98.00 308 ARG A O 1
ATOM 2476 N N . VAL A 1 309 ? -4.000 0.578 27.278 1.00 96.69 309 VAL A N 1
ATOM 2477 C CA . VAL A 1 309 ? -3.136 0.476 26.092 1.00 96.69 309 VAL A CA 1
ATOM 2478 C C . VAL A 1 309 ? -2.256 1.718 25.941 1.00 96.69 309 VAL A C 1
ATOM 2480 O O . VAL A 1 309 ? -1.053 1.589 25.725 1.00 96.69 309 VAL A O 1
ATOM 2483 N N . ARG A 1 310 ? -2.822 2.924 26.087 1.00 95.75 310 ARG A N 1
ATOM 2484 C CA . ARG A 1 310 ? -2.058 4.183 25.988 1.00 95.75 310 ARG A CA 1
ATOM 2485 C C . ARG A 1 310 ? -1.039 4.355 27.113 1.00 95.75 310 ARG A C 1
ATOM 2487 O O . ARG A 1 310 ? 0.034 4.894 26.865 1.00 95.75 310 ARG A O 1
ATOM 2494 N N . ASP A 1 311 ? -1.357 3.856 28.302 1.00 96.88 311 ASP A N 1
ATOM 2495 C CA . ASP A 1 311 ? -0.463 3.875 29.463 1.00 96.88 311 ASP A CA 1
ATOM 2496 C C . ASP A 1 311 ? 0.603 2.757 29.396 1.00 96.88 311 ASP A C 1
ATOM 2498 O O . ASP A 1 311 ? 1.528 2.717 30.206 1.00 96.88 311 ASP A O 1
ATOM 2502 N N . GLY A 1 312 ? 0.511 1.854 28.408 1.00 94.81 312 GLY A N 1
ATOM 2503 C CA . GLY A 1 312 ? 1.453 0.751 28.195 1.00 94.81 312 GLY A CA 1
ATOM 2504 C C . GLY A 1 312 ? 1.249 -0.453 29.121 1.00 94.81 312 GLY A C 1
ATOM 2505 O O . GLY A 1 312 ? 2.076 -1.369 29.125 1.00 94.81 312 GLY A O 1
ATOM 2506 N N . GLU A 1 313 ? 0.157 -0.471 29.888 1.00 95.75 313 GLU A N 1
ATOM 2507 C CA . GLU A 1 313 ? -0.232 -1.577 30.770 1.00 95.75 313 GLU A CA 1
ATOM 2508 C C . GLU A 1 313 ? -0.726 -2.785 29.964 1.00 95.75 313 GLU A C 1
ATOM 2510 O O . GLU A 1 313 ? -0.371 -3.925 30.264 1.00 95.75 313 GLU A O 1
ATOM 2515 N N . THR A 1 314 ? -1.493 -2.531 28.900 1.00 93.69 314 THR A N 1
ATOM 2516 C CA . THR A 1 314 ? -1.920 -3.550 27.935 1.00 93.69 314 THR A CA 1
ATOM 2517 C C . THR A 1 314 ? -1.076 -3.424 26.672 1.00 93.69 314 THR A C 1
ATOM 2519 O O . THR A 1 314 ? -1.138 -2.418 25.966 1.00 93.69 314 THR A O 1
ATOM 2522 N N . ARG A 1 315 ? -0.285 -4.454 26.363 1.00 89.69 315 ARG A N 1
ATOM 2523 C CA . ARG A 1 315 ? 0.549 -4.482 25.155 1.00 89.69 315 ARG A CA 1
ATOM 2524 C C . ARG A 1 315 ? -0.209 -5.125 24.003 1.00 89.69 315 ARG A C 1
ATOM 2526 O O . ARG A 1 315 ? -0.600 -6.281 24.100 1.00 89.69 315 ARG A O 1
ATOM 2533 N N . ILE A 1 316 ? -0.353 -4.388 22.906 1.00 87.69 316 ILE A N 1
ATOM 2534 C CA . ILE A 1 316 ? -0.791 -4.943 21.623 1.00 87.69 316 ILE A CA 1
ATOM 2535 C C . ILE A 1 316 ? 0.464 -5.415 20.890 1.00 87.69 316 ILE A C 1
ATOM 2537 O O . ILE A 1 316 ? 1.322 -4.601 20.546 1.00 87.69 316 ILE A O 1
ATOM 2541 N N . LEU A 1 317 ? 0.611 -6.729 20.738 1.00 84.94 317 LEU A N 1
ATOM 2542 C CA . LEU A 1 317 ? 1.769 -7.342 20.089 1.00 84.94 317 LEU A CA 1
ATOM 2543 C C . LEU A 1 317 ? 1.568 -7.417 18.571 1.00 84.94 317 LEU A C 1
ATOM 2545 O O . LEU A 1 317 ? 0.443 -7.376 18.082 1.00 84.94 317 LEU A O 1
ATOM 2549 N N . SER A 1 318 ? 2.672 -7.540 17.834 1.00 80.38 318 SER A N 1
ATOM 2550 C CA . SER A 1 318 ? 2.673 -7.754 16.379 1.00 80.38 318 SER A CA 1
ATOM 2551 C C . SER A 1 318 ? 2.220 -9.150 15.959 1.00 80.38 318 SER A C 1
ATOM 2553 O O . SER A 1 318 ? 1.975 -9.377 14.777 1.00 80.38 318 SER A O 1
ATOM 2555 N N . ASP A 1 319 ? 2.168 -10.076 16.914 1.00 84.38 319 ASP A N 1
ATOM 2556 C CA . ASP A 1 319 ? 1.984 -11.504 16.659 1.00 84.38 319 ASP A CA 1
ATOM 2557 C C . ASP A 1 319 ? 0.504 -11.862 16.468 1.00 84.38 319 ASP A C 1
ATOM 2559 O O . ASP A 1 319 ? 0.194 -12.931 15.949 1.00 84.38 319 ASP A O 1
ATOM 2563 N N . ASP A 1 320 ? -0.397 -10.940 16.824 1.00 87.19 320 ASP A N 1
ATOM 2564 C CA . ASP A 1 320 ? -1.831 -11.075 16.621 1.00 87.19 320 ASP A CA 1
ATOM 2565 C C . ASP A 1 320 ? -2.355 -10.055 15.614 1.00 87.19 320 ASP A C 1
ATOM 2567 O O . ASP A 1 320 ? -1.930 -8.897 15.543 1.00 87.19 320 ASP A O 1
ATOM 2571 N N . TYR A 1 321 ? -3.367 -10.479 14.870 1.00 94.44 321 TYR A N 1
ATOM 2572 C CA . TYR A 1 321 ? -4.015 -9.638 13.884 1.00 94.44 321 TYR A CA 1
ATOM 2573 C C . TYR A 1 321 ? -5.064 -8.704 14.516 1.00 94.44 321 TYR A C 1
ATOM 2575 O O . TYR A 1 321 ? -5.833 -9.115 15.390 1.00 94.44 321 TYR A O 1
ATOM 2583 N N . PRO A 1 322 ? -5.143 -7.440 14.059 1.00 96.50 322 PRO A N 1
ATOM 2584 C CA . PRO A 1 322 ? -6.158 -6.499 14.517 1.00 96.50 322 PRO A CA 1
ATOM 2585 C C . PRO A 1 322 ? -7.560 -6.895 14.035 1.00 96.50 322 PRO A C 1
ATOM 2587 O O . PRO A 1 322 ? -7.736 -7.421 12.931 1.00 96.50 322 PRO A O 1
ATOM 2590 N N . SER A 1 323 ? -8.576 -6.569 14.833 1.00 97.06 323 SER A N 1
ATOM 2591 C CA . SER A 1 323 ? -9.960 -7.008 14.617 1.00 97.06 323 SER A CA 1
ATOM 2592 C C . SER A 1 323 ? -10.566 -6.557 13.286 1.00 97.06 323 SER A C 1
ATOM 2594 O O . SER A 1 323 ? -11.424 -7.244 12.730 1.00 97.06 323 SER A O 1
ATOM 2596 N N . PHE A 1 324 ? -10.101 -5.438 12.712 1.00 97.56 324 PHE A N 1
ATOM 2597 C CA . PHE A 1 324 ? -10.602 -4.956 11.420 1.00 97.56 324 PHE A CA 1
ATOM 2598 C C . PHE A 1 324 ? -10.326 -5.913 10.252 1.00 97.56 324 PHE A C 1
ATOM 2600 O O . PHE A 1 324 ? -10.930 -5.757 9.186 1.00 97.56 324 PHE A O 1
ATOM 2607 N N . LEU A 1 325 ? -9.402 -6.866 10.420 1.00 97.69 325 LEU A N 1
ATOM 2608 C CA . LEU A 1 325 ? -9.125 -7.899 9.426 1.00 97.69 325 LEU A CA 1
ATOM 2609 C C . LEU A 1 325 ? -10.172 -9.013 9.435 1.00 97.69 325 LEU A C 1
ATOM 2611 O O . LEU A 1 325 ? -10.304 -9.697 8.423 1.00 97.69 325 LEU A O 1
ATOM 2615 N N . TYR A 1 326 ? -10.939 -9.164 10.512 1.00 97.69 326 TYR A N 1
ATOM 2616 C CA . TYR A 1 326 ? -11.837 -10.294 10.713 1.00 97.69 326 TYR A CA 1
ATOM 2617 C C . TYR A 1 326 ? -13.297 -9.963 10.429 1.00 97.69 326 TYR A C 1
ATOM 2619 O O . TYR A 1 326 ? -13.818 -8.930 10.866 1.00 97.69 326 TYR A O 1
ATOM 2627 N N . ASP A 1 327 ? -13.982 -10.879 9.744 1.00 96.94 327 ASP A N 1
ATOM 2628 C CA . ASP A 1 327 ? -15.434 -10.976 9.864 1.00 96.94 327 ASP A CA 1
ATOM 2629 C C . ASP A 1 327 ? -15.780 -11.600 11.221 1.00 96.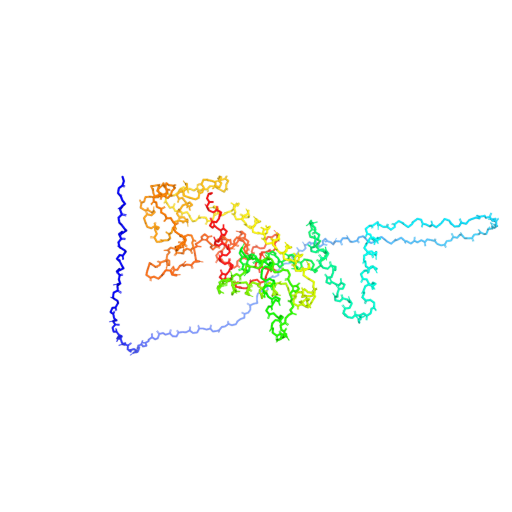94 327 ASP A C 1
ATOM 2631 O O . ASP A 1 327 ? -15.486 -12.762 11.489 1.00 96.94 327 ASP A O 1
ATOM 2635 N N . GLN A 1 328 ? -16.411 -10.805 12.080 1.00 95.50 328 GLN A N 1
ATOM 2636 C CA . GLN A 1 328 ? -16.723 -11.185 13.455 1.00 95.50 328 GLN A CA 1
ATOM 2637 C C . GLN A 1 328 ? -17.795 -12.278 13.547 1.00 95.50 328 GLN A C 1
ATOM 2639 O O . GLN A 1 328 ? -17.904 -12.923 14.583 1.00 95.50 328 GLN A O 1
ATOM 2644 N N . ALA A 1 329 ? -18.586 -12.493 12.491 1.00 95.31 329 ALA A N 1
ATOM 2645 C CA . ALA A 1 329 ? -19.557 -13.584 12.444 1.00 95.31 329 ALA A CA 1
ATOM 2646 C C . ALA A 1 329 ? -18.924 -14.927 12.044 1.00 95.31 329 ALA A C 1
ATOM 2648 O O . ALA A 1 329 ? -19.502 -15.973 12.329 1.00 95.31 329 ALA A O 1
ATOM 2649 N N . GLU A 1 330 ? -17.771 -14.896 11.370 1.00 96.62 330 GLU A N 1
ATOM 2650 C CA . GLU A 1 330 ? -17.035 -16.093 10.944 1.00 96.62 330 GLU A CA 1
ATOM 2651 C C . GLU A 1 330 ? -15.859 -16.437 11.866 1.00 96.62 330 GLU A C 1
ATOM 2653 O O . GLU A 1 330 ? -15.321 -17.532 11.749 1.00 96.62 330 GLU A O 1
ATOM 2658 N N . TYR A 1 331 ? -15.433 -15.517 12.736 1.00 96.00 331 TYR A N 1
ATOM 2659 C CA . TYR A 1 331 ? -14.294 -15.735 13.624 1.00 96.00 331 TYR A CA 1
ATOM 2660 C C . TYR A 1 331 ? -14.527 -16.911 14.580 1.00 96.00 331 TYR A C 1
ATOM 2662 O O . TYR A 1 331 ? -15.550 -16.978 15.265 1.00 96.00 331 TYR A O 1
ATOM 2670 N N . ASP A 1 332 ? -13.525 -17.784 14.666 1.00 94.19 332 ASP A N 1
ATOM 2671 C CA . ASP A 1 332 ? -13.484 -18.925 15.571 1.00 94.19 332 ASP A CA 1
ATOM 2672 C C . ASP A 1 332 ? -12.162 -18.891 16.367 1.00 94.19 332 ASP A C 1
ATOM 2674 O O . ASP A 1 332 ? -11.087 -18.901 15.762 1.00 94.19 332 ASP A O 1
ATOM 2678 N N . PRO A 1 333 ? -12.189 -18.832 17.713 1.00 92.06 333 PRO A N 1
ATOM 2679 C CA . PRO A 1 333 ? -10.970 -18.850 18.522 1.00 92.06 333 PRO A CA 1
ATOM 2680 C C . PRO A 1 333 ? -10.177 -20.165 18.428 1.00 92.06 333 PRO A C 1
ATOM 2682 O O . PRO A 1 333 ? -8.986 -20.161 18.741 1.00 92.06 333 PRO A O 1
ATOM 2685 N N . ASP A 1 334 ? -10.804 -21.268 18.005 1.00 93.94 334 ASP A N 1
ATOM 2686 C CA . ASP A 1 334 ? -10.133 -22.554 17.789 1.00 93.94 334 ASP A CA 1
ATOM 2687 C C . ASP A 1 334 ? -9.544 -22.672 16.361 1.00 93.94 334 ASP A C 1
ATOM 2689 O O . ASP A 1 334 ? -8.653 -23.493 16.124 1.00 93.94 334 ASP A O 1
ATOM 2693 N N . GLU A 1 335 ? -9.973 -21.813 15.425 1.00 93.62 335 GLU A N 1
ATOM 2694 C CA . GLU A 1 335 ? -9.483 -21.716 14.042 1.00 93.62 335 GLU A CA 1
ATOM 2695 C C . GLU A 1 335 ? -9.158 -20.251 13.675 1.00 93.62 335 GLU A C 1
ATOM 2697 O O . GLU A 1 335 ? -9.950 -19.558 13.044 1.00 93.62 335 GLU A O 1
ATOM 2702 N N . LEU A 1 336 ? -7.955 -19.772 14.022 1.00 89.94 336 LEU A N 1
ATOM 2703 C CA . LEU A 1 336 ? -7.563 -18.349 13.903 1.00 89.94 336 LEU A CA 1
ATOM 2704 C C . LEU A 1 336 ? -7.631 -17.743 12.486 1.00 89.94 336 LEU A C 1
ATOM 2706 O O . LEU A 1 336 ? -7.630 -16.517 12.349 1.00 89.94 336 LEU A O 1
ATOM 2710 N N . ASP A 1 337 ? -7.671 -18.573 11.443 1.00 92.06 337 ASP A N 1
ATOM 2711 C CA . ASP A 1 337 ? -7.829 -18.138 10.050 1.00 92.06 337 ASP A CA 1
ATOM 2712 C C . ASP A 1 337 ? -9.304 -17.906 9.669 1.00 92.06 337 ASP A C 1
ATOM 2714 O O . ASP A 1 337 ? -9.600 -17.271 8.648 1.00 92.06 337 ASP A O 1
ATOM 2718 N N . ALA A 1 338 ? -10.253 -18.401 10.468 1.00 95.44 338 ALA A N 1
ATOM 2719 C CA . ALA A 1 338 ? -11.677 -18.235 10.225 1.00 95.44 338 ALA A CA 1
ATOM 2720 C C . ALA A 1 338 ? -12.051 -16.744 10.282 1.00 95.44 338 ALA A C 1
ATOM 2722 O O . ALA A 1 338 ? -11.733 -16.016 11.223 1.00 95.44 338 ALA A O 1
ATOM 2723 N N . GLY A 1 339 ? -12.671 -16.252 9.208 1.00 94.50 339 GLY A N 1
ATOM 2724 C CA . GLY A 1 339 ? -12.996 -14.834 9.042 1.00 94.50 339 GLY A CA 1
ATOM 2725 C C . GLY A 1 339 ? -11.809 -13.904 8.734 1.00 94.50 339 GLY A C 1
ATOM 2726 O O . GLY A 1 339 ? -12.048 -12.725 8.461 1.00 94.50 339 GLY A O 1
ATOM 2727 N N . LEU A 1 340 ? -10.557 -14.380 8.727 1.00 96.12 340 LEU A N 1
ATOM 2728 C CA . LEU A 1 340 ? -9.373 -13.546 8.484 1.00 96.12 340 LEU A CA 1
ATOM 2729 C C . LEU A 1 340 ? -9.369 -12.956 7.058 1.00 96.12 340 LEU A C 1
ATOM 2731 O O . LEU A 1 340 ? -9.732 -13.606 6.078 1.00 96.12 340 LEU A O 1
ATOM 2735 N N . LEU A 1 341 ? -8.953 -11.690 6.941 1.00 95.94 341 LEU A N 1
ATOM 2736 C CA . LEU A 1 341 ? -8.998 -10.854 5.729 1.00 95.94 341 LEU A CA 1
ATOM 2737 C C . LEU A 1 341 ? -10.402 -10.657 5.119 1.00 95.94 341 LEU A C 1
ATOM 2739 O O . LEU A 1 341 ? -10.518 -10.210 3.973 1.00 95.94 341 LEU A O 1
ATOM 2743 N N . LYS A 1 342 ? -11.472 -10.927 5.876 1.00 95.81 342 LYS A N 1
ATOM 2744 C CA . LYS A 1 342 ? -12.867 -10.704 5.452 1.00 95.81 342 LYS A CA 1
ATOM 2745 C C . LYS A 1 342 ? -13.560 -9.563 6.192 1.00 95.81 342 LYS A C 1
ATOM 2747 O O . LYS A 1 342 ? -14.726 -9.281 5.925 1.00 95.81 342 LYS A O 1
ATOM 2752 N N . GLY A 1 343 ? -12.841 -8.859 7.067 1.00 96.69 343 GLY A N 1
ATOM 2753 C CA . GLY A 1 343 ? -13.402 -7.769 7.856 1.00 96.69 343 GLY A CA 1
ATOM 2754 C C . GLY A 1 343 ? -14.110 -6.697 7.010 1.00 96.69 343 GLY A C 1
ATOM 2755 O O . GLY A 1 343 ? -13.558 -6.240 5.999 1.00 96.69 343 GLY A O 1
ATOM 2756 N N . PRO A 1 344 ? -15.314 -6.236 7.407 1.00 96.06 344 PRO A N 1
ATOM 2757 C CA . PRO A 1 344 ? -16.102 -5.294 6.610 1.00 96.06 344 PRO A CA 1
ATOM 2758 C C . PRO A 1 344 ? -15.361 -3.996 6.262 1.00 96.06 344 PRO A C 1
ATOM 2760 O O . PRO A 1 344 ? -15.495 -3.485 5.145 1.00 96.06 344 PRO A O 1
ATOM 2763 N N . LEU A 1 345 ? -14.542 -3.480 7.188 1.00 97.06 345 LEU A N 1
ATOM 2764 C CA . LEU A 1 345 ? -13.727 -2.285 6.961 1.00 97.06 345 LEU A CA 1
ATOM 2765 C C . LEU A 1 345 ? -12.639 -2.535 5.907 1.00 97.06 345 LEU A C 1
ATOM 2767 O O . LEU A 1 345 ? -12.481 -1.727 4.988 1.00 97.06 345 LEU A O 1
ATOM 2771 N N . LEU A 1 346 ? -11.921 -3.661 5.997 1.00 97.75 346 LEU A N 1
ATOM 2772 C CA . LEU A 1 346 ? -10.904 -4.045 5.014 1.00 97.75 346 LEU A CA 1
ATOM 2773 C C . LEU A 1 346 ? -11.519 -4.169 3.614 1.00 97.75 346 LEU A C 1
ATOM 2775 O O . LEU A 1 346 ? -11.014 -3.571 2.661 1.00 97.75 346 LEU A O 1
ATOM 2779 N N . VAL A 1 347 ? -12.645 -4.879 3.496 1.00 96.00 347 VAL A N 1
ATOM 2780 C CA . VAL A 1 347 ? -13.362 -5.072 2.225 1.00 96.00 347 VAL A CA 1
ATOM 2781 C C . VAL A 1 347 ? -13.822 -3.734 1.640 1.00 96.00 347 VAL A C 1
ATOM 2783 O O . VAL A 1 347 ? -13.676 -3.493 0.436 1.00 96.00 347 VAL A O 1
ATOM 2786 N N . ALA A 1 348 ? -14.351 -2.833 2.470 1.00 96.38 348 ALA A N 1
ATOM 2787 C CA . ALA A 1 348 ? -14.766 -1.502 2.040 1.00 96.38 348 ALA A CA 1
ATOM 2788 C C . ALA A 1 348 ? -13.584 -0.658 1.534 1.00 96.38 348 ALA A C 1
ATOM 2790 O O . ALA A 1 348 ? -13.670 -0.051 0.462 1.00 96.38 348 ALA A O 1
ATOM 2791 N N . CYS A 1 349 ? -12.460 -0.657 2.251 1.00 97.06 349 CYS A N 1
ATOM 2792 C CA . CYS A 1 349 ? -11.241 0.042 1.844 1.00 97.06 349 CYS A CA 1
ATOM 2793 C C . CYS A 1 349 ? -10.658 -0.527 0.547 1.00 97.06 349 CYS A C 1
ATOM 2795 O O . CYS A 1 349 ? -10.321 0.241 -0.358 1.00 97.06 349 CYS A O 1
ATOM 2797 N N . PHE A 1 350 ? -10.633 -1.855 0.409 1.00 96.69 350 PHE A N 1
ATOM 2798 C CA . PHE A 1 350 ? -10.203 -2.524 -0.815 1.00 96.69 350 PHE A CA 1
ATOM 2799 C C . PHE A 1 350 ? -11.062 -2.092 -2.003 1.00 96.69 350 PHE A C 1
ATOM 2801 O O . PHE A 1 350 ? -10.541 -1.624 -3.018 1.00 96.69 350 PHE A O 1
ATOM 2808 N N . LYS A 1 351 ? -12.393 -2.169 -1.866 1.00 94.56 351 LYS A N 1
ATOM 2809 C CA . LYS A 1 351 ? -13.328 -1.729 -2.908 1.00 94.56 351 LYS A CA 1
ATOM 2810 C C . LYS A 1 351 ? -13.107 -0.264 -3.265 1.00 94.56 351 LYS A C 1
ATOM 2812 O O . LYS A 1 351 ? -12.991 0.045 -4.452 1.00 94.56 351 LYS A O 1
ATOM 2817 N N . SER A 1 352 ? -12.994 0.611 -2.264 1.00 94.50 352 SER A N 1
ATOM 2818 C CA . SER A 1 352 ? -12.777 2.049 -2.450 1.00 94.50 352 SER A CA 1
ATOM 2819 C C . SER A 1 352 ? -11.535 2.340 -3.289 1.00 94.50 352 SER A C 1
ATOM 2821 O O . SER A 1 352 ? -11.590 3.187 -4.183 1.00 94.50 352 SER A O 1
ATOM 2823 N N . LEU A 1 353 ? -10.446 1.611 -3.036 1.00 95.12 353 LEU A N 1
ATOM 2824 C CA . LEU A 1 353 ? -9.169 1.806 -3.709 1.00 95.12 353 LEU A CA 1
ATOM 2825 C C . LEU A 1 353 ? -9.127 1.150 -5.098 1.00 95.12 353 LEU A C 1
ATOM 2827 O O . LEU A 1 353 ? -8.832 1.814 -6.091 1.00 95.12 353 LEU A O 1
ATOM 2831 N N . PHE A 1 354 ? -9.462 -0.138 -5.193 1.00 94.69 354 PHE A N 1
ATOM 2832 C CA . PHE A 1 354 ? -9.271 -0.918 -6.418 1.00 94.69 354 PHE A CA 1
ATOM 2833 C C . PHE A 1 354 ? -10.426 -0.805 -7.410 1.00 94.69 354 PHE A C 1
ATOM 2835 O O . PHE A 1 354 ? -10.209 -0.799 -8.622 1.00 94.69 354 PHE A O 1
ATOM 2842 N N . THR A 1 355 ? -11.655 -0.690 -6.914 1.00 91.62 355 THR A N 1
ATOM 2843 C CA . THR A 1 355 ? -12.874 -0.692 -7.746 1.00 91.62 355 THR A CA 1
ATOM 2844 C C . THR A 1 355 ? -13.597 0.660 -7.758 1.00 91.62 355 THR A C 1
ATOM 2846 O O . THR A 1 355 ? -14.430 0.912 -8.627 1.00 91.62 355 THR A O 1
ATOM 2849 N N . GLY A 1 356 ? -13.212 1.562 -6.854 1.00 90.12 356 GLY A N 1
ATOM 2850 C CA . GLY A 1 356 ? -13.675 2.939 -6.751 1.00 90.12 356 GLY A CA 1
ATOM 2851 C C . GLY A 1 356 ? -14.619 3.176 -5.560 1.00 90.12 356 GLY A C 1
ATOM 2852 O O . GLY A 1 356 ? -15.388 2.296 -5.192 1.00 90.12 356 GLY A O 1
ATOM 2853 N N . PRO A 1 357 ? -14.671 4.390 -4.977 1.00 89.38 357 PRO A N 1
ATOM 2854 C CA . PRO A 1 357 ? -15.435 4.657 -3.746 1.00 89.38 357 PRO A CA 1
ATOM 2855 C C . PRO A 1 357 ? -16.937 4.365 -3.832 1.00 89.38 357 PRO A C 1
ATOM 2857 O O . PRO A 1 357 ? -17.578 4.060 -2.829 1.00 89.38 357 PRO A O 1
ATOM 2860 N N . ARG A 1 358 ? -17.511 4.458 -5.037 1.00 85.31 358 ARG A N 1
ATOM 2861 C CA . ARG A 1 358 ? -18.943 4.232 -5.278 1.00 85.31 358 ARG A CA 1
ATOM 2862 C C . ARG A 1 358 ? -19.351 2.761 -5.184 1.00 85.31 358 ARG A C 1
ATOM 2864 O O . ARG A 1 358 ? -20.527 2.484 -4.996 1.00 85.31 358 ARG A O 1
ATOM 2871 N N . THR A 1 359 ? -18.414 1.822 -5.304 1.00 86.12 359 THR A N 1
ATOM 2872 C CA . THR A 1 359 ? -18.717 0.382 -5.269 1.00 86.12 359 THR A CA 1
ATOM 2873 C C . THR A 1 359 ? -18.805 -0.170 -3.850 1.00 86.12 359 THR A C 1
ATOM 2875 O O . THR A 1 359 ? -19.326 -1.265 -3.662 1.00 86.12 359 THR A O 1
ATOM 2878 N N . VAL A 1 360 ? -18.338 0.581 -2.845 1.00 87.69 360 VAL A N 1
ATOM 2879 C CA . VAL A 1 360 ? -18.307 0.145 -1.440 1.00 87.69 360 VAL A CA 1
ATOM 2880 C C . VAL A 1 360 ? -19.694 -0.270 -0.950 1.00 87.69 360 VAL A C 1
ATOM 2882 O O . VAL A 1 360 ? -19.838 -1.325 -0.342 1.00 87.69 360 VAL A O 1
ATOM 2885 N N . LYS A 1 361 ? -20.720 0.526 -1.276 1.00 75.69 361 LYS A N 1
ATOM 2886 C CA . LYS A 1 361 ? -22.117 0.285 -0.877 1.00 75.69 361 LYS A CA 1
ATOM 2887 C C . LYS A 1 361 ? -22.889 -0.625 -1.840 1.00 75.69 361 LYS A C 1
ATOM 2889 O O . LYS A 1 361 ? -24.028 -0.974 -1.554 1.00 75.69 361 LYS A O 1
ATOM 2894 N N . ASN A 1 362 ? -22.296 -1.012 -2.970 1.00 67.00 362 ASN A N 1
ATOM 2895 C CA . ASN A 1 362 ? -22.974 -1.845 -3.957 1.00 67.00 362 ASN A CA 1
ATOM 2896 C C . ASN A 1 362 ? -22.730 -3.327 -3.645 1.00 67.00 362 ASN A C 1
ATOM 2898 O O . ASN A 1 362 ? -21.605 -3.825 -3.729 1.00 67.00 362 ASN A O 1
ATOM 2902 N N . THR A 1 363 ? -23.807 -4.037 -3.314 1.00 54.06 363 THR A N 1
ATOM 2903 C CA . THR A 1 363 ? -23.848 -5.498 -3.130 1.00 54.06 363 THR A CA 1
ATOM 2904 C C . THR A 1 363 ? -24.264 -6.249 -4.403 1.00 54.06 363 THR A C 1
ATOM 2906 O O . THR A 1 363 ? -24.345 -7.471 -4.393 1.00 54.06 363 THR A O 1
ATOM 2909 N N . GLY A 1 364 ? -24.494 -5.546 -5.520 1.00 46.16 364 GLY A N 1
ATOM 2910 C CA . GLY A 1 364 ? -24.954 -6.129 -6.784 1.00 46.16 364 GLY A CA 1
ATOM 2911 C C . GLY A 1 364 ? -24.388 -5.432 -8.024 1.00 46.16 364 GLY A C 1
ATOM 2912 O O . GLY A 1 364 ? -23.957 -4.279 -7.972 1.00 46.16 364 GLY A O 1
ATOM 2913 N N . SER A 1 365 ? -24.400 -6.164 -9.141 1.00 44.84 365 SER A N 1
ATOM 2914 C CA . SER A 1 365 ? -23.824 -5.893 -10.471 1.00 44.84 365 SER A CA 1
ATOM 2915 C C . SER A 1 365 ? -24.440 -4.701 -11.233 1.00 44.84 365 SER A C 1
ATOM 2917 O O . SER A 1 365 ? -24.768 -4.783 -12.416 1.00 44.84 365 SER A O 1
ATOM 2919 N N . GLY A 1 366 ? -24.586 -3.549 -10.580 1.00 46.28 366 GLY A N 1
ATOM 2920 C CA . GLY A 1 366 ? -25.081 -2.322 -11.199 1.00 46.28 366 GLY A CA 1
ATOM 2921 C C . GLY A 1 366 ? -23.962 -1.516 -11.859 1.00 46.28 366 GLY A C 1
ATOM 2922 O O . GLY A 1 366 ? -23.080 -0.992 -11.178 1.00 46.28 366 GLY A O 1
ATOM 2923 N N . LYS A 1 367 ? -24.014 -1.359 -13.190 1.00 53.19 367 LYS A N 1
ATOM 2924 C CA . LYS A 1 367 ? -23.172 -0.421 -13.956 1.00 53.19 367 LYS A CA 1
ATOM 2925 C C . LYS A 1 367 ? -23.431 1.019 -13.494 1.00 53.19 367 LYS A C 1
ATOM 2927 O O . LYS A 1 367 ? -24.260 1.713 -14.067 1.00 53.19 367 LYS A O 1
ATOM 2932 N N . GLN A 1 368 ? -22.678 1.502 -12.513 1.00 52.47 368 GLN A N 1
ATOM 2933 C CA . GLN A 1 368 ? -22.617 2.929 -12.192 1.00 52.47 368 GLN A CA 1
ATOM 2934 C C . GLN A 1 368 ? -21.319 3.528 -12.733 1.00 52.47 368 GLN A C 1
ATOM 2936 O O . GLN A 1 368 ? -20.382 3.854 -12.006 1.00 52.47 368 GLN A O 1
ATOM 2941 N N . ARG A 1 369 ? -21.259 3.635 -14.065 1.00 56.03 369 ARG A N 1
ATOM 2942 C CA . ARG A 1 369 ? -20.196 4.349 -14.778 1.00 56.03 369 ARG A CA 1
ATOM 2943 C C . ARG A 1 369 ? -20.532 5.837 -14.778 1.00 56.03 369 ARG A C 1
ATOM 2945 O O . ARG A 1 369 ? -21.252 6.308 -15.648 1.00 56.03 369 ARG A O 1
ATOM 2952 N N . GLY A 1 370 ? -20.039 6.567 -13.783 1.00 57.34 370 GLY A N 1
ATOM 2953 C CA . GLY A 1 370 ? -19.941 8.022 -13.898 1.00 57.34 370 GLY A CA 1
ATOM 2954 C C . GLY A 1 370 ? -18.656 8.425 -14.630 1.00 57.34 370 GLY A C 1
ATOM 2955 O O . GLY A 1 370 ? -17.720 7.622 -14.668 1.00 57.34 370 GLY A O 1
ATOM 2956 N N . PRO A 1 371 ? -18.571 9.654 -15.164 1.00 54.53 371 PRO A N 1
ATOM 2957 C CA . PRO A 1 371 ? -17.316 10.189 -15.684 1.00 54.53 371 PRO A CA 1
ATOM 2958 C C . PRO A 1 371 ? -16.261 10.172 -14.567 1.00 54.53 371 PRO A C 1
ATOM 2960 O O . PRO A 1 371 ? -16.554 10.518 -13.421 1.00 54.53 371 PRO A O 1
ATOM 2963 N N . GLY A 1 372 ? -15.058 9.688 -14.870 1.00 67.75 372 GLY A N 1
ATOM 2964 C CA . GLY A 1 372 ? -13.971 9.578 -13.900 1.00 67.75 372 GLY A CA 1
ATOM 2965 C C . GLY A 1 372 ? -12.833 8.688 -14.388 1.00 67.75 372 GLY A C 1
ATOM 2966 O O . GLY A 1 372 ? -12.968 7.971 -15.381 1.00 67.75 372 GLY A O 1
ATOM 2967 N N . ARG A 1 373 ? -11.702 8.736 -13.676 1.00 78.75 373 ARG A N 1
ATOM 2968 C CA . ARG A 1 373 ? -10.566 7.839 -13.919 1.00 78.75 373 ARG A CA 1
ATOM 2969 C C . ARG A 1 373 ? -11.033 6.376 -13.791 1.00 78.75 373 ARG A C 1
ATOM 2971 O O . ARG A 1 373 ? -11.761 6.076 -12.842 1.00 78.75 373 ARG A O 1
ATOM 2978 N N . PRO A 1 374 ? -10.624 5.472 -14.700 1.00 85.62 374 PRO A N 1
ATOM 2979 C CA . PRO A 1 374 ? -10.919 4.052 -14.564 1.00 85.62 374 PRO A CA 1
ATOM 2980 C C . PRO A 1 374 ? -10.439 3.508 -13.205 1.00 85.62 374 PRO A C 1
ATOM 2982 O O . PRO A 1 374 ? -9.396 3.956 -12.717 1.00 85.62 374 PRO A O 1
ATOM 2985 N N . PRO A 1 375 ? -11.158 2.556 -12.585 1.00 89.50 375 PRO A N 1
ATOM 2986 C CA . PRO A 1 375 ? -10.707 1.908 -11.356 1.00 89.50 375 PRO A CA 1
ATOM 2987 C C . PRO A 1 375 ? -9.346 1.226 -11.527 1.00 89.50 375 PRO A C 1
ATOM 2989 O O . PRO A 1 375 ? -9.018 0.781 -12.628 1.00 89.50 375 PRO A O 1
ATOM 2992 N N . LEU A 1 376 ? -8.574 1.077 -10.446 1.00 92.81 376 LEU A N 1
ATOM 2993 C CA . LEU A 1 376 ? -7.259 0.425 -10.514 1.00 92.81 376 LEU A CA 1
ATOM 2994 C C . LEU A 1 376 ? -7.359 -1.018 -11.019 1.00 92.81 376 LEU A C 1
ATOM 2996 O O . LEU A 1 376 ? -6.530 -1.427 -11.821 1.00 92.81 376 LEU A O 1
ATOM 3000 N N . ALA A 1 377 ? -8.408 -1.749 -10.634 1.00 92.56 377 ALA A N 1
ATOM 3001 C CA . ALA A 1 377 ? -8.672 -3.091 -11.144 1.00 92.56 377 ALA A CA 1
ATOM 3002 C C . ALA A 1 377 ? -8.824 -3.110 -12.673 1.00 92.56 377 ALA A C 1
ATOM 3004 O O . ALA A 1 377 ? -8.391 -4.051 -13.322 1.00 92.56 377 ALA A O 1
ATOM 3005 N N . GLN A 1 378 ? -9.369 -2.049 -13.276 1.00 91.38 378 GLN A N 1
ATOM 3006 C CA . GLN A 1 378 ? -9.431 -1.929 -14.732 1.00 91.38 378 GLN A CA 1
ATOM 3007 C C . GLN A 1 378 ? -8.085 -1.490 -15.326 1.00 91.38 378 GLN A C 1
ATOM 3009 O O . GLN A 1 378 ? -7.676 -2.024 -16.351 1.00 91.38 378 GLN A O 1
ATOM 3014 N N . ILE A 1 379 ? -7.402 -0.525 -14.697 1.00 91.25 379 ILE A N 1
ATOM 3015 C CA . ILE A 1 379 ? -6.097 -0.014 -15.158 1.00 91.25 379 ILE A CA 1
ATOM 3016 C C . ILE A 1 379 ? -5.057 -1.136 -15.215 1.00 91.25 379 ILE A C 1
ATOM 3018 O O . ILE A 1 379 ? -4.296 -1.209 -16.176 1.00 91.25 379 ILE A O 1
ATOM 3022 N N . TYR A 1 380 ? -5.054 -2.002 -14.204 1.00 91.75 380 TYR A N 1
ATOM 3023 C CA . TYR A 1 380 ? -4.108 -3.105 -14.047 1.00 91.75 380 TYR A CA 1
ATOM 3024 C C . TYR A 1 380 ? -4.700 -4.468 -14.417 1.00 91.75 380 TYR A C 1
ATOM 3026 O O . TYR A 1 380 ? -4.075 -5.488 -14.165 1.00 91.75 380 TYR A O 1
ATOM 3034 N N . GLN A 1 381 ? -5.893 -4.487 -15.027 1.00 90.81 381 GLN A N 1
ATOM 3035 C CA . GLN A 1 381 ? -6.543 -5.697 -15.550 1.00 90.81 381 GLN A CA 1
ATOM 3036 C C . GLN A 1 381 ? -6.679 -6.827 -14.512 1.00 90.81 381 GLN A C 1
ATOM 3038 O O . GLN A 1 381 ? -6.532 -8.007 -14.821 1.00 90.81 381 GLN A O 1
ATOM 3043 N N . LEU A 1 382 ? -6.989 -6.464 -13.268 1.00 91.06 382 LEU A N 1
ATOM 3044 C CA . LEU A 1 382 ? -7.158 -7.409 -12.171 1.00 91.06 382 LEU A CA 1
ATOM 3045 C C . LEU A 1 382 ? -8.495 -8.136 -12.309 1.00 91.06 382 LEU A C 1
ATOM 3047 O O . LEU A 1 382 ? -9.565 -7.531 -12.201 1.00 91.06 382 LEU A O 1
ATOM 3051 N N . SER A 1 383 ? -8.420 -9.444 -12.530 1.00 88.94 383 SER A N 1
ATOM 3052 C CA . SER A 1 383 ? -9.568 -10.357 -12.560 1.00 88.94 383 SER A CA 1
ATOM 3053 C C . SER A 1 383 ? -9.828 -11.025 -11.209 1.00 88.94 383 SER A C 1
ATOM 3055 O O . SER A 1 383 ? -10.944 -11.472 -10.950 1.00 88.94 383 SER A O 1
ATOM 3057 N N . GLN A 1 384 ? -8.812 -11.079 -10.346 1.00 89.88 384 GLN A N 1
ATOM 3058 C CA . GLN A 1 384 ? -8.858 -11.688 -9.022 1.00 89.88 384 GLN A CA 1
ATOM 3059 C C . GLN A 1 384 ? -8.106 -10.820 -8.012 1.00 89.88 384 GLN A C 1
ATOM 3061 O O . GLN A 1 384 ? -7.247 -10.016 -8.375 1.00 89.88 384 GLN A O 1
ATOM 3066 N N . VAL A 1 385 ? -8.460 -10.980 -6.739 1.00 91.75 385 VAL A N 1
ATOM 3067 C CA . VAL A 1 385 ? -7.780 -10.334 -5.616 1.00 91.75 385 VAL A CA 1
ATOM 3068 C C . VAL A 1 385 ? -6.679 -11.267 -5.123 1.00 91.75 385 VAL A C 1
ATOM 3070 O O . VAL A 1 385 ? -6.967 -12.419 -4.807 1.00 91.75 385 VAL A O 1
ATOM 3073 N N . SER A 1 386 ? -5.439 -10.784 -5.042 1.00 93.00 386 SER A N 1
ATOM 3074 C CA . SER A 1 386 ? -4.333 -11.545 -4.452 1.00 93.00 386 SER A CA 1
ATOM 3075 C C . SER A 1 386 ? -4.186 -11.270 -2.952 1.00 93.00 386 SER A C 1
ATOM 3077 O O . SER A 1 386 ? -4.602 -10.222 -2.447 1.00 93.00 386 SER A O 1
ATOM 3079 N N . SER A 1 387 ? -3.520 -12.184 -2.243 1.00 93.44 387 SER A N 1
ATOM 3080 C CA . SER A 1 387 ? -3.119 -11.985 -0.844 1.00 93.44 387 SER A CA 1
ATOM 3081 C C . SER A 1 387 ? -2.265 -10.724 -0.669 1.00 93.44 387 SER A C 1
ATOM 3083 O O . SER A 1 387 ? -2.504 -9.953 0.255 1.00 93.44 387 SER A O 1
ATOM 3085 N N . ARG A 1 388 ? -1.342 -10.440 -1.601 1.00 94.94 388 ARG A N 1
ATOM 3086 C CA . ARG A 1 388 ? -0.517 -9.217 -1.599 1.00 94.94 388 ARG A CA 1
ATOM 3087 C C . ARG A 1 388 ? -1.358 -7.947 -1.762 1.00 94.94 388 ARG A C 1
ATOM 3089 O O . ARG A 1 388 ? -1.086 -6.958 -1.083 1.00 94.94 388 ARG A O 1
ATOM 3096 N N . ASN A 1 389 ? -2.424 -7.969 -2.574 1.00 95.25 389 ASN A N 1
ATOM 3097 C CA . ASN A 1 389 ? -3.330 -6.819 -2.669 1.00 95.25 389 ASN A CA 1
ATOM 3098 C C . ASN A 1 389 ? -4.065 -6.564 -1.339 1.00 95.25 389 ASN A C 1
ATOM 3100 O O . ASN A 1 389 ? -4.214 -5.410 -0.934 1.00 95.25 389 ASN A O 1
ATOM 3104 N N . LEU A 1 390 ? -4.527 -7.623 -0.662 1.00 96.25 390 LEU A N 1
ATOM 3105 C CA . LEU A 1 390 ? -5.198 -7.513 0.639 1.00 96.25 390 LEU A CA 1
ATOM 3106 C C . LEU A 1 390 ? -4.235 -7.042 1.729 1.00 96.25 390 LEU A C 1
ATOM 3108 O O . LEU A 1 390 ? -4.563 -6.104 2.452 1.00 96.25 390 LEU A O 1
ATOM 3112 N N . ALA A 1 391 ? -3.036 -7.626 1.794 1.00 96.25 391 ALA A N 1
ATOM 3113 C CA . ALA A 1 391 ? -1.989 -7.231 2.730 1.00 96.25 391 ALA A CA 1
ATOM 3114 C C . ALA A 1 391 ? -1.599 -5.757 2.549 1.00 96.25 391 ALA A C 1
ATOM 3116 O O . ALA A 1 391 ? -1.493 -5.019 3.526 1.00 96.25 391 ALA A O 1
ATOM 3117 N N . TYR A 1 392 ? -1.475 -5.288 1.302 1.00 97.69 392 TYR A N 1
ATOM 3118 C CA . TYR A 1 392 ? -1.236 -3.875 1.017 1.00 97.69 392 TYR A CA 1
ATOM 3119 C C . TYR A 1 392 ? -2.320 -2.981 1.629 1.00 97.69 392 TYR A C 1
ATOM 3121 O O . TYR A 1 392 ? -2.010 -2.059 2.383 1.00 97.69 392 TYR A O 1
ATOM 3129 N N . VAL A 1 393 ? -3.598 -3.269 1.355 1.00 98.06 393 VAL A N 1
ATOM 3130 C CA . VAL A 1 393 ? -4.712 -2.474 1.897 1.00 98.06 393 VAL A CA 1
ATOM 3131 C C . VAL A 1 393 ? -4.772 -2.570 3.420 1.00 98.06 393 VAL A C 1
ATOM 3133 O O . VAL A 1 393 ? -5.008 -1.551 4.062 1.00 98.06 393 VAL A O 1
ATOM 3136 N N . ALA A 1 394 ? -4.510 -3.739 4.004 1.00 97.75 394 ALA A N 1
ATOM 3137 C CA . ALA A 1 394 ? -4.449 -3.928 5.450 1.00 97.75 394 ALA A CA 1
ATOM 3138 C C . ALA A 1 394 ? -3.404 -3.010 6.102 1.00 97.75 394 ALA A C 1
ATOM 3140 O O . ALA A 1 394 ? -3.727 -2.301 7.055 1.00 97.75 394 ALA A O 1
ATOM 3141 N N . VAL A 1 395 ? -2.192 -2.941 5.539 1.00 97.25 395 VAL A N 1
ATOM 3142 C CA . VAL A 1 395 ? -1.130 -2.033 6.006 1.00 97.25 395 VAL A CA 1
ATOM 3143 C C . VAL A 1 395 ? -1.581 -0.574 5.925 1.00 97.25 395 VAL A C 1
ATOM 3145 O O . VAL A 1 395 ? -1.379 0.190 6.872 1.00 97.25 395 VAL A O 1
ATOM 3148 N N . LEU A 1 396 ? -2.234 -0.175 4.826 1.00 97.56 396 LEU A N 1
ATOM 3149 C CA . LEU A 1 396 ? -2.745 1.190 4.694 1.00 97.56 396 LEU A CA 1
ATOM 3150 C C . LEU A 1 396 ? -3.834 1.492 5.729 1.00 97.56 396 LEU A C 1
ATOM 3152 O O . LEU A 1 396 ? -3.792 2.543 6.362 1.00 97.56 396 LEU A O 1
ATOM 3156 N N . VAL A 1 397 ? -4.799 0.589 5.915 1.00 97.56 397 VAL A N 1
ATOM 3157 C CA . VAL A 1 397 ? -5.893 0.757 6.884 1.00 97.56 397 VAL A CA 1
ATOM 3158 C C . VAL A 1 397 ? -5.335 0.884 8.295 1.00 97.56 397 VAL A C 1
ATOM 3160 O O . VAL A 1 397 ? -5.676 1.841 8.989 1.00 97.56 397 VAL A O 1
ATOM 3163 N N . HIS A 1 398 ? -4.416 -0.001 8.684 1.00 96.12 398 HIS A N 1
ATOM 3164 C CA . HIS A 1 398 ? -3.747 0.066 9.978 1.00 96.12 398 HIS A CA 1
ATOM 3165 C C . HIS A 1 398 ? -3.051 1.422 10.181 1.00 96.12 398 HIS A C 1
ATOM 3167 O O . HIS A 1 398 ? -3.276 2.095 11.185 1.00 96.12 398 HIS A O 1
ATOM 3173 N N . PHE A 1 399 ? -2.271 1.886 9.197 1.00 95.25 399 PHE A N 1
ATOM 3174 C CA . PHE A 1 399 ? -1.589 3.183 9.265 1.00 95.25 399 PHE A CA 1
ATOM 3175 C C . PHE A 1 399 ? -2.551 4.379 9.368 1.00 95.25 399 PHE A C 1
ATOM 3177 O O . PHE A 1 399 ? -2.256 5.373 10.032 1.00 95.25 399 PHE A O 1
ATOM 3184 N N . VAL A 1 400 ? -3.695 4.320 8.682 1.00 95.12 400 VAL A N 1
ATOM 3185 C CA . VAL A 1 400 ? -4.690 5.404 8.670 1.00 95.12 400 VAL A CA 1
ATOM 3186 C C . VAL A 1 400 ? -5.523 5.432 9.958 1.00 95.12 400 VAL A C 1
ATOM 3188 O O . VAL A 1 400 ? -5.956 6.517 10.367 1.00 95.12 400 VAL A O 1
ATOM 3191 N N . LEU A 1 401 ? -5.761 4.267 10.568 1.00 94.50 401 LEU A N 1
ATOM 3192 C CA . LEU A 1 401 ? -6.441 4.121 11.856 1.00 94.50 401 LEU A CA 1
ATOM 3193 C C . LEU A 1 401 ? -5.548 4.513 13.026 1.00 94.50 401 LEU A C 1
ATOM 3195 O O . LEU A 1 401 ? -6.057 5.056 14.001 1.00 94.50 401 LEU A O 1
ATOM 3199 N N . ASN A 1 402 ? -4.249 4.228 12.945 1.00 89.69 402 ASN A N 1
ATOM 3200 C CA . ASN A 1 402 ? -3.324 4.560 14.014 1.00 89.69 402 ASN A CA 1
ATOM 3201 C C . ASN A 1 402 ? -3.109 6.082 14.076 1.00 89.69 402 ASN A C 1
ATOM 3203 O O . ASN A 1 402 ? -2.871 6.711 13.037 1.00 89.69 402 ASN A O 1
ATOM 3207 N N . GLY A 1 403 ? -3.241 6.655 15.277 1.00 71.62 403 GLY A N 1
ATOM 3208 C CA . GLY A 1 403 ? -3.175 8.099 15.541 1.00 71.62 403 GLY A CA 1
ATOM 3209 C C . GLY A 1 403 ? -1.823 8.686 15.195 1.00 71.62 403 GLY A C 1
ATOM 3210 O O . GLY A 1 403 ? -0.808 8.060 15.556 1.00 71.62 403 GLY A O 1
#

Sequence (403 aa):
MPPLAPKQLVHRKALLKPRDKHTRTQTPSNGHTVAAKVARAHHVQCTARSSLSPFQRKSSVQKNSIDLSGIDNLDNDDKDPEDIPEDDSDPEEEEILRKKHLGDQDYTDLDPATRRKRLHFENTMDDLSRTGKVDKGNRTLMTYHRGARYIPRGIGPFVNPMQAIQLGLRAYQHVENSDDNDDNMDDNDLPEELSENQRQELEYAYKAILDIIPGLKVDIDLFEEDPSAVHILANYLDAHLRSTRSDDIASLKARMINYIPRLDGYPILNSDDPKWERGFVSITTGRQLCSQILLQEFDEDPVSFCRRVRDGETRILSDDYPSFLYDQAEYDPDELDAGLLKGPLLVACFKSLFTGPRTVKNTGSGKQRGPGRPPLAQIYQLSQVSSRNLAYVAVLVHFVLNG

InterPro domains:
  IPR046521 Protein of unknown function DUF6698 [PF20414] (240-402)

Organism: NCBI:txid139825